Protein AF-A0A812P954-F1 (afdb_monomer_lite)

Sequence (452 aa):
MSIPEAVNRRHRDLERNSPGLIKELASRGCTKLEERREQVLFRQSDPPNNCYILLEGSVEVYIYKKTKEKGIGLLRKDDTPTPRGQEPTDKKTTLTEAHLLWKQAKEAEKENKKRGLTTKKNGLKNKFDPWPGEFTRYKTSEGFSTFAQDSKMGKLVTTLKPGAVVGELGLRNSEPRAATIRCAENCKFLVVGKNIFLEVLKECLAMMRFFNVNLPGLIRLEYTNGVHPCVHFQERVFPPQFEFMIEGIVSAEPAAYLIRDGSVRFQRHKYASENWAYAHRHTPLTRSRLPDLPAYSQYSTSSRRNRRLLNMKKEGQTSLVCSFRSQPADFGDETEAAKFYKLLDDPGRPQTGAPESRLLTCDVIKEPRLFCTMPFLPLSVAEPFSVKATTAVNAFHLGGASVEKMPVMLLKAMREDLFRETSDRVKANDLDPFPMPLDLRPATSAQSEVCL

Secondary structure (DSSP, 8-state):
-PPPHHHHHHHHHHHHHSTTHHHHHHHHTEEEEEE-TT-EEE-TTPPP-EEEEEEES-EEEEE-------SS----GGGSPPPPP-S-GGGPPPHHHHHHHHHHHHHHHHHHHHTT------S------SS--TT--EE-TTSS-EE-TT----EEEEEE-TT-EESTHHHH--PPPSSEEEESS-EEEEEEEHHHHHHHHHHHHHHHHHHHHHSTTGGG---SSSPPGGGG-EEEEE-TT-EEE-TTPBPSS-EEEEEEESEEEEEEESSGGG-HHHHTTTS--BGGGS------TT--------------------------PPPPPPPP---SHHHHHTTT--TTS------S-SEEEEEEEESS-EEE-GGGTT--S--SSEEEESS-EEEEEEETHHHHTS-HHHHHHHHHHHHHHHHHHHHHTT-------TT-----TTSTTS--

Radius of gyration: 33.19 Å; chains: 1; bounding box: 92×52×103 Å

Structure (mmCIF, N/CA/C/O backbone):
data_AF-A0A812P954-F1
#
_entry.id   AF-A0A812P954-F1
#
loop_
_atom_site.group_PDB
_atom_site.id
_atom_site.type_symbol
_atom_site.label_atom_id
_atom_site.label_alt_id
_atom_site.label_comp_id
_atom_site.label_asym_id
_atom_site.label_entity_id
_atom_site.label_seq_id
_atom_site.pdbx_PDB_ins_code
_atom_site.Cartn_x
_atom_site.Cartn_y
_atom_site.Cartn_z
_atom_site.occupancy
_atom_site.B_iso_or_equiv
_atom_site.auth_seq_id
_atom_site.auth_comp_id
_atom_site.auth_asym_id
_atom_site.auth_atom_id
_atom_site.pdbx_PDB_model_num
ATOM 1 N N . MET A 1 1 ? -14.585 -18.820 4.688 1.00 44.56 1 MET A N 1
ATOM 2 C CA . MET A 1 1 ? -15.681 -17.849 4.902 1.00 44.56 1 MET A CA 1
ATOM 3 C C . MET A 1 1 ? -15.680 -16.877 3.736 1.00 44.56 1 MET A C 1
ATOM 5 O O . MET A 1 1 ? -14.662 -16.236 3.511 1.00 44.56 1 MET A O 1
ATOM 9 N N . SER A 1 2 ? -16.757 -16.819 2.956 1.00 42.66 2 SER A N 1
ATOM 10 C CA . SER A 1 2 ? -16.907 -15.848 1.867 1.00 42.66 2 SER A CA 1
ATOM 11 C C . SER A 1 2 ? -17.168 -14.457 2.447 1.00 42.66 2 SER A C 1
ATOM 13 O O . SER A 1 2 ? -18.095 -14.280 3.235 1.00 42.66 2 SER A O 1
ATOM 15 N N . ILE A 1 3 ? -16.349 -13.476 2.072 1.00 50.81 3 ILE A N 1
ATOM 16 C CA . ILE A 1 3 ? -16.550 -12.071 2.447 1.00 50.81 3 ILE A CA 1
ATOM 17 C C . ILE A 1 3 ? -17.844 -11.573 1.768 1.00 50.81 3 ILE A C 1
ATOM 19 O O . ILE A 1 3 ? -18.006 -11.823 0.571 1.00 50.81 3 ILE A O 1
ATOM 23 N N . PRO A 1 4 ? -18.759 -10.877 2.473 1.00 62.06 4 PRO A N 1
ATOM 24 C CA . PRO A 1 4 ? -19.980 -10.336 1.872 1.00 62.06 4 PRO A CA 1
ATOM 25 C C . PRO A 1 4 ? -19.685 -9.462 0.639 1.00 62.06 4 PRO A C 1
ATOM 27 O O . PRO A 1 4 ? -18.803 -8.602 0.682 1.00 62.06 4 PRO A O 1
ATOM 30 N N . GLU A 1 5 ? -20.440 -9.632 -0.454 1.00 62.47 5 GLU A N 1
ATOM 31 C CA . GLU A 1 5 ? -20.189 -8.952 -1.741 1.00 62.47 5 GLU A CA 1
ATOM 32 C C . GLU A 1 5 ? -20.082 -7.422 -1.639 1.00 62.47 5 GLU A C 1
ATOM 34 O O . GLU A 1 5 ? -19.283 -6.805 -2.344 1.00 62.47 5 GLU A O 1
ATOM 39 N N . ALA A 1 6 ? -20.849 -6.796 -0.742 1.00 58.69 6 ALA A N 1
ATOM 40 C CA . ALA A 1 6 ? -20.835 -5.347 -0.542 1.00 58.69 6 ALA A CA 1
ATOM 41 C C . ALA A 1 6 ? -19.482 -4.823 -0.024 1.00 58.69 6 ALA A C 1
ATOM 43 O O . ALA A 1 6 ? -19.022 -3.763 -0.452 1.00 58.69 6 ALA A O 1
ATOM 44 N N . VAL A 1 7 ? -18.818 -5.583 0.853 1.00 59.91 7 VAL A N 1
ATOM 45 C CA . VAL A 1 7 ? -17.464 -5.270 1.346 1.00 59.91 7 VAL A CA 1
ATOM 46 C C . VAL A 1 7 ? -16.459 -5.421 0.206 1.00 59.91 7 VAL A C 1
ATOM 48 O O . VAL A 1 7 ? -15.591 -4.571 0.007 1.00 59.91 7 VAL A O 1
ATOM 51 N N . ASN A 1 8 ? -16.653 -6.449 -0.622 1.00 62.19 8 ASN A N 1
ATOM 52 C CA . ASN A 1 8 ? -15.837 -6.687 -1.805 1.00 62.19 8 ASN A CA 1
ATOM 53 C C . ASN A 1 8 ? -15.918 -5.538 -2.827 1.00 62.19 8 ASN A C 1
ATOM 55 O O . ASN A 1 8 ? -14.901 -5.202 -3.429 1.00 62.19 8 ASN A O 1
ATOM 59 N N . ARG A 1 9 ? -17.083 -4.894 -3.007 1.00 70.75 9 ARG A N 1
ATOM 60 C CA . ARG A 1 9 ? -17.216 -3.734 -3.915 1.00 70.75 9 ARG A CA 1
ATOM 61 C C . ARG A 1 9 ? -16.389 -2.535 -3.445 1.00 70.75 9 ARG A C 1
ATOM 63 O O . ARG A 1 9 ? -15.571 -2.036 -4.208 1.00 70.75 9 ARG A O 1
ATOM 70 N N . ARG A 1 10 ? -16.510 -2.136 -2.175 1.00 66.81 10 ARG A N 1
ATOM 71 C CA . ARG A 1 10 ? -15.768 -0.977 -1.639 1.00 66.81 10 ARG A CA 1
ATOM 72 C C . ARG A 1 10 ? -14.252 -1.182 -1.645 1.00 66.81 10 ARG A C 1
ATOM 74 O O . ARG A 1 10 ? -13.510 -0.240 -1.908 1.00 66.81 10 ARG A O 1
ATOM 81 N N . HIS A 1 11 ? -13.786 -2.402 -1.366 1.00 66.19 11 HIS A N 1
ATOM 82 C CA . HIS A 1 11 ? -12.359 -2.727 -1.445 1.00 66.19 11 HIS A CA 1
ATOM 83 C C . HIS A 1 11 ? -11.829 -2.637 -2.877 1.00 66.19 11 HIS A C 1
ATOM 85 O O . HIS A 1 11 ? -10.746 -2.094 -3.088 1.00 66.19 11 HIS A O 1
ATOM 91 N N . ARG A 1 12 ? -12.606 -3.110 -3.863 1.00 71.81 12 ARG A N 1
ATOM 92 C CA . ARG A 1 12 ? -12.249 -2.970 -5.282 1.00 71.81 12 ARG A CA 1
ATOM 93 C C . ARG A 1 12 ? -12.144 -1.506 -5.687 1.00 71.81 12 ARG A C 1
ATOM 95 O O . ARG A 1 12 ? -11.203 -1.163 -6.388 1.00 71.81 12 ARG A O 1
ATOM 102 N N . ASP A 1 13 ? -13.044 -0.650 -5.211 1.00 79.19 13 ASP A N 1
ATOM 103 C CA . ASP A 1 13 ? -12.987 0.782 -5.515 1.00 79.19 13 ASP A CA 1
ATOM 104 C C . ASP A 1 13 ? -11.744 1.446 -4.912 1.00 79.19 13 ASP A C 1
ATOM 106 O O . ASP A 1 13 ? -11.113 2.279 -5.559 1.00 79.19 13 ASP A O 1
ATOM 110 N N . LEU A 1 14 ? -11.356 1.069 -3.689 1.00 79.62 14 LEU A N 1
ATOM 111 C CA . LEU A 1 14 ? -10.166 1.625 -3.046 1.00 79.62 14 LEU A CA 1
ATOM 112 C C . LEU A 1 14 ? -8.882 1.241 -3.797 1.00 79.62 14 LEU A C 1
ATOM 114 O O . LEU A 1 14 ? -8.084 2.120 -4.109 1.00 79.62 14 LEU A O 1
ATOM 118 N N . GLU A 1 15 ? -8.711 -0.039 -4.127 1.00 80.75 15 GLU A N 1
ATOM 119 C CA . GLU A 1 15 ? -7.536 -0.516 -4.869 1.00 80.75 15 GLU A CA 1
ATOM 120 C C . GLU A 1 15 ? -7.517 0.016 -6.309 1.00 80.75 15 GLU A C 1
ATOM 122 O O . GLU A 1 15 ? -6.461 0.346 -6.839 1.00 80.75 15 GLU A O 1
ATOM 127 N N . ARG A 1 16 ? -8.689 0.170 -6.937 1.00 79.62 16 ARG A N 1
ATOM 128 C CA . ARG A 1 16 ? -8.821 0.778 -8.270 1.00 79.62 16 ARG A CA 1
ATOM 129 C C . ARG A 1 16 ? -8.387 2.243 -8.274 1.00 79.62 16 ARG A C 1
ATOM 131 O O . ARG A 1 16 ? -7.712 2.664 -9.209 1.00 79.62 16 ARG A O 1
ATOM 138 N N . ASN A 1 17 ? -8.753 2.995 -7.235 1.00 79.62 17 ASN A N 1
ATOM 139 C CA . ASN A 1 17 ? -8.436 4.421 -7.105 1.00 79.62 17 ASN A CA 1
ATOM 140 C C . ASN A 1 17 ? -7.023 4.687 -6.578 1.00 79.62 17 ASN A C 1
ATOM 142 O O . ASN A 1 17 ? -6.495 5.787 -6.732 1.00 79.62 17 ASN A O 1
ATOM 146 N N . SER A 1 18 ? -6.428 3.739 -5.863 1.00 84.44 18 SER A N 1
ATOM 147 C CA . SER A 1 18 ? -5.109 3.895 -5.251 1.00 84.44 18 SER A CA 1
ATOM 148 C C . SER A 1 18 ? -4.408 2.551 -5.232 1.00 84.44 18 SER A C 1
ATOM 150 O O . SER A 1 18 ? -4.443 1.840 -4.229 1.00 84.44 18 SER A O 1
ATOM 152 N N . PRO A 1 19 ? -3.787 2.169 -6.345 1.00 81.38 19 PRO A N 1
ATOM 153 C CA . PRO A 1 19 ? -3.246 0.836 -6.424 1.00 81.38 19 PRO A CA 1
ATOM 154 C C . PRO A 1 19 ? -2.007 0.586 -5.582 1.00 81.38 19 PRO A C 1
ATOM 156 O O . PRO A 1 19 ? -1.183 1.479 -5.368 1.00 81.38 19 PRO A O 1
ATOM 159 N N . GLY A 1 20 ? -1.866 -0.656 -5.132 1.00 84.88 20 GLY A N 1
ATOM 160 C CA . GLY A 1 20 ? -0.834 -1.061 -4.188 1.00 84.88 20 GLY A CA 1
ATOM 161 C C . GLY A 1 20 ? -1.150 -0.649 -2.751 1.00 84.88 20 GLY A C 1
ATOM 162 O O . GLY A 1 20 ? -0.502 -1.154 -1.837 1.00 84.88 20 GLY A O 1
ATOM 163 N N . LEU A 1 21 ? -2.168 0.191 -2.522 1.00 89.81 21 LEU A N 1
ATOM 164 C CA . LEU A 1 21 ? -2.537 0.678 -1.195 1.00 89.81 21 LEU A CA 1
ATOM 165 C C . LEU A 1 21 ? -2.857 -0.481 -0.253 1.00 89.81 21 LEU A C 1
ATOM 167 O O . LEU A 1 21 ? -2.337 -0.511 0.858 1.00 89.81 21 LEU A O 1
ATOM 171 N N . ILE A 1 22 ? -3.658 -1.466 -0.677 1.00 90.19 22 ILE A N 1
ATOM 172 C CA . ILE A 1 22 ? -3.997 -2.601 0.195 1.00 90.19 22 ILE A CA 1
ATOM 173 C C . ILE A 1 22 ? -2.749 -3.424 0.528 1.00 90.19 22 ILE A C 1
ATOM 175 O O . ILE A 1 22 ? -2.559 -3.806 1.685 1.00 90.19 22 ILE A O 1
ATOM 179 N N . LYS A 1 23 ? -1.886 -3.678 -0.462 1.00 89.81 23 LYS A N 1
ATOM 180 C CA . LYS A 1 23 ? -0.640 -4.433 -0.272 1.00 89.81 23 LYS A CA 1
ATOM 181 C C . LYS A 1 23 ? 0.288 -3.731 0.723 1.00 89.81 23 LYS A C 1
ATOM 183 O O . LYS A 1 23 ? 0.801 -4.382 1.631 1.00 89.81 23 LYS A O 1
ATOM 188 N N . GLU A 1 24 ? 0.461 -2.421 0.582 1.00 91.50 24 GLU A N 1
ATOM 189 C CA . GLU A 1 24 ? 1.318 -1.617 1.457 1.00 91.50 24 GLU A CA 1
ATOM 190 C C . GLU A 1 24 ? 0.737 -1.451 2.866 1.00 91.50 24 GLU A C 1
ATOM 192 O O . GLU A 1 24 ? 1.461 -1.529 3.859 1.00 91.50 24 GLU A O 1
ATOM 197 N N . LEU A 1 25 ? -0.583 -1.300 2.999 1.00 93.00 25 LEU A N 1
ATOM 198 C CA . LEU A 1 25 ? -1.234 -1.294 4.312 1.00 93.00 25 LEU A CA 1
ATOM 199 C C . LEU A 1 25 ? -1.059 -2.636 5.023 1.00 93.00 25 LEU A C 1
ATOM 201 O O . LEU A 1 25 ? -0.721 -2.666 6.207 1.00 93.00 25 LEU A O 1
ATOM 205 N N . ALA A 1 26 ? -1.245 -3.742 4.301 1.00 91.44 26 ALA A N 1
ATOM 206 C CA . ALA A 1 26 ? -1.077 -5.081 4.849 1.00 91.44 26 ALA A CA 1
ATOM 207 C C . ALA A 1 26 ? 0.370 -5.356 5.288 1.00 91.44 26 ALA A C 1
ATOM 209 O O . ALA A 1 26 ? 0.571 -6.017 6.306 1.00 91.44 26 ALA A O 1
ATOM 210 N N . SER A 1 27 ? 1.368 -4.845 4.559 1.00 91.62 27 SER A N 1
ATOM 211 C CA . SER A 1 27 ? 2.785 -5.061 4.873 1.00 91.62 27 SER A CA 1
ATOM 212 C C . SER A 1 27 ? 3.298 -4.172 6.012 1.00 91.62 27 SER A C 1
ATOM 214 O O . SER A 1 27 ? 4.152 -4.612 6.785 1.00 91.62 27 SER A O 1
ATOM 216 N N . ARG A 1 28 ? 2.796 -2.936 6.137 1.00 89.81 28 ARG A N 1
ATOM 217 C CA . ARG A 1 28 ? 3.352 -1.923 7.056 1.00 89.81 28 ARG A CA 1
ATOM 218 C C . ARG A 1 28 ? 2.484 -1.597 8.262 1.00 89.81 28 ARG A C 1
ATOM 220 O O . ARG A 1 28 ? 3.023 -1.140 9.267 1.00 89.81 28 ARG A O 1
ATOM 227 N N . GLY A 1 29 ? 1.163 -1.728 8.150 1.00 82.19 29 GLY A N 1
ATOM 228 C CA . GLY A 1 29 ? 0.253 -0.922 8.970 1.00 82.19 29 GLY A CA 1
ATOM 229 C C . GLY A 1 29 ? -0.857 -1.644 9.703 1.00 82.19 29 GLY A C 1
ATOM 230 O O . GLY A 1 29 ? -1.518 -1.027 10.538 1.00 82.19 29 GLY A O 1
ATOM 231 N N . CYS A 1 30 ? -1.067 -2.921 9.408 1.00 94.88 30 CYS A N 1
ATOM 232 C CA . CYS A 1 30 ? -2.149 -3.682 10.003 1.00 94.88 30 CYS A CA 1
ATOM 233 C C . CYS A 1 30 ? -1.679 -4.410 11.267 1.00 94.88 30 CYS A C 1
ATOM 235 O O . CYS A 1 30 ? -0.822 -5.292 11.199 1.00 94.88 30 CYS A O 1
ATOM 237 N N . THR A 1 31 ? -2.272 -4.094 12.418 1.00 96.56 31 THR A N 1
ATOM 238 C CA . THR A 1 31 ? -2.053 -4.845 13.664 1.00 96.56 31 THR A CA 1
ATOM 239 C C . THR A 1 31 ? -3.260 -5.717 13.986 1.00 96.56 31 THR A C 1
ATOM 241 O O . THR A 1 31 ? -4.395 -5.396 13.636 1.00 96.56 31 THR A O 1
ATOM 244 N N . LYS A 1 32 ? -3.027 -6.862 14.631 1.00 97.00 32 LYS A N 1
ATOM 245 C CA . LYS A 1 32 ? -4.115 -7.683 15.168 1.00 97.00 32 LYS A CA 1
ATOM 246 C C . LYS A 1 32 ? -4.472 -7.177 16.558 1.00 97.00 32 LYS A C 1
ATOM 248 O O . LYS A 1 32 ? -3.576 -6.920 17.359 1.00 97.00 32 LYS A O 1
ATOM 253 N N . LEU A 1 33 ? -5.763 -7.067 16.835 1.00 97.75 33 LEU A N 1
ATOM 254 C CA . LEU A 1 33 ? -6.284 -6.693 18.144 1.00 97.75 33 LEU A CA 1
ATOM 255 C C . LEU A 1 33 ? -7.340 -7.710 18.569 1.00 97.75 33 LEU A C 1
ATOM 257 O O . LEU A 1 33 ? -8.235 -8.027 17.790 1.00 97.75 33 LEU A O 1
ATOM 261 N N . GLU A 1 34 ? -7.245 -8.202 19.798 1.00 98.00 34 GLU A N 1
ATOM 262 C CA . GLU A 1 34 ? -8.254 -9.073 20.397 1.00 98.00 34 GLU A CA 1
ATOM 263 C C . GLU A 1 34 ? -8.913 -8.332 21.551 1.00 98.00 34 GLU A C 1
ATOM 265 O O . GLU A 1 34 ? -8.224 -7.802 22.420 1.00 98.00 34 GLU A O 1
ATOM 270 N N . GLU A 1 35 ? -10.240 -8.283 21.555 1.00 98.06 35 GLU A N 1
ATOM 271 C CA . GLU A 1 35 ? -11.004 -7.613 22.601 1.00 98.06 35 GLU A CA 1
ATOM 272 C C . GLU A 1 35 ? -12.097 -8.526 23.124 1.00 98.06 35 GLU A C 1
ATOM 274 O O . GLU A 1 35 ? -12.758 -9.241 22.369 1.00 98.06 35 GLU A O 1
ATOM 279 N N . ARG A 1 36 ? -12.307 -8.512 24.438 1.00 96.94 36 ARG A N 1
ATOM 280 C CA . ARG A 1 36 ? -13.349 -9.337 25.049 1.00 96.94 36 ARG A CA 1
ATOM 281 C C . ARG A 1 36 ? -14.740 -8.740 24.865 1.00 96.94 36 ARG A C 1
ATOM 283 O O . ARG A 1 36 ? -14.907 -7.540 24.647 1.00 96.94 36 ARG A O 1
ATOM 290 N N . ARG A 1 37 ? -15.751 -9.579 25.081 1.00 96.62 37 ARG A N 1
ATOM 291 C CA . ARG A 1 37 ? -17.144 -9.146 25.219 1.00 96.62 37 ARG A CA 1
ATOM 292 C C . ARG A 1 37 ? -17.275 -7.991 26.224 1.00 96.62 37 ARG A C 1
ATOM 294 O O . ARG A 1 37 ? -16.614 -7.988 27.266 1.00 96.62 37 ARG A O 1
ATOM 301 N N . GLU A 1 38 ? -18.168 -7.059 25.902 1.00 95.81 38 GLU A N 1
ATOM 302 C CA . GLU A 1 38 ? -18.435 -5.771 26.556 1.00 95.81 38 GLU A CA 1
ATOM 303 C C . GLU A 1 38 ? -17.337 -4.704 26.404 1.00 95.81 38 GLU A C 1
ATOM 305 O O . GLU A 1 38 ? -17.549 -3.564 26.820 1.00 95.81 38 GLU A O 1
ATOM 310 N N . GLN A 1 39 ? -16.184 -5.000 25.789 1.00 97.00 39 GLN A N 1
ATOM 311 C CA . GLN A 1 39 ? -15.174 -3.969 25.540 1.00 97.00 39 GLN A CA 1
ATOM 312 C C . GLN A 1 39 ? -15.698 -2.923 24.548 1.00 97.00 39 GLN A C 1
ATOM 314 O O . GLN A 1 39 ? -16.236 -3.260 23.493 1.00 97.00 39 GLN A O 1
ATOM 319 N N . VAL A 1 40 ? -15.484 -1.642 24.850 1.00 97.44 40 VAL A N 1
ATOM 320 C CA . VAL A 1 40 ? -15.813 -0.530 23.947 1.00 97.44 40 VAL A CA 1
ATOM 321 C C . VAL A 1 40 ? -14.575 -0.118 23.159 1.00 97.44 40 VAL A C 1
ATOM 323 O O . VAL A 1 40 ? -13.573 0.285 23.750 1.00 97.44 40 VAL A O 1
ATOM 326 N N . LEU A 1 41 ? -14.650 -0.160 21.826 1.00 97.69 41 LEU A N 1
ATOM 327 C CA . LEU A 1 41 ? -13.532 0.250 20.970 1.00 97.69 41 LEU A CA 1
ATOM 328 C C . LEU A 1 41 ? -13.317 1.765 21.032 1.00 97.69 41 LEU A C 1
ATOM 330 O O . LEU A 1 41 ? -12.216 2.232 21.315 1.00 97.69 41 LEU A O 1
ATOM 334 N N . PHE A 1 42 ? -14.395 2.514 20.810 1.00 97.69 42 PHE A N 1
ATOM 335 C CA . PHE A 1 42 ? -14.469 3.971 20.897 1.00 97.69 42 PHE A CA 1
ATOM 336 C C . PHE A 1 42 ? -15.920 4.402 21.142 1.00 97.69 42 PHE A C 1
ATOM 338 O O . PHE A 1 42 ? -16.863 3.669 20.817 1.00 97.69 42 PHE A O 1
ATOM 345 N N . ARG A 1 43 ? -16.113 5.595 21.707 1.00 97.12 43 ARG A N 1
ATOM 346 C CA . ARG A 1 43 ? -17.429 6.209 21.926 1.00 97.12 43 ARG A CA 1
ATOM 347 C C . ARG A 1 43 ? -17.764 7.208 20.825 1.00 97.12 43 ARG A C 1
ATOM 349 O O . ARG A 1 43 ? -16.893 7.804 20.197 1.00 97.12 43 ARG A O 1
ATOM 356 N N . GLN A 1 44 ? -19.057 7.444 20.638 1.00 96.44 44 GLN A N 1
ATOM 357 C CA . GLN A 1 44 ? -19.544 8.557 19.834 1.00 96.44 44 GLN A CA 1
ATOM 358 C C . GLN A 1 44 ? -18.925 9.869 20.331 1.00 96.44 44 GLN A C 1
ATOM 360 O O . GLN A 1 44 ? -18.831 10.107 21.538 1.00 96.44 44 GLN A O 1
ATOM 365 N N . SER A 1 45 ? -18.534 10.712 19.381 1.00 95.50 45 SER A N 1
ATOM 366 C CA . SER A 1 45 ? -17.808 11.969 19.557 1.00 95.50 45 SER A CA 1
ATOM 367 C C . SER A 1 45 ? -16.347 11.839 19.995 1.00 95.50 45 SER A C 1
ATOM 369 O O . SER A 1 45 ? -15.711 12.863 20.224 1.00 95.50 45 SER A O 1
ATOM 371 N N . ASP A 1 46 ? -15.788 10.629 20.104 1.00 96.19 46 ASP A N 1
ATOM 372 C CA . ASP A 1 46 ? -14.332 10.479 20.228 1.00 96.19 46 ASP A CA 1
ATOM 373 C C . ASP A 1 46 ? -13.625 10.963 18.952 1.00 96.19 46 ASP A C 1
ATOM 375 O O . ASP A 1 46 ? -14.217 10.914 17.867 1.00 96.19 46 ASP A O 1
ATOM 379 N N . PRO A 1 47 ? -12.378 11.451 19.046 1.00 96.69 47 PRO A N 1
ATOM 380 C CA . PRO A 1 47 ? -11.585 11.741 17.861 1.00 96.69 47 PRO A CA 1
ATOM 381 C C . PRO A 1 47 ? -11.285 10.442 17.089 1.00 96.69 47 PRO A C 1
ATOM 383 O O . PRO A 1 47 ? -11.107 9.385 17.697 1.00 96.69 47 PRO A O 1
ATOM 386 N N . PRO A 1 48 ? -11.224 10.481 15.749 1.00 96.12 48 PRO A N 1
ATOM 387 C CA . PRO A 1 48 ? -10.904 9.302 14.960 1.00 96.12 48 PRO A CA 1
ATOM 388 C C . PRO A 1 48 ? -9.402 9.004 14.977 1.00 96.12 48 PRO A C 1
ATOM 390 O O . PRO A 1 48 ? -8.598 9.881 14.655 1.00 96.12 48 PRO A O 1
ATOM 393 N N . ASN A 1 49 ? -9.028 7.753 15.263 1.00 95.62 49 ASN A N 1
ATOM 394 C CA . ASN A 1 49 ? -7.627 7.315 15.239 1.00 95.62 49 ASN A CA 1
ATOM 395 C C . ASN A 1 49 ? -7.397 6.059 14.394 1.00 95.62 49 ASN A C 1
ATOM 397 O O . ASN A 1 49 ? -6.482 6.036 13.577 1.00 95.62 49 ASN A O 1
ATOM 401 N N . ASN A 1 50 ? -8.237 5.033 14.530 1.00 97.12 50 ASN A N 1
ATOM 402 C CA . ASN A 1 50 ? -8.053 3.774 13.808 1.00 97.12 50 ASN A CA 1
ATOM 403 C C . ASN A 1 50 ? -9.277 3.383 12.968 1.00 97.12 50 ASN A C 1
ATOM 405 O O . ASN A 1 50 ? -10.393 3.870 13.160 1.00 97.12 50 ASN A O 1
ATOM 409 N N . CYS A 1 51 ? -9.080 2.461 12.039 1.00 96.75 51 CYS A N 1
ATOM 410 C CA . CYS A 1 51 ? -10.141 1.715 11.377 1.00 96.75 51 CYS A CA 1
ATOM 411 C C . CYS A 1 51 ? -10.008 0.244 11.749 1.00 96.75 51 CYS A C 1
ATOM 413 O O . CYS A 1 51 ? -8.896 -0.274 11.833 1.00 96.75 51 CYS A O 1
ATOM 415 N N . TYR A 1 52 ? -11.132 -0.429 11.959 1.00 97.62 52 TYR A N 1
ATOM 416 C CA . TYR A 1 52 ? -11.161 -1.812 12.414 1.00 97.62 52 TYR A CA 1
ATOM 417 C C . TYR A 1 52 ? -11.917 -2.665 11.407 1.00 97.62 52 TYR A C 1
ATOM 419 O O . TYR A 1 52 ? -13.034 -2.328 11.016 1.00 97.62 52 TYR A O 1
ATOM 427 N N . ILE A 1 53 ? -11.318 -3.784 11.021 1.00 96.56 53 ILE A N 1
ATOM 428 C CA . ILE A 1 53 ? -11.949 -4.826 10.216 1.00 96.56 53 ILE A CA 1
ATOM 429 C C . ILE A 1 53 ? -12.206 -6.003 11.151 1.00 96.56 53 ILE A C 1
ATOM 431 O O . ILE A 1 53 ? -11.264 -6.571 11.706 1.00 96.56 53 ILE A O 1
ATOM 435 N N . LEU A 1 54 ? -13.474 -6.345 11.361 1.00 97.62 54 LEU A N 1
ATOM 436 C CA . LEU A 1 54 ? -13.878 -7.425 12.258 1.00 97.62 54 LEU A CA 1
ATOM 437 C C . LEU A 1 54 ? -13.575 -8.786 11.612 1.00 97.62 54 LEU A C 1
ATOM 439 O O . LEU A 1 54 ? -14.132 -9.109 10.565 1.00 97.62 54 LEU A O 1
ATOM 443 N N . LEU A 1 55 ? -12.701 -9.580 12.228 1.00 96.75 55 LEU A N 1
ATOM 444 C CA . LEU A 1 55 ? -12.281 -10.903 11.748 1.00 96.75 55 LEU A CA 1
ATOM 445 C C . LEU A 1 55 ? -13.100 -12.034 12.382 1.00 96.75 55 LEU A C 1
ATOM 447 O O . LEU A 1 55 ? -13.480 -12.975 11.694 1.00 96.75 55 LEU A O 1
ATOM 451 N N . GLU A 1 56 ? -13.379 -11.932 13.682 1.00 97.69 56 GLU A N 1
ATOM 452 C CA . GLU A 1 56 ? -14.140 -12.912 14.471 1.00 97.69 56 GLU A CA 1
ATOM 453 C C . GLU A 1 56 ? -15.008 -12.185 15.508 1.00 97.69 56 GLU A C 1
ATOM 455 O O . GLU A 1 56 ? -14.623 -11.108 15.964 1.00 97.69 56 GLU A O 1
ATOM 460 N N . GLY A 1 57 ? -16.135 -12.786 15.903 1.00 97.94 57 GLY A N 1
ATOM 461 C CA . GLY A 1 57 ? -17.076 -12.238 16.890 1.00 97.94 57 GLY A CA 1
ATOM 462 C C . GLY A 1 57 ? -18.141 -11.314 16.290 1.00 97.94 57 GLY A C 1
ATOM 463 O O . GLY A 1 57 ? -18.387 -11.315 15.081 1.00 97.94 57 GLY A O 1
ATOM 464 N N . SER A 1 58 ? -18.779 -10.504 17.133 1.00 98.06 58 SER A N 1
ATOM 465 C CA . SER A 1 58 ? -19.766 -9.502 16.722 1.00 98.06 58 SER A CA 1
ATOM 466 C C . SER A 1 58 ? -19.679 -8.228 17.565 1.00 98.06 58 SER A C 1
ATOM 468 O O . SER A 1 58 ? -19.325 -8.259 18.747 1.00 98.06 58 SER A O 1
ATOM 470 N N . VAL A 1 59 ? -19.999 -7.084 16.950 1.00 98.44 59 VAL A N 1
ATOM 471 C CA . VAL A 1 59 ? -1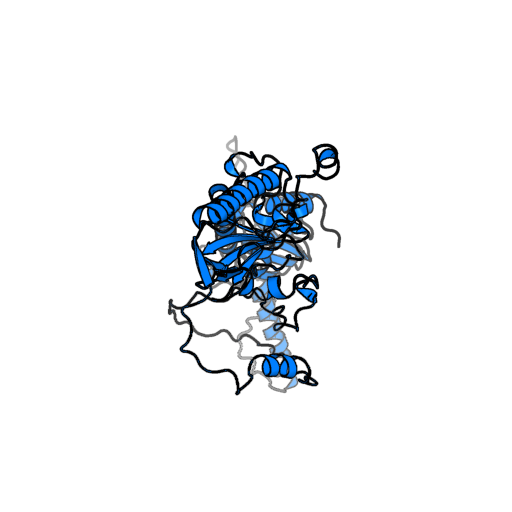9.986 -5.770 17.616 1.00 98.44 59 VAL A CA 1
ATOM 472 C C . VAL A 1 59 ? -21.332 -5.069 17.495 1.00 98.44 59 VAL A C 1
ATOM 474 O O . VAL A 1 59 ? -21.990 -5.128 16.463 1.00 98.44 59 VAL A O 1
ATOM 477 N N . GLU A 1 60 ? -21.729 -4.364 18.539 1.00 98.31 60 GLU A N 1
ATOM 478 C CA . GLU A 1 60 ? -22.926 -3.539 18.616 1.00 98.31 60 GLU A CA 1
ATOM 479 C C . GLU A 1 60 ? -22.601 -2.071 18.331 1.00 98.31 60 GLU A C 1
ATOM 481 O O . GLU A 1 60 ? -21.594 -1.526 18.797 1.00 98.31 60 GLU A O 1
ATOM 486 N N . VAL A 1 61 ? -23.491 -1.418 17.586 1.00 98.19 61 VAL A N 1
ATOM 487 C CA . VAL A 1 61 ? -23.396 -0.006 17.214 1.00 98.19 61 VAL A CA 1
ATOM 488 C C . VAL A 1 61 ? -24.449 0.784 17.976 1.00 98.19 61 VAL A C 1
ATOM 490 O O . VAL A 1 61 ? -25.649 0.622 17.743 1.00 98.19 61 VAL A O 1
ATOM 493 N N . TYR A 1 62 ? -24.004 1.684 18.845 1.00 97.56 62 TYR A N 1
ATOM 494 C CA . TYR A 1 62 ? -24.872 2.553 19.634 1.00 97.56 62 TYR A CA 1
ATOM 495 C C . TYR A 1 62 ? -24.799 3.994 19.148 1.00 97.56 62 TYR A C 1
ATOM 497 O O . TYR A 1 62 ? -23.713 4.531 18.921 1.00 97.56 62 TYR A O 1
ATOM 505 N N . ILE A 1 63 ? -25.957 4.642 19.029 1.00 96.12 63 ILE A N 1
ATOM 506 C CA . ILE A 1 63 ? -26.043 6.062 18.679 1.00 96.12 63 ILE A CA 1
ATOM 507 C C . ILE A 1 63 ? -26.884 6.782 19.722 1.00 96.12 63 ILE A C 1
ATOM 509 O O . ILE A 1 63 ? -28.055 6.461 19.950 1.00 96.12 63 ILE A O 1
ATOM 513 N N . TYR A 1 64 ? -26.291 7.804 20.322 1.00 94.44 64 TYR A N 1
ATOM 514 C CA . TYR A 1 64 ? -26.993 8.780 21.127 1.00 94.44 64 TYR A CA 1
ATOM 515 C C . TYR A 1 64 ? -27.496 9.916 20.231 1.00 94.44 64 TYR A C 1
ATOM 517 O O . TYR A 1 64 ? -26.730 10.568 19.514 1.00 94.44 64 TYR A O 1
ATOM 525 N N . LYS A 1 65 ? -28.808 10.158 20.271 1.00 92.38 65 LYS A N 1
ATOM 526 C CA . LYS A 1 65 ? -29.447 11.303 19.621 1.00 92.38 65 LYS A CA 1
ATOM 527 C C . LYS A 1 65 ? -29.907 12.255 20.713 1.00 92.38 65 LYS A C 1
ATOM 529 O O . LYS A 1 65 ? -30.730 11.874 21.536 1.00 92.38 65 LYS A O 1
ATOM 534 N N . LYS A 1 66 ? -29.414 13.496 20.694 1.00 85.75 66 LYS A N 1
ATOM 535 C CA . LYS A 1 66 ? -30.012 14.563 21.503 1.00 85.75 66 LYS A CA 1
ATOM 536 C C . LYS A 1 66 ? -31.422 14.806 20.971 1.00 85.75 66 LYS A C 1
ATOM 538 O O . LYS A 1 66 ? -31.578 15.318 19.861 1.00 85.75 66 LYS A O 1
ATOM 543 N N . THR A 1 67 ? -32.439 14.416 21.726 1.00 81.69 67 THR A N 1
ATOM 544 C CA . THR A 1 67 ? -33.819 14.821 21.470 1.00 81.69 67 THR A CA 1
ATOM 545 C C . THR A 1 67 ? -33.867 16.343 21.574 1.00 81.69 67 THR A C 1
ATOM 547 O O . THR A 1 67 ? -33.588 16.908 22.627 1.00 81.69 67 THR A O 1
ATOM 550 N N . LYS A 1 68 ? -34.138 17.029 20.456 1.00 73.38 68 LYS A N 1
ATOM 551 C CA . LYS A 1 68 ? -34.450 18.461 20.484 1.00 73.38 68 LYS A CA 1
ATOM 552 C C . LYS A 1 68 ? -35.826 18.581 21.125 1.00 73.38 68 LYS A C 1
ATOM 554 O O . LYS A 1 68 ? -36.827 18.361 20.446 1.00 73.38 68 LYS A O 1
ATOM 559 N N . GLU A 1 69 ? -35.874 18.839 22.423 1.00 67.56 69 GLU A N 1
ATOM 560 C CA . GLU A 1 69 ? -37.133 19.114 23.107 1.00 67.56 69 GLU A CA 1
ATOM 561 C C . GLU A 1 69 ? -37.781 20.341 22.463 1.00 67.56 69 GLU A C 1
ATOM 563 O O . GLU A 1 69 ? -37.246 21.445 22.512 1.00 67.56 69 GLU A O 1
ATOM 568 N N . LYS A 1 70 ? -38.917 20.134 21.789 1.00 67.56 70 LYS A N 1
ATOM 569 C CA . LYS A 1 70 ? -39.747 21.214 21.233 1.00 67.56 70 LYS A CA 1
ATOM 570 C C . LYS A 1 70 ? -40.788 21.733 22.238 1.00 67.56 70 LYS A C 1
ATOM 572 O O . LYS A 1 70 ? -41.729 22.409 21.846 1.00 67.56 70 LYS A O 1
ATOM 577 N N . GLY A 1 71 ? -40.641 21.441 23.526 1.00 68.56 71 GLY A N 1
ATOM 578 C CA . GLY A 1 71 ? -41.569 21.888 24.560 1.00 68.56 71 GLY A CA 1
ATOM 579 C C . GLY A 1 71 ? -40.971 21.691 25.944 1.00 68.56 71 GLY A C 1
ATOM 580 O O . GLY A 1 71 ? -40.106 20.841 26.113 1.00 68.56 71 GLY A O 1
ATOM 581 N N . ILE A 1 72 ? -41.442 22.485 26.904 1.00 61.84 72 ILE A N 1
ATOM 582 C CA . ILE A 1 72 ? -40.994 22.648 28.304 1.00 61.84 72 ILE A CA 1
ATOM 583 C C . ILE A 1 72 ? -41.225 21.371 29.163 1.00 61.84 72 ILE A C 1
ATOM 585 O O . ILE A 1 72 ? -41.494 21.425 30.357 1.00 61.84 72 ILE A O 1
ATOM 589 N N . GLY A 1 73 ? -41.157 20.179 28.570 1.00 58.41 73 GLY A N 1
ATOM 590 C CA . GLY A 1 73 ? -41.190 18.920 29.305 1.00 58.41 73 GLY A CA 1
ATOM 591 C C . GLY A 1 73 ? -39.801 18.618 29.847 1.00 58.41 73 GLY A C 1
ATOM 592 O O . GLY A 1 73 ? -38.858 18.584 29.074 1.00 58.41 73 GLY A O 1
ATOM 593 N N . LEU A 1 74 ? -39.667 18.412 31.159 1.00 62.22 74 LEU A N 1
ATOM 594 C CA . LEU A 1 74 ? -38.411 17.985 31.774 1.00 62.22 74 LEU A CA 1
ATOM 595 C C . LEU A 1 74 ? -37.855 16.732 31.075 1.00 62.22 74 LEU A C 1
ATOM 597 O O . LEU A 1 74 ? -38.395 15.635 31.246 1.00 62.22 74 LEU A O 1
ATOM 601 N N . LEU A 1 75 ? -36.734 16.887 30.369 1.00 58.75 75 LEU A N 1
ATOM 602 C CA . LEU A 1 75 ? -35.860 15.797 29.935 1.00 58.75 75 LEU A CA 1
ATOM 603 C C . LEU A 1 75 ? -35.657 14.846 31.118 1.00 58.75 75 LEU A C 1
ATOM 605 O O . LEU A 1 75 ? -35.151 15.251 32.172 1.00 58.75 75 LEU A O 1
ATOM 609 N N . ARG A 1 76 ? -36.055 13.575 30.969 1.00 61.72 76 ARG A N 1
ATOM 610 C CA . ARG A 1 76 ? -35.739 12.557 31.975 1.00 61.72 76 ARG A CA 1
ATOM 611 C C . ARG A 1 76 ? -34.219 12.520 32.092 1.00 61.72 76 ARG A C 1
ATOM 613 O O . ARG A 1 76 ? -33.522 12.145 31.150 1.00 61.72 76 ARG A O 1
ATOM 620 N N . LYS A 1 77 ? -33.713 12.948 33.252 1.00 64.19 77 LYS A N 1
ATOM 621 C CA . LYS A 1 77 ? -32.280 13.078 33.578 1.00 64.19 77 LYS A CA 1
ATOM 622 C C . LYS A 1 77 ? -31.490 11.798 33.253 1.00 64.19 77 LYS A C 1
ATOM 624 O O . LYS A 1 77 ? -30.290 11.850 32.983 1.00 64.19 77 LYS A O 1
ATOM 629 N N . ASP A 1 78 ? -32.196 10.672 33.207 1.00 64.81 78 ASP A N 1
ATOM 630 C CA . ASP A 1 78 ? -31.683 9.339 32.952 1.00 64.81 78 ASP A CA 1
ATOM 631 C C . ASP A 1 78 ? -31.238 9.061 31.513 1.00 64.81 78 ASP A C 1
ATOM 633 O O . ASP A 1 78 ? -30.458 8.135 31.336 1.00 64.81 78 ASP A O 1
ATOM 637 N N . ASP A 1 79 ? -31.624 9.819 30.488 1.00 68.50 79 ASP A N 1
ATOM 638 C CA . ASP A 1 79 ? -31.238 9.459 29.108 1.00 68.50 79 ASP A CA 1
ATOM 639 C C . ASP A 1 79 ? -29.897 10.052 28.657 1.00 68.50 79 ASP A C 1
ATOM 641 O O . ASP A 1 79 ? -29.425 9.779 27.554 1.00 68.50 79 ASP A O 1
ATOM 645 N N . THR A 1 80 ? -29.234 10.842 29.504 1.00 70.31 80 THR A N 1
ATOM 646 C CA . THR A 1 80 ? -27.942 11.440 29.150 1.00 70.31 80 THR A CA 1
ATOM 647 C C . THR A 1 80 ? -26.827 10.384 29.075 1.00 70.31 80 THR A C 1
ATOM 649 O O . THR A 1 80 ? -26.763 9.479 29.913 1.00 70.31 80 THR A O 1
ATOM 652 N N . PRO A 1 81 ? -25.922 10.459 28.076 1.00 79.56 81 PRO A N 1
ATOM 653 C CA . PRO A 1 81 ? -24.830 9.509 27.956 1.00 79.56 81 PRO A CA 1
ATOM 654 C C . PRO A 1 81 ? -23.940 9.631 29.184 1.00 79.56 81 PRO A C 1
ATOM 656 O O . PRO A 1 81 ? -23.557 10.739 29.567 1.00 79.56 81 PRO A O 1
ATOM 659 N N . THR A 1 82 ? -23.587 8.489 29.777 1.00 80.56 82 THR A N 1
ATOM 660 C CA . THR A 1 82 ? -22.826 8.457 31.029 1.00 80.56 82 THR A CA 1
ATOM 661 C C . THR A 1 82 ? -21.579 9.334 30.895 1.00 80.56 82 THR A C 1
ATOM 663 O O . THR A 1 82 ? -20.821 9.134 29.927 1.00 80.56 82 THR A O 1
ATOM 666 N N . PRO A 1 83 ? -21.358 10.290 31.825 1.00 77.56 83 PRO A N 1
ATOM 667 C CA . PRO A 1 83 ? -20.296 11.278 31.718 1.00 77.56 83 PRO A CA 1
ATOM 668 C C . PRO A 1 83 ? -18.954 10.638 31.391 1.00 77.56 83 PRO A C 1
ATOM 670 O O . PRO A 1 83 ? -18.621 9.547 31.868 1.00 77.56 83 PRO A O 1
ATOM 673 N N . ARG A 1 84 ? -18.155 11.304 30.565 1.00 83.00 84 ARG A N 1
ATOM 674 C CA . ARG A 1 84 ? -16.764 10.900 30.355 1.00 83.00 84 ARG A CA 1
ATOM 675 C C . ARG A 1 84 ? -16.019 11.164 31.662 1.00 83.00 84 ARG A C 1
ATOM 677 O O . ARG A 1 84 ? -16.211 12.208 32.276 1.00 83.00 84 ARG A O 1
ATOM 684 N N . GLY A 1 85 ? -15.249 10.188 32.136 1.00 73.62 85 GLY A N 1
ATOM 685 C CA . GLY A 1 85 ? -14.476 10.370 33.362 1.00 73.62 85 GLY A CA 1
ATOM 686 C C . GLY A 1 85 ? -13.453 11.472 33.115 1.00 73.62 85 GLY A C 1
ATOM 687 O O . GLY A 1 85 ? -12.773 11.414 32.098 1.00 73.62 85 GLY A O 1
ATOM 688 N N . GLN A 1 86 ? -13.381 12.465 34.002 1.00 71.62 86 GLN A N 1
ATOM 689 C CA . GLN A 1 86 ? -12.417 13.568 33.891 1.00 71.62 86 GLN A CA 1
ATOM 690 C C . GLN A 1 86 ? -10.993 13.150 34.278 1.00 71.62 86 GLN A C 1
ATOM 692 O O . GLN A 1 86 ? -10.038 13.869 34.005 1.00 71.62 86 GLN A O 1
ATOM 697 N N . GLU A 1 87 ? -10.846 11.991 34.920 1.00 72.94 87 GLU A N 1
ATOM 698 C CA . GLU A 1 87 ? -9.540 11.453 35.279 1.00 72.94 87 GLU A CA 1
ATOM 699 C C . GLU A 1 87 ? -8.695 11.147 34.033 1.00 72.94 87 GLU A C 1
ATOM 701 O O . GLU A 1 87 ? -9.241 10.631 33.051 1.00 72.94 87 GLU A O 1
ATOM 706 N N . PRO A 1 88 ? -7.367 11.370 34.096 1.00 70.19 88 PRO A N 1
ATOM 707 C CA . PRO A 1 88 ? -6.449 10.994 33.029 1.00 70.19 88 PRO A CA 1
ATOM 708 C C . PRO A 1 88 ? -6.646 9.527 32.636 1.00 70.19 88 PRO A C 1
ATOM 710 O O . PRO A 1 88 ? -6.537 8.620 33.468 1.00 70.19 88 PRO A O 1
ATOM 713 N N . THR A 1 89 ? -6.943 9.292 31.361 1.00 70.88 89 THR A N 1
ATOM 714 C CA . THR A 1 89 ? -7.198 7.960 30.792 1.00 70.88 89 THR A CA 1
ATOM 715 C C . THR A 1 89 ? -5.994 7.031 30.906 1.00 70.88 89 THR A C 1
ATOM 717 O O . THR A 1 89 ? -6.170 5.816 30.978 1.00 70.88 89 THR A O 1
ATOM 720 N N . ASP A 1 90 ? -4.788 7.591 30.998 1.00 71.69 90 ASP A N 1
ATOM 721 C CA . ASP A 1 90 ? -3.516 6.863 30.951 1.00 71.69 90 ASP A CA 1
ATOM 722 C C . ASP A 1 90 ? -3.341 5.851 32.087 1.00 71.69 90 ASP A C 1
ATOM 724 O O . ASP A 1 90 ? -2.643 4.853 31.930 1.00 71.69 90 ASP A O 1
ATOM 728 N N . LYS A 1 91 ? -3.998 6.072 33.232 1.00 78.50 91 LYS A N 1
ATOM 729 C CA . LYS A 1 91 ? -3.905 5.169 34.391 1.00 78.50 91 LYS A CA 1
ATOM 730 C C . LYS A 1 91 ? -4.900 4.011 34.344 1.00 78.50 91 LYS A C 1
ATOM 732 O O . LYS A 1 91 ? -4.834 3.125 35.192 1.00 78.50 91 LYS A O 1
ATOM 737 N N . LYS A 1 92 ? -5.845 4.019 33.400 1.00 84.88 92 LYS A N 1
ATOM 738 C CA . LYS A 1 92 ? -6.905 3.008 33.319 1.00 84.88 92 LYS A CA 1
ATOM 739 C C . LYS A 1 92 ? -6.513 1.902 32.350 1.00 84.88 92 LYS A C 1
ATOM 741 O O . LYS A 1 92 ? -5.930 2.143 31.295 1.00 84.88 92 LYS A O 1
ATOM 746 N N . THR A 1 93 ? -6.851 0.673 32.709 1.00 92.94 93 THR A N 1
ATOM 747 C CA . THR A 1 93 ? -6.704 -0.497 31.841 1.00 92.94 93 THR A CA 1
ATOM 748 C C . THR A 1 93 ? -7.943 -0.661 30.964 1.00 92.94 93 THR A C 1
ATOM 750 O O . THR A 1 93 ? -9.032 -0.168 31.294 1.00 92.94 93 THR A O 1
ATOM 753 N N . THR A 1 94 ? -7.793 -1.307 29.807 1.00 95.06 94 THR A N 1
ATOM 754 C CA . THR A 1 94 ? -8.960 -1.786 29.048 1.00 95.06 94 THR A CA 1
ATOM 755 C C . THR A 1 94 ? -9.641 -2.917 29.825 1.00 95.06 94 THR A C 1
ATOM 757 O O . THR A 1 94 ? -9.034 -3.536 30.707 1.00 95.06 94 THR A O 1
ATOM 760 N N . LEU A 1 95 ? -10.900 -3.231 29.505 1.00 94.31 95 LEU A N 1
ATOM 761 C CA . LEU A 1 95 ? -11.584 -4.371 30.125 1.00 94.31 95 LEU A CA 1
ATOM 762 C C . LEU A 1 95 ? -10.857 -5.687 29.799 1.00 94.31 95 LEU A C 1
ATOM 764 O O . LEU A 1 95 ? -10.790 -6.586 30.642 1.00 94.31 95 LEU A O 1
ATOM 768 N N . THR A 1 96 ? -10.298 -5.790 28.591 1.00 94.50 96 THR A N 1
ATOM 769 C CA . THR A 1 96 ? -9.493 -6.931 28.132 1.00 94.50 96 THR A CA 1
ATOM 770 C C . THR A 1 96 ? -8.196 -7.067 28.929 1.00 94.50 96 THR A C 1
ATOM 772 O O . THR A 1 96 ? -7.923 -8.143 29.461 1.00 94.50 96 THR A O 1
ATOM 775 N N . GLU A 1 97 ? -7.437 -5.981 29.096 1.00 94.81 97 GLU A N 1
ATOM 776 C CA . GLU A 1 97 ? -6.214 -5.953 29.912 1.00 94.81 97 GLU A CA 1
ATOM 777 C C . GLU A 1 97 ? -6.511 -6.336 31.368 1.00 94.81 97 GLU A C 1
ATOM 779 O O . GLU A 1 97 ? -5.843 -7.200 31.938 1.00 94.81 97 GLU A O 1
ATOM 784 N N . ALA A 1 98 ? -7.556 -5.748 31.962 1.00 92.44 98 ALA A N 1
ATOM 785 C CA . ALA A 1 98 ? -7.972 -6.056 33.329 1.00 92.44 98 ALA A CA 1
ATOM 786 C C . ALA A 1 98 ? -8.331 -7.542 33.503 1.00 92.44 98 ALA A C 1
ATOM 788 O O . ALA A 1 98 ? -7.979 -8.157 34.511 1.00 92.44 98 ALA A O 1
ATOM 789 N N . HIS A 1 99 ? -8.991 -8.141 32.505 1.00 91.50 99 HIS A N 1
ATOM 790 C CA . HIS A 1 99 ? -9.315 -9.566 32.515 1.00 91.50 99 HIS A CA 1
ATOM 791 C C . HIS A 1 99 ? -8.071 -10.452 32.478 1.00 91.50 99 HIS A C 1
ATOM 793 O O . HIS A 1 99 ? -7.992 -11.442 33.208 1.00 91.50 99 HIS A O 1
ATOM 799 N N . LEU A 1 100 ? -7.106 -10.103 31.626 1.00 92.44 100 LEU A N 1
ATOM 800 C CA . LEU A 1 100 ? -5.873 -10.862 31.477 1.00 92.44 100 LEU A CA 1
ATOM 801 C C . LEU A 1 100 ? -5.061 -10.846 32.776 1.00 92.44 100 LEU A C 1
ATOM 803 O O . LEU A 1 100 ? -4.645 -11.906 33.244 1.00 92.44 100 LEU A O 1
ATOM 807 N N . LEU A 1 101 ? -4.913 -9.670 33.393 1.00 91.62 101 LEU A N 1
ATOM 808 C CA . LEU A 1 101 ? -4.244 -9.514 34.688 1.00 91.62 101 LEU A CA 1
ATOM 809 C C . LEU A 1 101 ? -4.923 -10.351 35.777 1.00 91.62 101 LEU A C 1
ATOM 811 O O . LEU A 1 101 ? -4.254 -11.031 36.556 1.00 91.62 101 LEU A O 1
ATOM 815 N N . TRP A 1 102 ? -6.257 -10.359 35.805 1.00 88.38 102 TRP A N 1
ATOM 816 C CA . TRP A 1 102 ? -7.012 -11.188 36.742 1.00 88.38 102 TRP A CA 1
ATOM 817 C C . TRP A 1 102 ? -6.770 -12.688 36.524 1.00 88.38 102 TRP A C 1
ATOM 819 O O . TRP A 1 102 ? -6.544 -13.428 37.487 1.00 88.38 102 TRP A O 1
ATOM 829 N N . LYS A 1 103 ? -6.776 -13.146 35.266 1.00 91.31 103 LYS A N 1
ATOM 830 C CA . LYS A 1 103 ? -6.515 -14.549 34.920 1.00 91.31 103 LYS A CA 1
ATOM 831 C C . LYS A 1 103 ? -5.113 -14.976 35.368 1.00 91.31 103 LYS A C 1
ATOM 833 O O . LYS A 1 103 ? -4.981 -16.007 36.026 1.00 91.31 103 LYS A O 1
ATOM 838 N N . GLN A 1 104 ? -4.103 -14.150 35.097 1.00 92.94 104 GLN A N 1
ATOM 839 C CA . GLN A 1 104 ? -2.719 -14.379 35.527 1.00 92.94 104 GLN A CA 1
ATOM 840 C C . GLN A 1 104 ? -2.600 -14.447 37.055 1.00 92.94 104 GLN A C 1
ATOM 842 O O . GLN A 1 104 ? -1.985 -15.370 37.587 1.00 92.94 104 GLN A O 1
ATOM 847 N N . ALA A 1 105 ? -3.245 -13.526 37.778 1.00 88.88 105 ALA A N 1
ATOM 848 C CA . ALA A 1 105 ? -3.250 -13.537 39.240 1.00 88.88 105 ALA A CA 1
ATOM 849 C C . ALA A 1 105 ? -3.867 -14.830 39.806 1.00 88.88 105 ALA A C 1
ATOM 851 O O . ALA A 1 105 ? -3.354 -15.398 40.772 1.00 88.88 105 ALA A O 1
ATOM 852 N N . LYS A 1 106 ? -4.937 -15.340 39.183 1.00 89.00 106 LYS A N 1
ATOM 853 C CA . LYS A 1 106 ? -5.579 -16.603 39.582 1.00 89.00 106 LYS A CA 1
ATOM 854 C C . LYS A 1 106 ? -4.730 -17.831 39.282 1.00 89.00 106 LYS A C 1
ATOM 856 O O . LYS A 1 106 ? -4.747 -18.783 40.062 1.00 89.00 106 LYS A O 1
ATOM 861 N N . GLU A 1 107 ? -4.015 -17.838 38.167 1.00 93.75 107 GLU A N 1
ATOM 862 C CA . GLU A 1 107 ? -3.082 -18.913 37.825 1.00 93.75 107 GLU A CA 1
ATOM 863 C C . GLU A 1 107 ? -1.900 -18.946 38.804 1.00 93.75 107 GLU A C 1
ATOM 865 O O . GLU A 1 107 ? -1.603 -20.010 39.349 1.00 93.75 107 GLU A O 1
ATOM 870 N N . ALA A 1 108 ? -1.331 -17.786 39.145 1.00 91.06 108 ALA A N 1
ATOM 871 C CA . ALA A 1 108 ? -0.278 -17.669 40.154 1.00 91.06 108 ALA A CA 1
ATOM 872 C C . ALA A 1 108 ? -0.749 -18.101 41.557 1.00 91.06 108 ALA A C 1
ATOM 874 O O . ALA A 1 108 ? -0.033 -18.802 42.270 1.00 91.06 108 ALA A O 1
ATOM 875 N N . GLU A 1 109 ? -1.979 -17.747 41.954 1.00 90.25 109 GLU A N 1
ATOM 876 C CA . GLU A 1 109 ? -2.580 -18.199 43.220 1.00 90.25 109 GLU A CA 1
ATOM 877 C C . GLU A 1 109 ? -2.708 -19.733 43.264 1.00 90.25 109 GLU A C 1
ATOM 879 O O . GLU A 1 109 ? -2.375 -20.366 44.270 1.00 90.25 109 GLU A O 1
ATOM 884 N N . LYS A 1 110 ? -3.141 -20.351 42.156 1.00 93.25 110 LYS A N 1
ATOM 885 C CA . LYS A 1 110 ? -3.214 -21.816 42.028 1.00 93.25 110 LYS A CA 1
ATOM 886 C C . LYS A 1 110 ? -1.831 -22.461 42.100 1.00 93.25 110 LYS A C 1
ATOM 888 O O . LYS A 1 110 ? -1.697 -23.510 42.728 1.00 93.25 110 LYS A O 1
ATOM 893 N N . GLU A 1 111 ? -0.820 -21.864 41.478 1.00 95.12 111 GLU A N 1
ATOM 894 C CA . GLU A 1 111 ? 0.551 -22.375 41.500 1.00 95.12 111 GLU A CA 1
ATOM 895 C C . GLU A 1 111 ? 1.178 -22.280 42.899 1.00 95.12 111 GLU A C 1
ATOM 897 O O . GLU A 1 111 ? 1.709 -23.271 43.402 1.00 95.12 111 GLU A O 1
ATOM 902 N N . ASN A 1 112 ? 1.025 -21.146 43.585 1.00 92.69 112 ASN A N 1
ATOM 903 C CA . ASN A 1 112 ? 1.485 -20.979 44.966 1.00 92.69 112 ASN A CA 1
ATOM 904 C C . ASN A 1 112 ? 0.812 -21.975 45.917 1.00 92.69 112 ASN A C 1
ATOM 906 O O . ASN A 1 112 ? 1.481 -22.574 46.762 1.00 92.69 112 ASN A O 1
ATOM 910 N N . LYS A 1 113 ? -0.492 -22.226 45.728 1.00 93.62 113 LYS A N 1
ATOM 911 C CA . LYS A 1 113 ? -1.226 -23.241 46.493 1.00 93.62 113 LYS A CA 1
ATOM 912 C C . LYS A 1 113 ? -0.682 -24.654 46.253 1.00 93.62 113 LYS A C 1
ATOM 914 O O . LYS A 1 113 ? -0.605 -25.430 47.201 1.00 93.62 113 LYS A O 1
ATOM 919 N N . LYS A 1 114 ? -0.273 -24.987 45.022 1.00 95.12 114 LYS A N 1
ATOM 920 C CA . LYS A 1 114 ? 0.367 -26.279 44.700 1.00 95.12 114 LYS A CA 1
ATOM 921 C C . LYS A 1 114 ? 1.747 -26.433 45.344 1.00 95.12 114 LYS A C 1
ATOM 923 O O . LYS A 1 114 ? 2.112 -27.544 45.703 1.00 95.12 114 LYS A O 1
ATOM 928 N N . ARG A 1 115 ? 2.495 -25.341 45.520 1.00 95.62 115 ARG A N 1
ATOM 929 C CA . ARG A 1 115 ? 3.833 -25.348 46.141 1.00 95.62 115 ARG A CA 1
ATOM 930 C C . ARG A 1 115 ? 3.812 -25.373 47.677 1.00 95.62 115 ARG A C 1
ATOM 932 O O . ARG A 1 115 ? 4.864 -25.261 48.293 1.00 95.62 115 ARG A O 1
ATOM 939 N N . GLY A 1 116 ? 2.640 -25.468 48.309 1.00 93.44 116 GLY A N 1
ATOM 940 C CA . GLY A 1 116 ? 2.525 -25.464 49.773 1.00 93.44 116 GLY A CA 1
ATOM 941 C C . GLY A 1 116 ? 2.878 -24.124 50.431 1.00 93.44 116 GLY A C 1
ATOM 942 O O . GLY A 1 116 ? 2.931 -24.044 51.656 1.00 93.44 116 GLY A O 1
ATOM 943 N N . LEU A 1 117 ? 3.078 -23.053 49.652 1.00 86.88 117 LEU A N 1
ATOM 944 C CA . LEU A 1 117 ? 3.250 -21.708 50.189 1.00 86.88 117 LEU A CA 1
ATOM 945 C C . LEU A 1 117 ? 1.889 -21.194 50.661 1.00 86.88 117 LEU A C 1
ATOM 947 O O . LEU A 1 117 ? 1.114 -20.610 49.902 1.00 86.88 117 LEU A O 1
ATOM 951 N N . THR A 1 118 ? 1.582 -21.408 51.940 1.00 77.50 118 THR A N 1
ATOM 952 C CA . THR A 1 118 ? 0.463 -20.732 52.595 1.00 77.50 118 THR A CA 1
ATOM 953 C C . THR A 1 118 ? 0.816 -19.255 52.731 1.00 77.50 118 THR A C 1
ATOM 955 O O . THR A 1 118 ? 1.478 -18.853 53.689 1.00 77.50 118 THR A O 1
ATOM 958 N N . THR A 1 119 ? 0.395 -18.421 51.779 1.00 72.56 119 THR A N 1
ATOM 959 C CA . THR A 1 119 ? 0.397 -16.966 51.971 1.00 72.56 119 THR A CA 1
ATOM 960 C C . THR A 1 119 ? -0.422 -16.668 53.219 1.00 72.56 119 THR A C 1
ATOM 962 O O . THR A 1 119 ? -1.646 -16.834 53.214 1.00 72.56 119 THR A O 1
ATOM 965 N N . LYS A 1 120 ? 0.256 -16.273 54.308 1.00 73.88 120 LYS A N 1
ATOM 966 C CA . LYS A 1 120 ? -0.394 -15.716 55.497 1.00 73.88 120 LYS A CA 1
ATOM 967 C C . LYS A 1 120 ? -1.348 -14.639 54.991 1.00 73.88 120 LYS A C 1
ATOM 969 O O . LYS A 1 120 ? -0.913 -13.689 54.342 1.00 73.88 120 LYS A O 1
ATOM 974 N N . LYS A 1 121 ? -2.652 -14.846 55.202 1.00 63.03 121 LYS A N 1
ATOM 975 C CA . LYS A 1 121 ? -3.708 -13.897 54.840 1.00 63.03 121 LYS A CA 1
ATOM 976 C C . LYS A 1 121 ? -3.507 -12.633 55.674 1.00 63.03 121 LYS A C 1
ATOM 978 O O . LYS A 1 121 ? -4.157 -12.462 56.700 1.00 63.03 121 LYS A O 1
ATOM 983 N N . ASN A 1 122 ? -2.599 -11.757 55.254 1.00 59.66 122 ASN A N 1
ATOM 984 C CA . ASN A 1 122 ? -2.579 -10.390 55.744 1.00 59.66 122 ASN A CA 1
ATOM 985 C C . ASN A 1 122 ? -3.946 -9.808 55.383 1.00 59.66 122 ASN A C 1
ATOM 987 O O . ASN A 1 122 ? -4.369 -9.910 54.233 1.00 59.66 122 ASN A O 1
ATOM 991 N N . GLY A 1 123 ? -4.669 -9.315 56.388 1.00 54.97 123 GLY A N 1
ATOM 992 C CA . GLY A 1 123 ? -6.114 -9.062 56.397 1.00 54.97 123 GLY A CA 1
ATOM 993 C C . GLY A 1 123 ? -6.680 -8.062 55.381 1.00 54.97 123 GLY A C 1
ATOM 994 O O . GLY A 1 123 ? -7.793 -7.587 55.587 1.00 54.97 123 GLY A O 1
ATOM 995 N N . LEU A 1 124 ? -5.997 -7.769 54.270 1.00 51.66 124 LEU A N 1
ATOM 996 C CA . LEU A 1 124 ? -6.599 -7.145 53.096 1.00 51.66 124 LEU A CA 1
ATOM 997 C C . LEU A 1 124 ? -7.545 -8.151 52.422 1.00 51.66 124 LEU A C 1
ATOM 999 O O . LEU A 1 124 ? -7.238 -8.770 51.404 1.00 51.66 124 LEU A O 1
ATOM 1003 N N . LYS A 1 125 ? -8.753 -8.280 52.977 1.00 52.88 125 LYS A N 1
ATOM 1004 C CA . LYS A 1 125 ? -9.938 -8.828 52.298 1.00 52.88 125 LYS A CA 1
ATOM 1005 C C . LYS A 1 125 ? -10.415 -7.889 51.178 1.00 52.88 125 LYS A C 1
ATOM 1007 O O . LYS A 1 125 ? -11.617 -7.710 50.998 1.00 52.88 125 LYS A O 1
ATOM 1012 N N . ASN A 1 126 ? -9.506 -7.329 50.384 1.00 53.28 126 ASN A N 1
ATOM 1013 C CA . ASN A 1 126 ? -9.888 -6.822 49.079 1.00 53.28 126 ASN A CA 1
ATOM 1014 C C . ASN A 1 126 ? -10.127 -8.068 48.233 1.00 53.28 126 ASN A C 1
ATOM 1016 O O . ASN A 1 126 ? -9.224 -8.576 47.570 1.00 53.28 126 ASN A O 1
ATOM 1020 N N . LYS A 1 127 ? -11.345 -8.617 48.344 1.00 53.50 127 LYS A N 1
ATOM 1021 C CA . LYS A 1 127 ? -11.925 -9.466 47.312 1.00 53.50 127 LYS A CA 1
ATOM 1022 C C . LYS A 1 127 ? -11.779 -8.657 46.035 1.00 53.50 127 LYS A C 1
ATOM 1024 O O . LYS A 1 127 ? -12.531 -7.722 45.793 1.00 53.50 127 LYS A O 1
ATOM 1029 N N . PHE A 1 128 ? -10.732 -8.961 45.285 1.00 52.12 128 PHE A N 1
ATOM 1030 C CA . PHE A 1 128 ? -10.591 -8.513 43.922 1.00 52.12 128 PHE A CA 1
ATOM 1031 C C . PHE A 1 128 ? -11.684 -9.265 43.171 1.00 52.12 128 PHE A C 1
ATOM 1033 O O . PHE A 1 128 ? -11.471 -10.398 42.722 1.00 52.12 128 PHE A O 1
ATOM 1040 N N . ASP A 1 129 ? -12.903 -8.719 43.208 1.00 57.28 129 ASP A N 1
ATOM 1041 C CA . ASP A 1 129 ? -14.015 -9.321 42.503 1.00 57.28 129 ASP A CA 1
ATOM 1042 C C . ASP A 1 129 ? -13.631 -9.327 41.014 1.00 57.28 129 ASP A C 1
ATOM 1044 O O . ASP A 1 129 ? -13.171 -8.311 40.489 1.00 57.28 129 ASP A O 1
ATOM 1048 N N . PRO A 1 130 ? -13.713 -10.484 40.332 1.00 53.69 130 PRO A N 1
ATOM 1049 C CA . PRO A 1 130 ? -13.296 -10.636 38.930 1.00 53.69 130 PRO A CA 1
ATOM 1050 C C . PRO A 1 130 ? -14.043 -9.721 37.965 1.00 53.69 130 PRO A C 1
ATOM 1052 O O . PRO A 1 130 ? -13.656 -9.546 36.807 1.00 53.69 130 PRO A O 1
ATOM 1055 N N . TRP A 1 131 ? -15.192 -9.256 38.433 1.00 58.72 131 TRP A N 1
ATOM 1056 C CA . TRP A 1 131 ? -16.115 -8.429 37.711 1.00 58.72 131 TRP A CA 1
ATOM 1057 C C . TRP A 1 131 ? -15.904 -6.980 38.116 1.00 58.72 131 TRP A C 1
ATOM 1059 O O . TRP A 1 131 ? -15.638 -6.730 39.293 1.00 58.72 131 TRP A O 1
ATOM 1069 N N . PRO A 1 132 ? -16.015 -6.029 37.170 1.00 60.34 132 PRO A N 1
ATOM 1070 C CA . PRO A 1 132 ? -16.125 -4.628 37.529 1.00 60.34 132 PRO A CA 1
ATOM 1071 C C . PRO A 1 132 ? -17.086 -4.507 38.698 1.00 60.34 132 PRO A C 1
ATOM 1073 O O . PRO A 1 132 ? -18.225 -4.966 38.604 1.00 60.34 132 PRO A O 1
ATOM 1076 N N . GLY A 1 133 ? -16.643 -3.876 39.786 1.00 65.88 133 GLY A N 1
ATOM 1077 C CA . GLY A 1 133 ? -17.629 -3.266 40.659 1.00 65.88 133 GLY A CA 1
ATOM 1078 C C . GLY A 1 133 ? -18.515 -2.390 39.775 1.00 65.88 133 GLY A C 1
ATOM 1079 O O . GLY A 1 133 ? -18.047 -1.872 38.759 1.00 65.88 133 GLY A O 1
ATOM 1080 N N . GLU A 1 134 ? -19.780 -2.223 40.138 1.00 69.25 134 GLU A N 1
ATOM 1081 C CA . GLU A 1 134 ? -20.769 -1.470 39.352 1.00 69.25 134 GLU A CA 1
ATOM 1082 C C . GLU A 1 134 ? -20.249 -0.086 38.893 1.00 69.25 134 GLU A C 1
ATOM 1084 O O . GLU A 1 134 ? -20.624 0.418 37.841 1.00 69.25 134 GLU A O 1
ATOM 1089 N N . PHE A 1 135 ? -19.264 0.465 39.615 1.00 79.44 135 PHE A N 1
ATOM 1090 C CA . PHE A 1 135 ? -18.623 1.756 39.361 1.00 79.44 135 PHE A CA 1
ATOM 1091 C C . PHE A 1 135 ? -17.206 1.699 38.751 1.00 79.44 135 PHE A C 1
ATOM 1093 O O . PHE A 1 135 ? -16.574 2.743 38.557 1.00 79.44 135 PHE A O 1
ATOM 1100 N N . THR A 1 136 ? -16.654 0.519 38.451 1.00 88.00 136 THR A N 1
ATOM 1101 C CA . THR A 1 136 ? -15.312 0.395 37.864 1.00 88.00 136 THR A CA 1
ATOM 1102 C C . THR A 1 136 ? -15.325 0.834 36.402 1.00 88.00 136 THR A C 1
ATOM 1104 O O . THR A 1 136 ? -16.031 0.278 35.561 1.00 88.00 136 THR A O 1
ATOM 1107 N N . ARG A 1 137 ? -14.498 1.835 36.088 1.00 90.00 137 ARG A N 1
ATOM 1108 C CA . ARG A 1 137 ? -14.349 2.379 34.736 1.00 90.00 137 ARG A CA 1
ATOM 1109 C C . ARG A 1 137 ? -13.113 1.839 34.036 1.00 90.00 137 ARG A C 1
ATOM 1111 O O . ARG A 1 137 ? -12.013 1.915 34.577 1.00 90.00 137 ARG A O 1
ATOM 1118 N N . TYR A 1 138 ? -13.291 1.447 32.786 1.00 92.94 138 TYR A N 1
ATOM 1119 C CA . TYR A 1 138 ? -12.240 1.028 31.866 1.00 92.94 138 TYR A CA 1
ATOM 1120 C C . TYR A 1 138 ? -12.035 2.077 30.785 1.00 92.94 138 TYR A C 1
ATOM 1122 O O . TYR A 1 138 ? -12.958 2.831 30.455 1.00 92.94 138 TYR A O 1
ATOM 1130 N N . LYS A 1 139 ? -10.833 2.130 30.211 1.00 95.25 139 LYS A N 1
ATOM 1131 C CA . LYS A 1 139 ? -10.612 2.911 28.990 1.00 95.25 139 LYS A CA 1
ATOM 1132 C C . LYS A 1 139 ? -11.138 2.148 27.772 1.00 95.25 139 LYS A C 1
ATOM 1134 O O . LYS A 1 139 ? -11.087 0.918 27.706 1.00 95.25 139 LYS A O 1
ATOM 1139 N N . THR A 1 140 ? -11.637 2.903 26.804 1.00 96.44 140 THR A N 1
ATOM 1140 C CA . THR A 1 140 ? -11.888 2.410 25.442 1.00 96.44 140 THR A CA 1
ATOM 1141 C C . THR A 1 140 ? -10.600 1.888 24.806 1.00 96.44 140 THR A C 1
ATOM 1143 O O . THR A 1 140 ? -9.510 2.287 25.220 1.00 96.44 140 THR A O 1
ATOM 1146 N N . SER A 1 141 ? -10.704 1.030 23.793 1.00 96.88 141 SER A N 1
ATOM 1147 C CA . SER A 1 141 ? -9.525 0.492 23.096 1.00 96.88 141 SER A CA 1
ATOM 1148 C C . SER A 1 141 ? -8.694 1.580 22.409 1.00 96.88 141 SER A C 1
ATOM 1150 O O . SER A 1 141 ? -7.475 1.469 22.352 1.00 96.88 141 SER A O 1
ATOM 1152 N N . GLU A 1 142 ? -9.322 2.662 21.933 1.00 95.44 142 GLU A N 1
ATOM 1153 C CA . GLU A 1 142 ? -8.602 3.833 21.403 1.00 95.44 142 GLU A CA 1
ATOM 1154 C C . GLU A 1 142 ? -8.022 4.753 22.489 1.00 95.44 142 GLU A C 1
ATOM 1156 O O . GLU A 1 142 ? -7.215 5.626 22.183 1.00 95.44 142 GLU A O 1
ATOM 1161 N N . GLY A 1 143 ? -8.416 4.579 23.752 1.00 94.69 143 GLY A N 1
ATOM 1162 C CA . GLY A 1 143 ? -7.882 5.333 24.888 1.00 94.69 143 GLY A CA 1
ATOM 1163 C C . GLY A 1 143 ? -8.450 6.744 25.091 1.00 94.69 143 GLY A C 1
ATOM 1164 O O . GLY A 1 143 ? -8.146 7.353 26.109 1.00 94.69 143 GLY A O 1
ATOM 1165 N N . PHE A 1 144 ? -9.308 7.260 24.203 1.00 93.19 144 PHE A N 1
ATOM 1166 C CA . PHE A 1 144 ? -9.848 8.634 24.303 1.00 93.19 144 PHE A CA 1
ATOM 1167 C C . PHE A 1 144 ? -10.977 8.811 25.318 1.00 93.19 144 PHE A C 1
ATOM 1169 O O . PHE A 1 144 ? -11.281 9.924 25.746 1.00 93.19 144 PHE A O 1
ATOM 1176 N N . SER A 1 145 ? -11.641 7.716 25.665 1.00 94.94 145 SER A N 1
ATOM 1177 C CA . SER A 1 145 ? -12.818 7.718 26.524 1.00 94.94 145 SER A CA 1
ATOM 1178 C C . SER A 1 145 ? -12.751 6.609 27.560 1.00 94.94 145 SER A C 1
ATOM 1180 O O . SER A 1 145 ? -11.997 5.643 27.430 1.00 94.94 145 SER A O 1
ATOM 1182 N N . THR A 1 146 ? -13.612 6.724 28.572 1.00 94.31 146 THR A N 1
ATOM 1183 C CA . THR A 1 146 ? -13.875 5.663 29.549 1.00 94.31 146 THR A CA 1
ATOM 1184 C C . THR A 1 146 ? -15.326 5.201 29.500 1.00 94.31 146 THR A C 1
ATOM 1186 O O . THR A 1 146 ? -16.222 5.953 29.091 1.00 94.31 146 THR A O 1
ATOM 1189 N N . PHE A 1 147 ? -15.549 3.965 29.934 1.00 94.06 147 PHE A N 1
ATOM 1190 C CA . PHE A 1 147 ? -16.862 3.349 30.090 1.00 94.06 147 PHE A CA 1
ATOM 1191 C C . PHE A 1 147 ? -16.887 2.461 31.340 1.00 94.06 147 PHE A C 1
ATOM 1193 O O . PHE A 1 147 ? -15.846 2.039 31.834 1.00 94.06 147 PHE A O 1
ATOM 1200 N N . ALA A 1 148 ? -18.080 2.206 31.848 1.00 92.50 148 ALA A N 1
ATOM 1201 C CA . ALA A 1 148 ? -18.399 1.228 32.883 1.00 92.50 148 ALA A CA 1
ATOM 1202 C C . ALA A 1 148 ? -19.536 0.332 32.364 1.00 92.50 148 ALA A C 1
ATOM 1204 O O . ALA A 1 148 ? -20.104 0.604 31.302 1.00 92.50 148 ALA A O 1
ATOM 1205 N N . GLN A 1 149 ? -19.859 -0.735 33.089 1.00 90.19 149 GLN A N 1
ATOM 1206 C CA . GLN A 1 149 ? -20.882 -1.696 32.668 1.00 90.19 149 GLN A CA 1
ATOM 1207 C C . GLN A 1 149 ? -22.278 -1.062 32.540 1.00 90.19 149 GLN A C 1
ATOM 1209 O O . GLN A 1 149 ? -23.029 -1.400 31.629 1.00 90.19 149 GLN A O 1
ATOM 1214 N N . ASP A 1 150 ? -22.592 -0.103 33.406 1.00 90.12 150 ASP A N 1
ATOM 1215 C CA . ASP A 1 150 ? -23.843 0.661 33.445 1.00 90.12 150 ASP A CA 1
ATOM 1216 C C . ASP A 1 150 ? -23.855 1.869 32.483 1.00 90.12 150 ASP A C 1
ATOM 1218 O O . ASP A 1 150 ? -24.776 2.692 32.495 1.00 90.12 150 ASP A O 1
ATOM 1222 N N . SER A 1 151 ? -22.820 2.023 31.648 1.00 91.62 151 SER A N 1
ATOM 1223 C CA . SER A 1 151 ? -22.691 3.202 30.798 1.00 91.62 151 SER A CA 1
ATOM 1224 C C . SER A 1 151 ? -23.781 3.271 29.733 1.00 91.62 151 SER A C 1
ATOM 1226 O O . SER A 1 151 ? -23.892 2.413 28.861 1.00 91.62 151 SER A O 1
ATOM 1228 N N . LYS A 1 152 ? -24.525 4.375 29.730 1.00 92.75 152 LYS A N 1
ATOM 1229 C CA . LYS A 1 152 ? -25.550 4.694 28.738 1.00 92.75 152 LYS A CA 1
ATOM 1230 C C . LYS A 1 152 ? -24.876 5.152 27.444 1.00 92.75 152 LYS A C 1
ATOM 1232 O O . LYS A 1 152 ? -24.291 6.237 27.380 1.00 92.75 152 LYS A O 1
ATOM 1237 N N . MET A 1 153 ? -24.918 4.297 26.419 1.00 94.62 153 MET A N 1
ATOM 1238 C CA . MET A 1 153 ? -24.266 4.525 25.115 1.00 94.62 153 MET A CA 1
ATOM 1239 C C . MET A 1 153 ? -25.221 5.051 24.030 1.00 94.62 153 MET A C 1
ATOM 1241 O O . MET A 1 153 ? -24.768 5.429 22.951 1.00 94.62 153 MET A O 1
ATOM 1245 N N . GLY A 1 154 ? -26.524 5.107 24.318 1.00 94.81 154 GLY A N 1
ATOM 1246 C CA . GLY A 1 154 ? -27.579 5.481 23.376 1.00 94.81 154 GLY A CA 1
ATOM 1247 C C . GLY A 1 154 ? -28.407 4.279 22.921 1.00 94.81 154 GLY A C 1
ATOM 1248 O O . GLY A 1 154 ? -28.396 3.225 23.555 1.00 94.81 154 GLY A O 1
ATOM 1249 N N . LYS A 1 155 ? -29.138 4.435 21.814 1.00 94.75 155 LYS A N 1
ATOM 1250 C CA . LYS A 1 155 ? -29.966 3.364 21.245 1.00 94.75 155 LYS A CA 1
ATOM 1251 C C . LYS A 1 155 ? -29.080 2.390 20.467 1.00 94.75 155 LYS A C 1
ATOM 1253 O O . LYS A 1 155 ? -28.281 2.836 19.642 1.00 94.75 155 LYS A O 1
ATOM 1258 N N . LEU A 1 156 ? -29.254 1.085 20.690 1.00 97.06 156 LEU A N 1
ATOM 1259 C CA . LEU A 1 156 ? -28.674 0.050 19.832 1.00 97.06 156 LEU A CA 1
ATOM 1260 C C . LEU A 1 156 ? -29.286 0.172 18.431 1.00 97.06 156 LEU A C 1
ATOM 1262 O O . LEU A 1 156 ? -30.501 0.051 18.267 1.00 97.06 156 LEU A O 1
ATOM 1266 N N . VAL A 1 157 ? -28.453 0.460 17.436 1.00 97.81 157 VAL A N 1
ATOM 1267 C CA . VAL A 1 157 ? -28.884 0.648 16.045 1.00 97.81 157 VAL A CA 1
ATOM 1268 C C . VAL A 1 157 ? -28.756 -0.645 15.257 1.00 97.81 157 VAL A C 1
ATOM 1270 O O . VAL A 1 157 ? -29.677 -1.000 14.530 1.00 97.81 157 VAL A O 1
ATOM 1273 N N . THR A 1 158 ? -27.623 -1.336 15.383 1.00 97.81 158 THR A N 1
ATOM 1274 C CA . THR A 1 158 ? -27.360 -2.587 14.664 1.00 97.81 158 THR A CA 1
ATOM 1275 C C . THR A 1 158 ? -26.250 -3.389 15.336 1.00 97.81 158 THR A C 1
ATOM 1277 O O . THR A 1 158 ? -25.443 -2.829 16.080 1.00 97.81 158 THR A O 1
ATOM 1280 N N . THR A 1 159 ? -26.169 -4.676 15.003 1.00 98.06 159 THR A N 1
ATOM 1281 C CA . THR A 1 159 ? -25.039 -5.556 15.325 1.00 98.06 159 THR A CA 1
ATOM 1282 C C . THR A 1 159 ? -24.330 -5.946 14.032 1.00 98.06 159 THR A C 1
ATOM 1284 O O . THR A 1 159 ? -24.968 -6.357 13.063 1.00 98.06 159 THR A O 1
ATOM 1287 N N . LEU A 1 160 ? -23.013 -5.780 13.990 1.00 97.62 160 LEU A N 1
ATOM 1288 C CA . LEU A 1 160 ? -22.163 -6.080 12.844 1.00 97.62 160 LEU A CA 1
ATOM 1289 C C . LEU A 1 160 ? -21.467 -7.431 13.039 1.00 97.62 160 LEU A C 1
ATOM 1291 O O . LEU A 1 160 ? -21.066 -7.788 14.147 1.00 97.62 160 LEU A O 1
ATOM 1295 N N . LYS A 1 161 ? -21.332 -8.169 11.936 1.00 97.62 161 LYS A N 1
ATOM 1296 C CA . LYS A 1 161 ? -20.750 -9.518 11.858 1.00 97.62 161 LYS A CA 1
ATOM 1297 C C . LYS A 1 161 ? -19.350 -9.490 11.222 1.00 97.62 161 LYS A C 1
ATOM 1299 O O . LYS A 1 161 ? -18.977 -8.455 10.659 1.00 97.62 161 LYS A O 1
ATOM 1304 N N . PRO A 1 162 ? -18.584 -10.598 11.264 1.00 97.56 162 PRO A N 1
ATOM 1305 C CA . PRO A 1 162 ? -17.267 -10.670 10.638 1.00 97.56 162 PRO A CA 1
ATOM 1306 C C . PRO A 1 162 ? -17.272 -10.232 9.168 1.00 97.56 162 PRO A C 1
ATOM 1308 O O . PRO A 1 162 ? -18.224 -10.484 8.427 1.00 97.56 162 PRO A O 1
ATOM 1311 N N . GLY A 1 163 ? -16.207 -9.547 8.762 1.00 94.06 163 GLY A N 1
ATOM 1312 C CA . GLY A 1 163 ? -16.074 -8.848 7.483 1.00 94.06 163 GLY A CA 1
ATOM 1313 C C . GLY A 1 163 ? -16.530 -7.386 7.516 1.00 94.06 163 GLY A C 1
ATOM 1314 O O . GLY A 1 163 ? -16.226 -6.644 6.585 1.00 94.06 163 GLY A O 1
ATOM 1315 N N . ALA A 1 164 ? -17.228 -6.944 8.568 1.00 95.50 164 ALA A N 1
ATOM 1316 C CA . ALA A 1 164 ? -17.613 -5.544 8.714 1.00 95.50 164 ALA A CA 1
ATOM 1317 C C . ALA A 1 164 ? -16.406 -4.634 8.991 1.00 95.50 164 ALA A C 1
ATOM 1319 O O . ALA A 1 164 ? -15.472 -5.005 9.706 1.00 95.50 164 ALA A O 1
ATOM 1320 N N . VAL A 1 165 ? -16.475 -3.410 8.463 1.00 95.69 165 VAL A N 1
ATOM 1321 C CA . VAL A 1 165 ? -15.491 -2.348 8.687 1.00 95.69 165 VAL A CA 1
ATOM 1322 C C . VAL A 1 165 ? -16.131 -1.261 9.544 1.00 95.69 165 VAL A C 1
ATOM 1324 O O . VAL A 1 165 ? -17.220 -0.780 9.230 1.00 95.69 165 VAL A O 1
ATOM 1327 N N . VAL A 1 166 ? -15.470 -0.864 10.632 1.00 97.19 166 VAL A N 1
ATOM 1328 C CA . VAL A 1 166 ? -15.920 0.230 11.502 1.00 97.19 166 VAL A CA 1
ATOM 1329 C C . VAL A 1 166 ? -14.847 1.299 11.634 1.00 97.19 166 VAL A C 1
ATOM 1331 O O . VAL A 1 166 ? -13.650 1.023 11.689 1.00 97.19 166 VAL A O 1
ATOM 1334 N N . GLY A 1 167 ? -15.292 2.552 11.691 1.00 96.25 167 GLY A N 1
ATOM 1335 C CA . GLY A 1 167 ? -14.397 3.697 11.826 1.00 96.25 167 GLY A CA 1
ATOM 1336 C C . GLY A 1 167 ? -13.704 4.143 10.533 1.00 96.25 167 GLY A C 1
ATOM 1337 O O . GLY A 1 167 ? -12.837 5.009 10.613 1.00 96.25 167 GLY A O 1
ATOM 1338 N N . GLU A 1 168 ? -14.112 3.625 9.366 1.00 95.12 168 GLU A N 1
ATOM 1339 C CA . GLU A 1 168 ? -13.533 3.942 8.045 1.00 95.12 168 GLU A CA 1
ATOM 1340 C C . GLU A 1 168 ? -13.509 5.446 7.730 1.00 95.12 168 GLU A C 1
ATOM 1342 O O . GLU A 1 168 ? -12.523 5.961 7.206 1.00 95.12 168 GLU A O 1
ATOM 1347 N N . LEU A 1 169 ? -14.566 6.175 8.114 1.00 93.00 169 LEU A N 1
ATOM 1348 C CA . LEU A 1 169 ? -14.671 7.623 7.903 1.00 93.00 169 LEU A CA 1
ATOM 1349 C C . LEU A 1 169 ? -13.522 8.374 8.582 1.00 93.00 169 LEU A C 1
ATOM 1351 O O . LEU A 1 169 ? -12.973 9.311 8.010 1.00 93.00 169 LEU A O 1
ATOM 1355 N N . GLY A 1 170 ? -13.084 7.877 9.742 1.00 92.38 170 GLY A N 1
ATOM 1356 C CA . GLY A 1 170 ? -12.003 8.465 10.519 1.00 92.38 170 GLY A CA 1
ATOM 1357 C C . GLY A 1 170 ? -10.630 8.415 9.846 1.00 92.38 170 GLY A C 1
ATOM 1358 O O . GLY A 1 170 ? -9.746 9.185 10.219 1.00 92.38 170 GLY A O 1
ATOM 1359 N N . LEU A 1 171 ? -10.443 7.544 8.846 1.00 93.31 171 LEU A N 1
ATOM 1360 C CA . LEU A 1 171 ? -9.228 7.536 8.026 1.00 93.31 171 LEU A CA 1
ATOM 1361 C C . LEU A 1 171 ? -9.202 8.699 7.030 1.00 93.31 171 LEU A C 1
ATOM 1363 O O . LEU A 1 171 ? -8.129 9.205 6.714 1.00 93.31 171 LEU A O 1
ATOM 1367 N N . ARG A 1 172 ? -10.374 9.118 6.534 1.00 89.19 172 ARG A N 1
ATOM 1368 C CA . ARG A 1 172 ? -10.509 10.161 5.505 1.00 89.19 172 ARG A CA 1
ATOM 1369 C C . ARG A 1 172 ? -10.658 11.550 6.105 1.00 89.19 172 ARG A C 1
ATOM 1371 O O . ARG A 1 172 ? -10.102 12.503 5.571 1.00 89.19 172 ARG A O 1
ATOM 1378 N N . ASN A 1 173 ? -11.409 11.669 7.196 1.00 91.88 173 ASN A N 1
ATOM 1379 C CA . ASN A 1 173 ? -11.675 12.939 7.855 1.00 91.88 173 ASN A CA 1
ATOM 1380 C C . ASN A 1 173 ? -11.269 12.903 9.337 1.00 91.88 173 ASN A C 1
ATOM 1382 O O . ASN A 1 173 ? -11.015 11.855 9.932 1.00 91.88 173 ASN A O 1
ATOM 1386 N N . SER A 1 174 ? -11.131 14.082 9.935 1.00 94.12 174 SER A N 1
ATOM 1387 C CA . SER A 1 174 ? -10.891 14.237 11.376 1.00 94.12 174 SER A CA 1
ATOM 1388 C C . SER A 1 174 ? -12.190 14.513 12.133 1.00 94.12 174 SER A C 1
ATOM 1390 O O . SER A 1 174 ? -12.159 15.090 13.217 1.00 94.12 174 SER A O 1
ATOM 1392 N N . GLU A 1 175 ? -13.330 14.120 11.560 1.00 95.38 175 GLU A N 1
ATOM 1393 C CA . GLU A 1 175 ? -14.624 14.314 12.202 1.00 95.38 175 GLU A CA 1
ATOM 1394 C C . GLU A 1 175 ? -14.788 13.357 13.390 1.00 95.38 175 GLU A C 1
ATOM 1396 O O . GLU A 1 175 ? -14.349 12.204 13.326 1.00 95.38 175 GLU A O 1
ATOM 1401 N N . PRO A 1 176 ? -15.438 13.803 14.479 1.00 96.75 176 PRO A N 1
ATOM 1402 C CA . PRO A 1 176 ? -15.700 12.945 15.624 1.00 96.75 176 PRO A CA 1
ATOM 1403 C C . PRO A 1 176 ? -16.508 11.695 15.250 1.00 96.75 176 PRO A C 1
ATOM 1405 O O . PRO A 1 176 ? -17.364 11.724 14.363 1.00 96.75 176 PRO A O 1
ATOM 1408 N N . ARG A 1 177 ? -16.295 10.591 15.975 1.00 97.00 177 ARG A N 1
ATOM 1409 C CA . ARG A 1 177 ? -17.003 9.320 15.754 1.00 97.00 177 ARG A CA 1
ATOM 1410 C C . 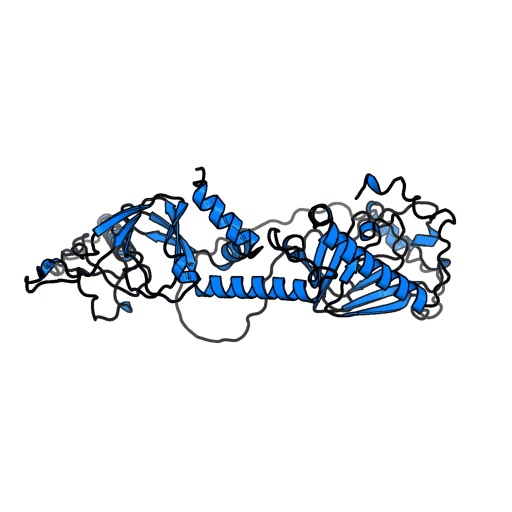ARG A 1 177 ? -18.522 9.515 15.785 1.00 97.00 177 ARG A C 1
ATOM 1412 O O . ARG A 1 177 ? -19.069 10.041 16.751 1.00 97.00 177 ARG A O 1
ATOM 1419 N N . ALA A 1 178 ? -19.222 9.020 14.769 1.00 96.88 178 ALA A N 1
ATOM 1420 C CA . ALA A 1 178 ? -20.680 9.143 14.680 1.00 96.88 178 ALA A CA 1
ATOM 1421 C C . ALA A 1 178 ? -21.450 8.177 15.604 1.00 96.88 178 ALA A C 1
ATOM 1423 O O . ALA A 1 178 ? -22.628 8.399 15.880 1.00 96.88 178 ALA A O 1
ATOM 1424 N N . ALA A 1 179 ? -20.796 7.119 16.092 1.00 97.25 179 ALA A N 1
ATOM 1425 C CA . ALA A 1 179 ? -21.395 6.075 16.918 1.00 97.25 179 ALA A CA 1
ATOM 1426 C C . ALA A 1 179 ? -20.390 5.522 17.940 1.00 97.25 179 ALA A C 1
ATOM 1428 O O . ALA A 1 179 ? -19.179 5.674 17.777 1.00 97.25 179 ALA A O 1
ATOM 1429 N N . THR A 1 180 ? -20.905 4.868 18.979 1.00 97.62 180 THR A N 1
ATOM 1430 C CA . THR A 1 180 ? -20.132 4.060 19.931 1.00 97.62 180 THR A CA 1
ATOM 1431 C C . THR A 1 180 ? -20.119 2.611 19.456 1.00 97.62 180 THR A C 1
ATOM 1433 O O . THR A 1 180 ? -21.170 2.091 19.079 1.00 97.62 180 THR A O 1
ATOM 1436 N N . ILE A 1 181 ? -18.959 1.955 19.498 1.00 98.25 181 ILE A N 1
ATOM 1437 C CA . ILE A 1 181 ? -18.813 0.543 19.117 1.00 98.25 181 ILE A CA 1
ATOM 1438 C C . ILE A 1 181 ? -18.438 -0.286 20.342 1.00 98.25 181 ILE A C 1
ATOM 1440 O O . ILE A 1 181 ? -17.413 -0.022 20.974 1.00 98.25 181 ILE A O 1
ATOM 1444 N N . ARG A 1 182 ? -19.249 -1.301 20.652 1.00 98.00 182 ARG A N 1
ATOM 1445 C CA . ARG A 1 182 ? -19.047 -2.232 21.772 1.00 98.00 182 ARG A CA 1
ATOM 1446 C C . ARG A 1 182 ? -18.981 -3.670 21.270 1.00 98.00 182 ARG A C 1
ATOM 1448 O O . ARG A 1 182 ? -19.733 -4.042 20.381 1.00 98.00 182 ARG A O 1
ATOM 1455 N N . CYS A 1 183 ? -18.110 -4.492 21.836 1.00 98.25 183 CYS A N 1
ATOM 1456 C CA . CYS A 1 183 ? -18.017 -5.910 21.506 1.00 98.25 183 CYS A CA 1
ATOM 1457 C C . CYS A 1 183 ? -19.176 -6.679 22.158 1.00 98.25 183 CYS A C 1
ATOM 1459 O O . CYS A 1 183 ? -19.287 -6.691 23.383 1.00 98.25 183 CYS A O 1
ATOM 1461 N N . ALA A 1 184 ? -20.023 -7.332 21.361 1.00 97.75 184 ALA A N 1
ATOM 1462 C CA . ALA A 1 184 ? -21.095 -8.203 21.859 1.00 97.75 184 ALA A CA 1
ATOM 1463 C C . ALA A 1 184 ? -20.577 -9.604 22.220 1.00 97.75 184 ALA A C 1
ATOM 1465 O O . ALA A 1 184 ? -21.122 -10.287 23.085 1.00 97.75 184 ALA A O 1
ATOM 1466 N N . GLU A 1 185 ? -19.481 -10.008 21.583 1.00 98.12 185 GLU A N 1
ATOM 1467 C CA . GLU A 1 185 ? -18.753 -11.253 21.818 1.00 98.12 185 GLU A CA 1
ATOM 1468 C C . GLU A 1 185 ? -17.260 -10.958 22.002 1.00 98.12 185 GLU A C 1
ATOM 1470 O O . GLU A 1 185 ? -16.819 -9.814 21.889 1.00 98.12 185 GLU A O 1
ATOM 1475 N N . ASN A 1 186 ? -16.459 -11.990 22.271 1.00 97.88 186 ASN A N 1
ATOM 1476 C CA . ASN A 1 186 ? -15.011 -11.861 22.126 1.00 97.88 186 ASN A CA 1
ATOM 1477 C C . ASN A 1 186 ? -14.694 -11.686 20.639 1.00 97.88 186 ASN A C 1
ATOM 1479 O O . ASN A 1 186 ? -15.098 -12.509 19.819 1.00 97.88 186 ASN A O 1
ATOM 1483 N N . CYS A 1 187 ? -14.000 -10.608 20.302 1.00 98.38 187 CYS A N 1
ATOM 1484 C CA . CYS A 1 187 ? -13.769 -10.187 18.934 1.00 98.38 187 CYS A CA 1
ATOM 1485 C C . CYS A 1 187 ? -12.282 -10.188 18.596 1.00 98.38 187 CYS A C 1
ATOM 1487 O O . CYS A 1 187 ? -11.435 -9.876 19.436 1.00 98.38 187 CYS A O 1
ATOM 1489 N N . LYS A 1 188 ? -11.976 -10.468 17.329 1.00 98.19 188 LYS A N 1
ATOM 1490 C CA . LYS A 1 188 ? -10.650 -10.238 16.747 1.00 98.19 188 LYS A CA 1
ATOM 1491 C C . LYS A 1 188 ? -10.764 -9.237 15.615 1.00 98.19 188 LYS A C 1
ATOM 1493 O O . LYS A 1 188 ? -11.673 -9.335 14.792 1.00 98.19 188 LYS A O 1
ATOM 1498 N N . PHE A 1 189 ? -9.824 -8.310 15.544 1.00 98.00 189 PHE A N 1
ATOM 1499 C CA . PHE A 1 189 ? -9.805 -7.229 14.571 1.00 98.00 189 PHE A CA 1
ATOM 1500 C C . PHE A 1 189 ? -8.474 -7.175 13.831 1.00 98.00 189 PHE A C 1
ATOM 1502 O O . PHE A 1 189 ? -7.418 -7.466 14.397 1.00 98.00 189 PHE A O 1
ATOM 1509 N N . LEU A 1 190 ? -8.535 -6.721 12.582 1.00 97.44 190 LEU A N 1
ATOM 1510 C CA . LEU A 1 190 ? -7.405 -6.110 11.896 1.00 97.44 190 LEU A CA 1
ATOM 1511 C C . LEU A 1 190 ? -7.540 -4.591 12.028 1.00 97.44 190 LEU A C 1
ATOM 1513 O O . LEU A 1 190 ? -8.560 -4.023 11.633 1.00 97.44 190 LEU A O 1
ATOM 1517 N N . VAL A 1 191 ? -6.539 -3.942 12.607 1.00 97.38 191 VAL A N 1
ATOM 1518 C CA . VAL A 1 191 ? -6.546 -2.511 12.912 1.00 97.38 191 VAL A CA 1
ATOM 1519 C C . VAL A 1 191 ? -5.635 -1.783 11.939 1.00 97.38 191 VAL A C 1
ATOM 1521 O O . VAL A 1 191 ? -4.463 -2.126 11.814 1.00 97.38 191 VAL A O 1
ATOM 1524 N N . VAL A 1 192 ? -6.172 -0.761 11.278 1.00 96.81 192 VAL A N 1
ATOM 1525 C CA . VAL A 1 192 ? -5.441 0.144 10.388 1.00 96.81 192 VAL A CA 1
ATOM 1526 C C . VAL A 1 192 ? -5.357 1.510 11.060 1.00 96.81 192 VAL A C 1
ATOM 1528 O O . VAL A 1 192 ? -6.376 2.181 11.239 1.00 96.81 192 VAL A O 1
ATOM 1531 N N . GLY A 1 193 ? -4.152 1.929 11.443 1.00 96.31 193 GLY A N 1
ATOM 1532 C CA . GLY A 1 193 ? -3.937 3.243 12.054 1.00 96.31 193 GLY A CA 1
ATOM 1533 C C . GLY A 1 193 ? -4.037 4.384 11.039 1.00 96.31 193 GLY A C 1
ATOM 1534 O O . GLY A 1 193 ? -3.506 4.276 9.932 1.00 96.31 193 GLY A O 1
ATOM 1535 N N . LYS A 1 194 ? -4.665 5.506 11.416 1.00 95.62 194 LYS A N 1
ATOM 1536 C CA . LYS A 1 194 ? -4.855 6.676 10.536 1.00 95.62 194 LYS A CA 1
ATOM 1537 C C . LYS A 1 194 ? -3.545 7.241 10.002 1.00 95.62 194 LYS A C 1
ATOM 1539 O O . LYS A 1 194 ? -3.453 7.512 8.812 1.00 95.62 194 LYS A O 1
ATOM 1544 N N . ASN A 1 195 ? -2.529 7.386 10.850 1.00 95.50 195 ASN A N 1
ATOM 1545 C CA . ASN A 1 195 ? -1.244 7.948 10.424 1.00 95.50 195 ASN A CA 1
ATOM 1546 C C . ASN A 1 195 ? -0.573 7.068 9.365 1.00 95.50 195 ASN A C 1
ATOM 1548 O O . ASN A 1 195 ? -0.158 7.570 8.328 1.00 95.50 195 ASN A O 1
ATOM 1552 N N . ILE A 1 196 ? -0.558 5.751 9.585 1.00 95.38 196 ILE A N 1
ATOM 1553 C CA . ILE A 1 196 ? 0.022 4.802 8.630 1.00 95.38 196 ILE A CA 1
ATOM 1554 C C . ILE A 1 196 ? -0.788 4.798 7.331 1.00 95.38 196 ILE A C 1
ATOM 1556 O O . ILE A 1 196 ? -0.212 4.811 6.247 1.00 95.38 196 ILE A O 1
ATOM 1560 N N . PHE A 1 197 ? -2.118 4.861 7.425 1.00 95.12 197 PHE A N 1
ATOM 1561 C CA . PHE A 1 197 ? -2.977 4.984 6.253 1.00 95.12 197 PHE A CA 1
ATOM 1562 C C . PHE A 1 197 ? -2.670 6.234 5.424 1.00 95.12 197 PHE A C 1
ATOM 1564 O O . PHE A 1 197 ? -2.519 6.136 4.209 1.00 95.12 197 PHE A O 1
ATOM 1571 N N . LEU A 1 198 ? -2.549 7.396 6.068 1.00 94.12 198 LEU A N 1
ATOM 1572 C CA . LEU A 1 198 ? -2.250 8.657 5.390 1.00 94.12 198 LEU A CA 1
ATOM 1573 C C . LEU A 1 198 ? -0.844 8.672 4.782 1.00 94.12 198 LEU A C 1
ATOM 1575 O O . LEU A 1 198 ? -0.672 9.210 3.690 1.00 94.12 198 LEU A O 1
ATOM 1579 N N . GLU A 1 199 ? 0.146 8.077 5.452 1.00 95.12 199 GLU A N 1
ATOM 1580 C CA . GLU A 1 199 ? 1.502 7.918 4.914 1.00 95.12 199 GLU A CA 1
ATOM 1581 C C . GLU A 1 199 ? 1.496 7.069 3.639 1.00 95.12 199 GLU A C 1
ATOM 1583 O O . GLU A 1 199 ? 1.967 7.530 2.600 1.00 95.12 199 GLU A O 1
ATOM 1588 N N . VAL A 1 200 ? 0.891 5.877 3.683 1.00 93.62 200 VAL A N 1
ATOM 1589 C CA . VAL A 1 200 ? 0.810 4.990 2.512 1.00 93.62 200 VAL A CA 1
ATOM 1590 C C . VAL A 1 200 ? -0.003 5.638 1.389 1.00 93.62 200 VAL A C 1
ATOM 1592 O O . VAL A 1 200 ? 0.422 5.633 0.236 1.00 93.62 200 VAL A O 1
ATOM 1595 N N . LEU A 1 201 ? -1.139 6.268 1.705 1.00 92.44 201 LEU A N 1
ATOM 1596 C CA . LEU A 1 201 ? -1.947 6.974 0.710 1.00 92.44 201 LEU A CA 1
ATOM 1597 C C . LEU A 1 201 ? -1.155 8.107 0.043 1.00 92.44 201 LEU A C 1
ATOM 1599 O O . LEU A 1 201 ? -1.228 8.274 -1.174 1.00 92.44 201 LEU A O 1
ATOM 1603 N N . LYS A 1 202 ? -0.376 8.875 0.814 1.00 93.62 202 LYS A N 1
ATOM 1604 C CA . LYS A 1 202 ? 0.489 9.938 0.287 1.00 93.62 202 LYS A CA 1
ATOM 1605 C C . LYS A 1 202 ? 1.535 9.381 -0.680 1.00 93.62 202 LYS A C 1
ATOM 1607 O O . LYS A 1 202 ? 1.760 9.993 -1.722 1.00 93.62 202 LYS A O 1
ATOM 1612 N N . GLU A 1 203 ? 2.146 8.244 -0.361 1.00 92.12 203 GLU A N 1
ATOM 1613 C CA . GLU A 1 203 ? 3.111 7.567 -1.236 1.00 92.12 203 GLU A CA 1
ATOM 1614 C C . GLU A 1 203 ? 2.450 7.062 -2.531 1.00 92.12 203 GLU A C 1
ATOM 1616 O O . GLU A 1 203 ? 2.944 7.359 -3.620 1.00 92.12 203 GLU A O 1
ATOM 1621 N N . CYS A 1 204 ? 1.284 6.410 -2.447 1.00 91.25 204 CYS A N 1
ATOM 1622 C CA . CYS A 1 204 ? 0.510 5.986 -3.621 1.00 91.25 204 CYS A CA 1
ATOM 1623 C C . CYS A 1 204 ? 0.133 7.176 -4.520 1.00 91.25 204 CYS A C 1
ATOM 1625 O O . CYS A 1 204 ? 0.281 7.110 -5.741 1.00 91.25 204 CYS A O 1
ATOM 1627 N N . LEU A 1 205 ? -0.320 8.289 -3.932 1.00 90.94 205 LEU A N 1
ATOM 1628 C CA . LEU A 1 205 ? -0.641 9.513 -4.673 1.00 90.94 205 LEU A CA 1
ATOM 1629 C C . LEU A 1 205 ? 0.604 10.140 -5.315 1.00 90.94 205 LEU A C 1
ATOM 1631 O O . LEU A 1 205 ? 0.523 10.623 -6.444 1.00 90.94 205 LEU A O 1
ATOM 1635 N N . ALA A 1 206 ? 1.748 10.136 -4.626 1.00 93.19 206 ALA A N 1
ATOM 1636 C CA . ALA A 1 206 ? 3.012 10.619 -5.177 1.00 93.19 206 ALA A CA 1
ATOM 1637 C C . ALA A 1 206 ? 3.462 9.765 -6.370 1.00 93.19 206 ALA A C 1
ATOM 1639 O O . ALA A 1 206 ? 3.850 10.317 -7.399 1.00 93.19 206 ALA A O 1
ATOM 1640 N N . MET A 1 207 ? 3.323 8.441 -6.273 1.00 93.56 207 MET A N 1
ATOM 1641 C CA . MET A 1 207 ? 3.582 7.522 -7.380 1.00 93.56 207 MET A CA 1
ATOM 1642 C C . MET A 1 207 ? 2.654 7.808 -8.566 1.00 93.56 207 MET A C 1
ATOM 1644 O O . MET A 1 207 ? 3.136 8.003 -9.676 1.00 93.56 207 MET A O 1
ATOM 1648 N N . MET A 1 208 ? 1.339 7.911 -8.360 1.00 92.50 208 MET A N 1
ATOM 1649 C CA . MET A 1 208 ? 0.410 8.234 -9.456 1.00 92.50 208 MET A CA 1
ATOM 1650 C C . MET A 1 208 ? 0.752 9.570 -10.125 1.00 92.50 208 MET A C 1
ATOM 1652 O O . MET A 1 208 ? 0.791 9.651 -11.349 1.00 92.50 208 MET A O 1
ATOM 1656 N N . ARG A 1 209 ? 1.088 10.602 -9.341 1.00 94.25 209 ARG A N 1
ATOM 1657 C CA . ARG A 1 209 ? 1.547 11.894 -9.879 1.00 94.25 209 ARG A CA 1
ATOM 1658 C C . ARG A 1 209 ? 2.823 11.757 -10.703 1.00 94.25 209 ARG A C 1
ATOM 1660 O O . ARG A 1 209 ? 2.898 12.345 -11.775 1.00 94.25 209 ARG A O 1
ATOM 1667 N N . PHE A 1 210 ? 3.794 10.979 -10.229 1.00 95.88 210 PHE A N 1
ATOM 1668 C CA . PHE A 1 210 ? 5.026 10.720 -10.969 1.00 95.88 210 PHE A CA 1
ATOM 1669 C C . PHE A 1 210 ? 4.731 10.108 -12.343 1.00 95.88 210 PHE A C 1
ATOM 1671 O O . PHE A 1 210 ? 5.251 10.584 -13.347 1.00 95.88 210 PHE A O 1
ATOM 1678 N N . PHE A 1 211 ? 3.853 9.107 -12.414 1.00 95.88 211 PHE A N 1
ATOM 1679 C CA . PHE A 1 211 ? 3.458 8.508 -13.689 1.00 95.88 211 PHE A CA 1
ATOM 1680 C C . PHE A 1 211 ? 2.687 9.483 -14.579 1.00 95.88 211 PHE A C 1
ATOM 1682 O O . PHE A 1 211 ? 2.992 9.577 -15.762 1.00 95.88 211 PHE A O 1
ATOM 1689 N N . ASN A 1 212 ? 1.740 10.241 -14.023 1.00 93.62 212 ASN A N 1
ATOM 1690 C CA . ASN A 1 212 ? 0.959 11.218 -14.787 1.00 93.62 212 ASN A CA 1
ATOM 1691 C C . ASN A 1 212 ? 1.836 12.259 -15.484 1.00 93.62 212 ASN A C 1
ATOM 1693 O O . ASN A 1 212 ? 1.485 12.708 -16.568 1.00 93.62 212 ASN A O 1
ATOM 1697 N N . VAL A 1 213 ? 2.963 12.636 -14.877 1.00 95.44 213 VAL A N 1
ATOM 1698 C CA . VAL A 1 213 ? 3.901 13.602 -15.461 1.00 95.44 213 VAL A CA 1
ATOM 1699 C C . VAL A 1 213 ? 4.864 12.936 -16.444 1.00 95.44 213 VAL A C 1
ATOM 1701 O O . VAL A 1 213 ? 5.153 13.511 -17.488 1.00 95.44 213 VAL A O 1
ATOM 1704 N N . ASN A 1 214 ? 5.362 11.740 -16.121 1.00 96.56 214 ASN A N 1
ATOM 1705 C CA . ASN A 1 214 ? 6.535 11.173 -16.792 1.00 96.56 214 ASN A CA 1
ATOM 1706 C C . ASN A 1 214 ? 6.235 10.013 -17.751 1.00 96.56 214 ASN A C 1
ATOM 1708 O O . ASN A 1 214 ? 7.144 9.573 -18.450 1.00 96.56 214 ASN A O 1
ATOM 1712 N N . LEU A 1 215 ? 5.006 9.484 -17.787 1.00 96.50 215 LEU A N 1
ATOM 1713 C CA . LEU A 1 215 ? 4.638 8.399 -18.696 1.00 96.50 215 LEU A CA 1
ATOM 1714 C C . LEU A 1 215 ? 4.034 8.965 -19.999 1.00 96.50 215 LEU A C 1
ATOM 1716 O O . LEU A 1 215 ? 2.946 9.553 -19.958 1.00 96.50 215 LEU A O 1
ATOM 1720 N N . PRO A 1 216 ? 4.682 8.765 -21.164 1.00 95.44 216 PRO A N 1
ATOM 1721 C CA . PRO A 1 216 ? 4.184 9.266 -22.441 1.00 95.44 216 PRO A CA 1
ATOM 1722 C C . PRO A 1 216 ? 2.766 8.777 -22.744 1.00 95.44 216 PRO A C 1
ATOM 1724 O O . PRO A 1 216 ? 2.432 7.610 -22.548 1.00 95.44 216 PRO A O 1
ATOM 1727 N N . GLY A 1 217 ? 1.917 9.692 -23.215 1.00 92.44 217 GLY A N 1
ATOM 1728 C CA . GLY A 1 217 ? 0.517 9.416 -23.546 1.00 92.44 217 GLY A CA 1
ATOM 1729 C C . GLY A 1 217 ? -0.458 9.463 -22.369 1.00 92.44 217 GLY A C 1
ATOM 1730 O O . GLY A 1 217 ? -1.655 9.613 -22.607 1.00 92.44 217 GLY A O 1
ATOM 1731 N N . LEU A 1 218 ? 0.013 9.414 -21.118 1.00 91.94 218 LEU A N 1
ATOM 1732 C CA . LEU A 1 218 ? -0.883 9.359 -19.960 1.00 91.94 218 LEU A CA 1
ATOM 1733 C C . LEU A 1 218 ? -1.643 10.675 -19.731 1.00 91.94 218 LEU A C 1
ATOM 1735 O O . LEU A 1 218 ? -2.834 10.638 -19.448 1.00 91.94 218 LEU A O 1
ATOM 1739 N N . ILE A 1 219 ? -1.003 11.830 -19.960 1.00 87.75 219 ILE A N 1
ATOM 1740 C CA . ILE A 1 219 ? -1.621 13.168 -19.814 1.00 87.75 219 ILE A CA 1
ATOM 1741 C C . ILE A 1 219 ? -2.862 13.337 -20.705 1.00 87.75 219 ILE A C 1
ATOM 1743 O O . ILE A 1 219 ? -3.787 14.062 -20.353 1.00 87.75 219 ILE A O 1
ATOM 1747 N N . ARG A 1 220 ? -2.885 12.684 -21.873 1.00 79.88 220 ARG A N 1
ATOM 1748 C CA . ARG A 1 220 ? -3.959 12.838 -22.868 1.00 79.88 220 ARG A CA 1
ATOM 1749 C C . ARG A 1 220 ? -5.153 11.922 -22.613 1.00 79.88 220 ARG A C 1
ATOM 1751 O O . ARG A 1 220 ? -6.184 12.088 -23.256 1.00 79.88 220 ARG A O 1
ATOM 1758 N N . LEU A 1 221 ? -5.002 10.935 -21.734 1.00 79.81 221 LEU A N 1
ATOM 1759 C CA . LEU A 1 221 ? -6.020 9.929 -21.481 1.00 79.81 221 LEU A CA 1
ATOM 1760 C C . LEU A 1 221 ? -6.729 10.267 -20.175 1.00 79.81 221 LEU A C 1
ATOM 1762 O O . LEU A 1 221 ? -6.190 10.073 -19.088 1.00 79.81 221 LEU A O 1
ATOM 1766 N N . GLU A 1 222 ? -7.968 10.742 -20.279 1.00 76.00 222 GLU A N 1
ATOM 1767 C CA . GLU A 1 222 ? -8.847 10.826 -19.119 1.00 76.00 222 GLU A CA 1
ATOM 1768 C C . GLU A 1 222 ? -9.190 9.402 -18.657 1.00 76.00 222 GLU A C 1
ATOM 1770 O O . GLU A 1 222 ? -10.060 8.726 -19.210 1.00 76.00 222 GLU A O 1
ATOM 1775 N N . TYR A 1 223 ? -8.487 8.915 -17.634 1.00 70.94 223 TYR A N 1
ATOM 1776 C CA . TYR A 1 223 ? -8.799 7.643 -16.984 1.00 70.94 223 TYR A CA 1
ATOM 1777 C C . TYR A 1 223 ? -10.049 7.801 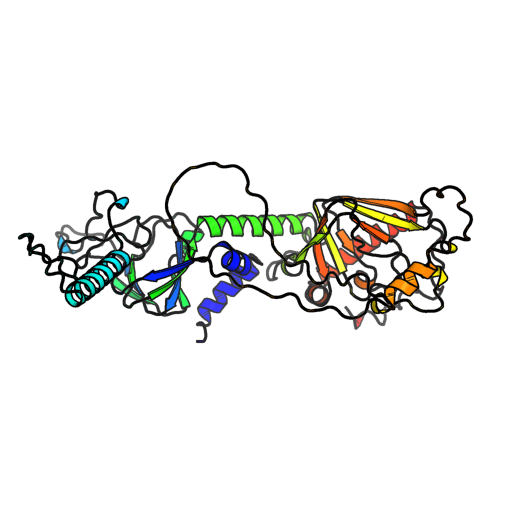-16.115 1.00 70.94 223 TYR A C 1
ATOM 1779 O O . TYR A 1 223 ? -9.976 7.892 -14.893 1.00 70.94 223 TYR A O 1
ATOM 1787 N N . THR A 1 224 ? -11.220 7.840 -16.746 1.00 57.22 224 THR A N 1
ATOM 1788 C CA . THR A 1 224 ? -12.494 8.004 -16.031 1.00 57.22 224 THR A CA 1
ATOM 1789 C C . THR A 1 224 ? -12.976 6.706 -15.388 1.00 57.22 224 THR A C 1
ATOM 1791 O O . THR A 1 224 ? -13.725 6.753 -14.421 1.00 57.22 224 THR A O 1
ATOM 1794 N N . ASN A 1 225 ? -12.523 5.542 -15.874 1.00 60.72 225 ASN A N 1
ATOM 1795 C CA . ASN A 1 225 ? -13.045 4.241 -15.441 1.00 60.72 225 ASN A CA 1
ATOM 1796 C C . ASN A 1 225 ? -11.996 3.107 -15.401 1.00 60.72 225 ASN A C 1
ATOM 1798 O O . ASN A 1 225 ? -12.363 1.936 -15.320 1.00 60.72 225 ASN A O 1
ATOM 1802 N N . GLY A 1 226 ? -10.697 3.393 -15.453 1.00 77.19 226 GLY A N 1
ATOM 1803 C CA . GLY A 1 226 ? -9.649 2.361 -15.484 1.00 77.19 226 GLY A CA 1
ATOM 1804 C C . GLY A 1 226 ? -8.929 2.167 -14.151 1.00 77.19 226 GLY A C 1
ATOM 1805 O O . GLY A 1 226 ? -8.978 3.025 -13.277 1.00 77.19 226 GLY A O 1
ATOM 1806 N N . VAL A 1 227 ? -8.236 1.037 -14.007 1.00 85.50 227 VAL A N 1
ATOM 1807 C CA . VAL A 1 227 ? -7.157 0.909 -13.021 1.00 85.50 227 VAL A CA 1
ATOM 1808 C C . VAL A 1 227 ? -5.983 1.759 -13.519 1.00 85.50 227 VAL A C 1
ATOM 1810 O O . VAL A 1 227 ? -5.650 1.706 -14.702 1.00 85.50 227 VAL A O 1
ATOM 1813 N N . HIS A 1 228 ? -5.385 2.572 -12.648 1.00 92.19 228 HIS A N 1
ATOM 1814 C CA . HIS A 1 228 ? -4.291 3.462 -13.042 1.00 92.19 228 HIS A CA 1
ATOM 1815 C C . HIS A 1 228 ? -3.083 2.661 -13.589 1.00 92.19 228 HIS A C 1
ATOM 1817 O O . HIS A 1 228 ? -2.670 1.700 -12.949 1.00 92.19 228 HIS A O 1
ATOM 1823 N N . PRO A 1 229 ? -2.434 3.040 -14.705 1.00 93.06 229 PRO A N 1
ATOM 1824 C CA . PRO A 1 229 ? -1.395 2.215 -15.342 1.00 93.06 229 PRO A CA 1
ATOM 1825 C C . PRO A 1 229 ? -0.188 1.860 -14.469 1.00 93.06 229 PRO A C 1
ATOM 1827 O O . PRO A 1 229 ? 0.445 0.829 -14.685 1.00 93.06 229 PRO A O 1
ATOM 1830 N N . CYS A 1 230 ? 0.115 2.676 -13.453 1.00 93.62 230 CYS A N 1
ATOM 1831 C CA . CYS A 1 230 ? 1.202 2.407 -12.505 1.00 93.62 230 CYS A CA 1
ATOM 1832 C C . CYS A 1 230 ? 1.115 1.021 -11.834 1.00 93.62 230 CYS A C 1
ATOM 1834 O O . CYS A 1 230 ? 2.147 0.505 -11.424 1.00 93.62 230 CYS A O 1
ATOM 1836 N N . VAL A 1 231 ? -0.063 0.380 -11.773 1.00 91.50 231 VAL A N 1
ATOM 1837 C CA . VAL A 1 231 ? -0.215 -0.980 -11.204 1.00 91.50 231 VAL A CA 1
ATOM 1838 C C . VAL A 1 231 ? 0.549 -2.054 -11.938 1.00 91.50 231 VAL A C 1
ATOM 1840 O O . VAL A 1 231 ? 0.861 -3.097 -11.367 1.00 91.50 231 VAL A O 1
ATOM 1843 N N . HIS A 1 232 ? 0.768 -1.835 -13.229 1.00 93.62 232 HIS A N 1
ATOM 1844 C CA . HIS A 1 232 ? 1.405 -2.808 -14.099 1.00 93.62 232 HIS A CA 1
ATOM 1845 C C . HIS A 1 232 ? 2.926 -2.727 -13.990 1.00 93.62 232 HIS A C 1
ATOM 1847 O O . HIS A 1 232 ? 3.623 -3.653 -14.407 1.00 93.62 232 HIS A O 1
ATOM 1853 N N . PHE A 1 233 ? 3.429 -1.653 -13.379 1.00 95.69 233 PHE A N 1
ATOM 1854 C CA . PHE A 1 233 ? 4.837 -1.440 -13.139 1.00 95.69 233 PHE A CA 1
ATOM 1855 C C . PHE A 1 233 ? 5.255 -1.998 -11.779 1.00 95.69 233 PHE A C 1
ATOM 1857 O O . PHE A 1 233 ? 4.582 -1.835 -10.763 1.00 95.69 233 PHE A O 1
ATOM 1864 N N . GLN A 1 234 ? 6.418 -2.635 -11.759 1.00 94.00 234 GLN A N 1
ATOM 1865 C CA . GLN A 1 234 ? 7.073 -3.116 -10.552 1.00 94.00 234 GLN A CA 1
ATOM 1866 C C . GLN A 1 234 ? 8.249 -2.201 -10.238 1.00 94.00 234 GLN A C 1
ATOM 1868 O O . GLN A 1 234 ? 9.150 -2.061 -11.060 1.00 94.00 234 GLN A O 1
ATOM 1873 N N . GLU A 1 235 ? 8.271 -1.601 -9.053 1.00 94.81 235 GLU A N 1
ATOM 1874 C CA . GLU A 1 235 ? 9.459 -0.882 -8.594 1.00 94.81 235 GLU A CA 1
ATOM 1875 C C . GLU A 1 235 ? 10.615 -1.872 -8.390 1.00 94.81 235 GLU A C 1
ATOM 1877 O O . GLU A 1 235 ? 10.467 -2.890 -7.703 1.00 94.81 235 GLU A O 1
ATOM 1882 N N . ARG A 1 236 ? 11.761 -1.596 -9.014 1.00 96.81 236 ARG A N 1
ATOM 1883 C CA . ARG A 1 236 ? 12.978 -2.404 -8.915 1.00 96.81 236 ARG A CA 1
ATOM 1884 C C . ARG A 1 236 ? 14.195 -1.510 -8.736 1.00 96.81 236 ARG A C 1
ATOM 1886 O O . ARG A 1 236 ? 14.287 -0.433 -9.317 1.00 96.81 236 ARG A O 1
ATOM 1893 N N . VAL A 1 237 ? 15.145 -2.006 -7.950 1.00 97.44 237 VAL A N 1
ATOM 1894 C CA . VAL A 1 237 ? 16.453 -1.378 -7.767 1.00 97.44 237 VAL A CA 1
ATOM 1895 C C . VAL A 1 237 ? 17.487 -2.225 -8.490 1.00 97.44 237 VAL A C 1
ATOM 1897 O O . VAL A 1 237 ? 17.634 -3.411 -8.198 1.00 97.44 237 VAL A O 1
ATOM 1900 N N . PHE A 1 238 ? 18.200 -1.610 -9.420 1.00 97.62 238 PHE A N 1
ATOM 1901 C CA . PHE A 1 238 ? 19.267 -2.225 -10.194 1.00 97.62 238 PHE A CA 1
ATOM 1902 C C . PHE A 1 238 ? 20.613 -1.680 -9.701 1.00 97.62 238 PHE A C 1
ATOM 1904 O O . PHE A 1 238 ? 20.754 -0.460 -9.555 1.00 97.62 238 PHE A O 1
ATOM 1911 N N . PRO A 1 239 ? 21.599 -2.542 -9.392 1.00 97.94 239 PRO A N 1
ATOM 1912 C CA . PRO A 1 239 ? 22.912 -2.081 -8.957 1.00 97.94 239 PRO A CA 1
ATOM 1913 C C . PRO A 1 239 ? 23.660 -1.375 -10.104 1.00 97.94 239 PRO A C 1
ATOM 1915 O O . PRO A 1 239 ? 23.325 -1.576 -11.273 1.00 97.94 239 PRO A O 1
ATOM 1918 N N . PRO A 1 240 ? 24.699 -0.574 -9.802 1.00 97.88 240 PRO A N 1
ATOM 1919 C CA . PRO A 1 240 ? 25.609 -0.075 -10.828 1.00 97.88 240 PRO A CA 1
ATOM 1920 C C . PRO A 1 240 ? 26.165 -1.220 -11.682 1.00 97.88 240 PRO A C 1
ATOM 1922 O O . PRO A 1 240 ? 26.369 -2.325 -11.182 1.00 97.88 240 PRO A O 1
ATOM 1925 N N . GLN A 1 241 ? 26.436 -0.939 -12.954 1.00 96.62 241 GLN A N 1
ATOM 1926 C CA . GLN A 1 241 ? 26.885 -1.897 -13.973 1.00 96.62 241 GLN A CA 1
ATOM 1927 C C . GLN A 1 241 ? 25.865 -2.979 -14.356 1.00 96.62 241 GLN A C 1
ATOM 1929 O O . GLN A 1 241 ? 26.179 -3.827 -15.186 1.00 96.62 241 GLN A O 1
ATOM 1934 N N . PHE A 1 242 ? 24.639 -2.945 -13.822 1.00 97.38 242 PHE A N 1
ATOM 1935 C CA . PHE A 1 242 ? 23.582 -3.850 -14.265 1.00 97.38 242 PHE A CA 1
ATOM 1936 C C . PHE A 1 242 ? 23.292 -3.661 -15.759 1.00 97.38 242 PHE A C 1
ATOM 1938 O O . PHE A 1 242 ? 22.997 -2.547 -16.199 1.00 97.38 242 PHE A O 1
ATOM 1945 N N . GLU A 1 243 ? 23.357 -4.748 -16.526 1.00 96.75 243 GLU A N 1
ATOM 1946 C CA . GLU A 1 243 ? 23.078 -4.758 -17.962 1.00 96.75 243 GLU A CA 1
ATOM 1947 C C . GLU A 1 243 ? 21.598 -5.055 -18.215 1.00 96.75 243 GLU A C 1
ATOM 1949 O O . GLU A 1 243 ? 21.111 -6.168 -17.998 1.00 96.75 243 GLU A O 1
ATOM 1954 N N . PHE A 1 244 ? 20.872 -4.045 -18.688 1.00 97.12 244 PHE A N 1
ATOM 1955 C CA . PHE A 1 244 ? 19.470 -4.182 -19.074 1.00 97.12 244 PHE A CA 1
ATOM 1956 C C . PHE A 1 244 ? 19.342 -4.893 -20.421 1.00 97.12 244 PHE A C 1
ATOM 1958 O O . PHE A 1 244 ? 18.522 -5.796 -20.578 1.00 97.12 244 PHE A O 1
ATOM 1965 N N . MET A 1 245 ? 20.175 -4.480 -21.377 1.00 96.56 245 MET A N 1
ATOM 1966 C CA . MET A 1 245 ? 20.174 -4.922 -22.770 1.00 96.56 245 MET A CA 1
ATOM 1967 C C . MET A 1 245 ? 21.607 -5.050 -23.270 1.00 96.56 245 MET A C 1
ATOM 1969 O O . MET A 1 245 ? 22.497 -4.347 -22.783 1.00 96.56 245 MET A O 1
ATOM 1973 N N . ILE A 1 246 ? 21.809 -5.918 -24.258 1.00 95.38 246 ILE A N 1
ATOM 1974 C CA . ILE A 1 246 ? 23.102 -6.160 -24.896 1.00 95.38 246 ILE A CA 1
ATOM 1975 C C . ILE A 1 246 ? 22.916 -5.989 -26.401 1.00 95.38 246 ILE A C 1
ATOM 1977 O O . ILE A 1 246 ? 22.066 -6.652 -26.998 1.00 95.38 246 ILE A O 1
ATOM 1981 N N . GLU A 1 247 ? 23.725 -5.118 -27.001 1.00 94.06 247 GLU A N 1
ATOM 1982 C CA . GLU A 1 247 ? 23.737 -4.868 -28.443 1.00 94.06 247 GLU A CA 1
ATOM 1983 C C . GLU A 1 247 ? 23.874 -6.181 -29.229 1.00 94.06 247 GLU A C 1
ATOM 1985 O O . GLU A 1 247 ? 24.788 -6.970 -28.983 1.00 94.06 247 GLU A O 1
ATOM 1990 N N . GLY A 1 248 ? 23.006 -6.394 -30.215 1.00 91.94 248 GLY A N 1
ATOM 1991 C CA . GLY A 1 248 ? 23.059 -7.563 -31.096 1.00 91.94 248 GLY A CA 1
ATOM 1992 C C . GLY A 1 248 ? 22.329 -8.794 -30.578 1.00 91.94 248 GLY A C 1
ATOM 1993 O O . GLY A 1 248 ? 22.169 -9.754 -31.329 1.00 91.94 248 GLY A O 1
ATOM 1994 N N . ILE A 1 249 ? 21.811 -8.754 -29.351 1.00 91.75 249 ILE A N 1
ATOM 1995 C CA . ILE A 1 249 ? 20.986 -9.825 -28.790 1.00 91.75 249 ILE A CA 1
ATOM 1996 C C . ILE A 1 249 ? 19.511 -9.481 -28.978 1.00 91.75 249 ILE A C 1
ATOM 1998 O O . ILE A 1 249 ? 19.111 -8.335 -28.818 1.00 91.75 249 ILE A O 1
ATOM 2002 N N . VAL A 1 250 ? 18.683 -10.469 -29.315 1.00 91.50 250 VAL A N 1
ATOM 2003 C CA . VAL A 1 250 ? 17.222 -10.312 -29.313 1.00 91.50 250 VAL A CA 1
ATOM 2004 C C . VAL A 1 250 ? 16.713 -10.632 -27.911 1.00 91.50 250 VAL A C 1
ATOM 2006 O O . VAL A 1 250 ? 16.859 -11.761 -27.430 1.00 91.50 250 VAL A O 1
ATOM 2009 N N . SER A 1 251 ? 16.126 -9.642 -27.238 1.00 92.75 251 SER A N 1
ATOM 2010 C CA . SER A 1 251 ? 15.467 -9.857 -25.948 1.00 92.75 251 SER A CA 1
ATOM 2011 C C . SER A 1 251 ? 14.295 -10.831 -26.112 1.00 92.75 251 SER A C 1
ATOM 2013 O O . SER A 1 251 ? 13.533 -10.744 -27.070 1.00 92.75 251 SER A O 1
ATOM 2015 N N . ALA A 1 252 ? 14.148 -11.779 -25.184 1.00 91.12 252 ALA A N 1
ATOM 2016 C CA . ALA A 1 252 ? 13.071 -12.769 -25.253 1.00 91.12 252 ALA A CA 1
ATOM 2017 C C . ALA A 1 252 ? 11.708 -12.185 -24.848 1.00 91.12 252 ALA A C 1
ATOM 2019 O O . ALA A 1 252 ? 10.678 -12.598 -25.372 1.00 91.12 252 ALA A O 1
ATOM 2020 N N . GLU A 1 253 ? 11.703 -11.226 -23.920 1.00 93.81 253 GLU A N 1
ATOM 2021 C CA . GLU A 1 253 ? 10.486 -10.645 -23.360 1.00 93.81 253 GLU A CA 1
ATOM 2022 C C . GLU A 1 253 ? 10.423 -9.136 -23.625 1.00 93.81 253 GLU A C 1
ATOM 2024 O O . GLU A 1 253 ? 11.447 -8.455 -23.511 1.00 93.81 253 GLU A O 1
ATOM 2029 N N . PRO A 1 254 ? 9.233 -8.590 -23.935 1.00 96.31 254 PRO A N 1
ATOM 2030 C CA . PRO A 1 254 ? 9.038 -7.152 -24.012 1.00 96.31 254 PRO A CA 1
ATOM 2031 C C . PRO A 1 254 ? 9.144 -6.541 -22.615 1.00 96.31 254 PRO A C 1
ATOM 2033 O O . PRO A 1 254 ? 8.392 -6.911 -21.708 1.00 96.31 254 PRO A O 1
ATOM 2036 N N . ALA A 1 255 ? 10.043 -5.573 -22.459 1.00 97.44 255 ALA A N 1
ATOM 2037 C CA . ALA A 1 255 ? 10.214 -4.822 -21.226 1.00 97.44 255 ALA A CA 1
ATOM 2038 C C . ALA A 1 255 ? 10.400 -3.320 -21.479 1.00 97.44 255 ALA A C 1
ATOM 2040 O O . ALA A 1 255 ? 11.062 -2.900 -22.430 1.00 97.44 255 ALA A O 1
ATOM 2041 N N . ALA A 1 256 ? 9.837 -2.510 -20.586 1.00 98.12 256 ALA A N 1
ATOM 2042 C CA . ALA A 1 256 ? 10.050 -1.072 -20.497 1.00 98.12 256 ALA A CA 1
ATOM 2043 C C . ALA A 1 256 ? 10.425 -0.671 -19.065 1.00 98.12 256 ALA A C 1
ATOM 2045 O O . ALA A 1 256 ? 9.972 -1.271 -18.085 1.00 98.12 256 ALA A O 1
ATOM 2046 N N . TYR A 1 257 ? 11.249 0.363 -18.951 1.00 98.31 257 TYR A N 1
ATOM 2047 C CA . TYR A 1 257 ? 11.828 0.844 -17.705 1.00 98.31 257 TYR A CA 1
ATOM 2048 C C . TYR A 1 257 ? 11.654 2.355 -17.623 1.00 98.31 257 TYR A C 1
ATOM 2050 O O . TYR A 1 257 ? 12.196 3.093 -18.445 1.00 98.31 257 TYR A O 1
ATOM 2058 N N . LEU A 1 258 ? 10.901 2.820 -16.629 1.00 98.19 258 LEU A N 1
ATOM 2059 C CA . LEU A 1 258 ? 10.762 4.240 -16.314 1.00 98.19 258 LEU A CA 1
ATOM 2060 C C . LEU A 1 258 ? 11.665 4.571 -15.127 1.00 98.19 258 LEU A C 1
ATOM 2062 O O . LEU A 1 258 ? 11.399 4.142 -14.002 1.00 98.19 258 LEU A O 1
ATOM 2066 N N . ILE A 1 259 ? 12.744 5.307 -15.383 1.00 98.31 259 ILE A N 1
ATOM 2067 C CA . ILE A 1 259 ? 13.750 5.651 -14.375 1.00 98.31 259 ILE A CA 1
ATOM 2068 C C . ILE A 1 259 ? 13.142 6.633 -13.376 1.00 98.31 259 ILE A C 1
ATOM 2070 O O . ILE A 1 259 ? 12.683 7.707 -13.761 1.00 98.31 259 ILE A O 1
ATOM 2074 N N . ARG A 1 260 ? 13.155 6.266 -12.093 1.00 97.19 260 ARG A N 1
ATOM 2075 C CA . ARG A 1 260 ? 12.762 7.141 -10.986 1.00 97.19 260 ARG A CA 1
ATOM 2076 C C . ARG A 1 260 ? 13.955 7.898 -10.423 1.00 97.19 260 ARG A C 1
ATOM 2078 O O . ARG A 1 260 ? 13.859 9.102 -10.243 1.00 97.19 260 ARG A O 1
ATOM 2085 N N . ASP A 1 261 ? 15.046 7.181 -10.172 1.00 97.88 261 ASP A N 1
ATOM 2086 C CA . ASP A 1 261 ? 16.288 7.714 -9.618 1.00 97.88 261 ASP A CA 1
ATOM 2087 C C . ASP A 1 261 ? 17.481 7.030 -10.304 1.00 97.88 261 ASP A C 1
ATOM 2089 O O . ASP A 1 261 ? 17.460 5.810 -10.517 1.00 97.88 261 ASP A O 1
ATOM 2093 N N . GLY A 1 262 ? 18.539 7.784 -10.595 1.00 98.06 262 GLY A N 1
ATOM 2094 C CA . GLY A 1 262 ? 19.775 7.263 -11.176 1.00 98.06 262 GLY A CA 1
ATOM 2095 C C . GLY A 1 262 ? 19.853 7.352 -12.701 1.00 98.06 262 GLY A C 1
ATOM 2096 O O . GLY A 1 262 ? 19.051 7.987 -13.373 1.00 98.06 262 GLY A O 1
ATOM 2097 N N . SER A 1 263 ? 20.878 6.723 -13.270 1.00 98.31 263 SER A N 1
ATOM 2098 C CA . SER A 1 263 ? 21.219 6.898 -14.683 1.00 98.31 263 SER A CA 1
ATOM 2099 C C . SER A 1 263 ? 21.593 5.591 -15.362 1.00 98.31 263 SER A C 1
ATOM 2101 O O . SER A 1 263 ? 22.171 4.692 -14.741 1.00 98.31 263 SER A O 1
ATOM 2103 N N . VAL A 1 264 ? 21.281 5.509 -16.653 1.00 98.44 264 VAL A N 1
ATOM 2104 C CA . VAL A 1 264 ? 21.745 4.432 -17.528 1.00 98.44 264 VAL A CA 1
ATOM 2105 C C . VAL A 1 264 ? 22.472 5.018 -18.726 1.00 98.44 264 VAL A C 1
ATOM 2107 O O . VAL A 1 264 ? 22.160 6.109 -19.207 1.00 98.44 264 VAL A O 1
ATOM 2110 N N . ARG A 1 265 ? 23.451 4.271 -19.218 1.00 98.00 265 ARG A N 1
ATOM 2111 C CA . ARG A 1 265 ? 24.243 4.611 -20.390 1.00 98.00 265 ARG A CA 1
ATOM 2112 C C . ARG A 1 265 ? 23.929 3.647 -21.518 1.00 98.00 265 ARG A C 1
ATOM 2114 O O . ARG A 1 265 ? 23.977 2.434 -21.323 1.00 98.00 265 ARG A O 1
ATOM 2121 N N . PHE A 1 266 ? 23.684 4.210 -22.690 1.00 97.88 266 PHE A N 1
ATOM 2122 C CA . PHE A 1 266 ? 23.593 3.497 -23.952 1.00 97.88 266 PHE A CA 1
ATOM 2123 C C . PHE A 1 266 ? 24.987 3.423 -24.557 1.00 97.88 266 PHE A C 1
ATOM 2125 O O . PHE A 1 266 ? 25.680 4.436 -24.679 1.00 97.88 266 PHE A O 1
ATOM 2132 N N . GLN A 1 267 ? 25.409 2.216 -24.901 1.00 96.31 267 GLN A N 1
ATOM 2133 C CA . GLN A 1 267 ? 26.718 1.936 -25.464 1.00 96.31 267 GLN A CA 1
ATOM 2134 C C . GLN A 1 267 ? 26.582 1.090 -26.719 1.00 96.31 267 GLN A C 1
ATOM 2136 O O . GLN A 1 267 ? 25.695 0.240 -26.812 1.00 96.31 267 GLN A O 1
ATOM 2141 N N . ARG A 1 268 ? 27.498 1.294 -27.657 1.00 94.12 268 ARG A N 1
ATOM 2142 C CA . ARG A 1 268 ? 27.584 0.513 -28.887 1.00 94.12 268 ARG A CA 1
ATOM 2143 C C . ARG A 1 268 ? 29.040 0.248 -29.247 1.00 94.12 268 ARG A C 1
ATOM 2145 O O . ARG A 1 268 ? 29.900 1.070 -28.937 1.00 94.12 268 ARG A O 1
ATOM 2152 N N . HIS A 1 269 ? 29.331 -0.868 -29.898 1.00 91.69 269 HIS A N 1
ATOM 2153 C CA . HIS A 1 269 ? 30.642 -1.079 -30.506 1.00 91.69 269 HIS A CA 1
ATOM 2154 C C . HIS A 1 269 ? 30.831 -0.134 -31.691 1.00 91.69 269 HIS A C 1
ATOM 2156 O O . HIS A 1 269 ? 29.895 0.107 -32.456 1.00 91.69 269 HIS A O 1
ATOM 2162 N N . LYS A 1 270 ? 32.051 0.388 -31.853 1.00 88.00 270 LYS A N 1
ATOM 2163 C CA . LYS A 1 270 ? 32.385 1.253 -32.992 1.00 88.00 270 LYS A CA 1
ATOM 2164 C C . LYS A 1 270 ? 32.218 0.520 -34.323 1.00 88.00 270 LYS A C 1
ATOM 2166 O O . LYS A 1 270 ? 31.732 1.105 -35.284 1.00 88.00 270 LYS A O 1
ATOM 2171 N N . TYR A 1 271 ? 32.585 -0.759 -34.359 1.00 86.38 271 TYR A N 1
ATOM 2172 C CA . TYR A 1 271 ? 32.461 -1.599 -35.545 1.00 86.38 271 TYR A CA 1
ATOM 2173 C C . TYR A 1 271 ? 31.672 -2.870 -35.234 1.00 86.38 271 TYR A C 1
ATOM 2175 O O . TYR A 1 271 ? 31.868 -3.502 -34.196 1.00 86.38 271 TYR A O 1
ATOM 2183 N N . ALA A 1 272 ? 30.812 -3.297 -36.164 1.00 83.69 272 ALA A N 1
ATOM 2184 C CA . ALA A 1 272 ? 30.019 -4.518 -35.997 1.00 83.69 272 ALA A CA 1
ATOM 2185 C C . ALA A 1 272 ? 30.892 -5.774 -35.821 1.00 83.69 272 ALA A C 1
ATOM 2187 O O . ALA A 1 272 ? 30.511 -6.684 -35.094 1.00 83.69 272 ALA A O 1
ATOM 2188 N N . SER A 1 273 ? 32.078 -5.805 -36.437 1.00 84.69 273 SER A N 1
ATOM 2189 C CA . SER A 1 273 ? 33.064 -6.885 -36.296 1.00 84.69 273 SER A CA 1
ATOM 2190 C C . SER A 1 273 ? 33.647 -7.012 -34.885 1.00 84.69 273 SER A C 1
ATOM 2192 O O . SER A 1 273 ? 34.157 -8.072 -34.532 1.00 84.69 273 SER A O 1
ATOM 2194 N N . GLU A 1 274 ? 33.577 -5.956 -34.072 1.00 86.88 274 GLU A N 1
ATOM 2195 C CA . GLU A 1 274 ? 34.041 -5.974 -32.682 1.00 86.88 274 GLU A CA 1
ATOM 2196 C C . GLU A 1 274 ? 32.967 -6.467 -31.714 1.00 86.88 274 GLU A C 1
ATOM 2198 O O . GLU A 1 274 ? 33.297 -6.892 -30.606 1.00 86.88 274 GLU A O 1
ATOM 2203 N N . ASN A 1 275 ? 31.695 -6.434 -32.119 1.00 86.81 275 ASN A N 1
ATOM 2204 C CA . ASN A 1 275 ? 30.617 -6.984 -31.318 1.00 86.81 275 ASN A CA 1
ATOM 2205 C C . ASN A 1 275 ? 30.538 -8.500 -31.532 1.00 86.81 275 ASN A C 1
ATOM 2207 O O . ASN A 1 275 ? 30.140 -8.993 -32.592 1.00 86.81 275 ASN A O 1
ATOM 2211 N N . TRP A 1 276 ? 30.863 -9.244 -30.481 1.00 86.19 276 TRP A N 1
ATOM 2212 C CA . TRP A 1 276 ? 30.793 -10.702 -30.464 1.00 86.19 276 TRP A CA 1
ATOM 2213 C C . TRP A 1 276 ? 29.399 -11.233 -30.842 1.00 86.19 276 TRP A C 1
ATOM 2215 O O . TRP A 1 276 ? 29.303 -12.250 -31.528 1.00 86.19 276 TRP A O 1
ATOM 2225 N N . ALA A 1 277 ? 28.318 -10.526 -30.490 1.00 85.88 277 ALA A N 1
ATOM 2226 C CA . ALA A 1 277 ? 26.963 -10.932 -30.855 1.00 85.88 277 ALA A CA 1
ATOM 2227 C C . ALA A 1 277 ? 26.760 -10.953 -32.384 1.00 85.88 277 ALA A C 1
ATOM 2229 O O . ALA A 1 277 ? 26.085 -11.843 -32.902 1.00 85.88 277 ALA A O 1
ATOM 2230 N N . TYR A 1 278 ? 27.397 -10.036 -33.126 1.00 81.25 278 TYR A N 1
ATOM 2231 C CA . TYR A 1 278 ? 27.371 -10.040 -34.595 1.00 81.25 278 TYR A CA 1
ATOM 2232 C C . TYR A 1 278 ? 28.367 -11.014 -35.205 1.00 81.25 278 TYR A C 1
ATOM 2234 O O . TYR A 1 278 ? 28.045 -11.637 -36.219 1.00 81.25 278 TYR A O 1
ATOM 2242 N N . ALA A 1 279 ? 29.534 -11.203 -34.586 1.00 78.94 279 ALA A N 1
ATOM 2243 C CA . ALA A 1 279 ? 30.502 -12.204 -35.031 1.00 78.94 279 ALA A CA 1
ATOM 2244 C C . ALA A 1 279 ? 29.897 -13.623 -35.042 1.00 78.94 279 ALA A C 1
ATOM 2246 O O . ALA A 1 279 ? 30.246 -14.445 -35.888 1.00 78.94 279 ALA A O 1
ATOM 2247 N N . HIS A 1 280 ? 28.926 -13.887 -34.162 1.00 72.12 280 HIS A N 1
ATOM 2248 C CA . HIS A 1 280 ? 28.217 -15.164 -34.067 1.00 72.12 280 HIS A CA 1
ATOM 2249 C C . HIS A 1 280 ? 26.842 -15.193 -34.762 1.00 72.12 280 HIS A C 1
ATOM 2251 O O . HIS A 1 280 ? 26.094 -16.147 -34.572 1.00 72.12 280 HIS A O 1
ATOM 2257 N N . ARG A 1 281 ? 26.518 -14.214 -35.624 1.00 60.81 281 ARG A N 1
ATOM 2258 C CA . ARG A 1 281 ? 25.235 -14.067 -36.358 1.00 60.81 281 ARG A CA 1
ATOM 2259 C C . ARG A 1 281 ? 24.698 -15.344 -37.020 1.00 60.81 281 ARG A C 1
ATOM 2261 O O . ARG A 1 281 ? 23.487 -15.473 -37.187 1.00 60.81 281 ARG A O 1
ATOM 2268 N N . HIS A 1 282 ? 25.567 -16.260 -37.444 1.00 57.97 282 HIS A N 1
ATOM 2269 C CA . HIS A 1 282 ? 25.151 -17.519 -38.075 1.00 57.97 282 HIS A CA 1
ATOM 2270 C C . HIS A 1 282 ? 24.467 -18.495 -37.102 1.00 57.97 282 HIS A C 1
ATOM 2272 O O . HIS A 1 282 ? 23.856 -19.466 -37.541 1.00 57.97 282 HIS A O 1
ATOM 2278 N N . THR A 1 283 ? 24.491 -18.193 -35.804 1.00 57.62 283 THR A N 1
ATOM 2279 C CA . THR A 1 283 ? 23.789 -18.927 -34.757 1.00 57.62 283 THR A CA 1
ATOM 2280 C C . THR A 1 283 ? 22.974 -17.912 -33.951 1.00 57.62 283 THR A C 1
ATOM 2282 O O . THR A 1 283 ? 23.569 -17.149 -33.194 1.00 57.62 283 THR A O 1
ATOM 2285 N N . PRO A 1 284 ? 21.635 -17.833 -34.086 1.00 51.69 284 PRO A N 1
ATOM 2286 C CA . PRO A 1 284 ? 20.847 -16.891 -33.298 1.00 51.69 284 PRO A CA 1
ATOM 2287 C C . PRO A 1 284 ? 21.040 -17.184 -31.804 1.00 51.69 284 PRO A C 1
ATOM 2289 O O . PRO A 1 284 ? 20.581 -18.203 -31.282 1.00 51.69 284 PRO A O 1
ATOM 2292 N N . LEU A 1 285 ? 21.768 -16.298 -31.125 1.00 57.16 285 LEU A N 1
ATOM 2293 C CA . LEU A 1 285 ? 21.990 -16.356 -29.689 1.00 57.16 285 LEU A CA 1
ATOM 2294 C C . LEU A 1 285 ? 20.751 -15.786 -29.003 1.00 57.16 285 LEU A C 1
ATOM 2296 O O . LEU A 1 285 ? 20.600 -14.577 -28.839 1.00 57.16 285 LEU A O 1
ATOM 2300 N N . THR A 1 286 ? 19.830 -16.661 -28.613 1.00 58.00 286 THR A N 1
ATOM 2301 C CA . THR A 1 286 ? 18.815 -16.295 -27.625 1.00 58.00 286 THR A CA 1
ATOM 2302 C C . THR A 1 286 ? 19.493 -16.172 -26.263 1.00 58.00 286 THR A C 1
ATOM 2304 O O . THR A 1 286 ? 20.371 -16.971 -25.938 1.00 58.00 286 THR A O 1
ATOM 2307 N N . ARG A 1 287 ? 19.078 -15.209 -25.429 1.00 52.78 287 ARG A N 1
ATOM 2308 C CA . ARG A 1 287 ? 19.634 -15.017 -24.070 1.00 52.78 287 ARG A CA 1
ATOM 2309 C C . ARG A 1 287 ? 19.651 -16.311 -23.237 1.00 52.78 287 ARG A C 1
ATOM 2311 O O . ARG A 1 287 ? 20.547 -16.495 -22.429 1.00 52.78 287 ARG A O 1
ATOM 2318 N N . SER A 1 288 ? 18.704 -17.217 -23.483 1.00 55.41 288 SER A N 1
ATOM 2319 C CA . SER A 1 288 ? 18.608 -18.550 -22.869 1.00 55.41 288 SER A CA 1
ATOM 2320 C C . SER A 1 288 ? 19.732 -19.534 -23.228 1.00 55.41 288 SER A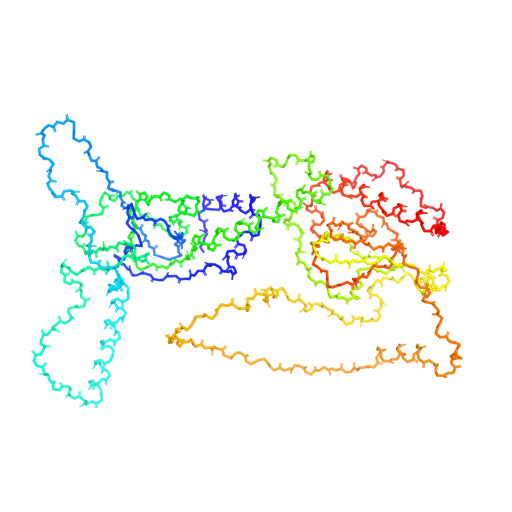 C 1
ATOM 2322 O O . SER A 1 288 ? 19.792 -20.602 -22.631 1.00 55.41 288 SER A O 1
ATOM 2324 N N . ARG A 1 289 ? 20.581 -19.225 -24.217 1.00 50.84 289 ARG A N 1
ATOM 2325 C CA . ARG A 1 289 ? 21.699 -20.071 -24.676 1.00 50.84 289 ARG A CA 1
ATOM 2326 C C . ARG A 1 289 ? 23.075 -19.539 -24.282 1.00 50.84 289 ARG A C 1
ATOM 2328 O O . ARG A 1 289 ? 24.078 -20.158 -24.626 1.00 50.84 289 ARG A O 1
ATOM 2335 N N . LEU A 1 290 ? 23.139 -18.390 -23.611 1.00 52.66 290 LEU A N 1
ATOM 2336 C CA . LEU A 1 290 ? 24.390 -17.944 -23.008 1.00 52.66 290 LEU A CA 1
ATOM 2337 C C . LEU A 1 290 ? 24.666 -18.816 -21.776 1.00 52.66 290 LEU A C 1
ATOM 2339 O O . LEU A 1 290 ? 23.707 -19.132 -21.072 1.00 52.66 290 LEU A O 1
ATOM 2343 N N . PRO A 1 291 ? 25.928 -19.219 -21.518 1.00 48.94 291 PRO A N 1
ATOM 2344 C CA . PRO A 1 291 ? 26.275 -19.909 -20.278 1.00 48.94 291 PRO A CA 1
ATOM 2345 C C . PRO A 1 291 ? 25.733 -19.091 -19.110 1.00 48.94 291 PRO A C 1
ATOM 2347 O O . PRO A 1 291 ? 25.857 -17.865 -19.147 1.00 48.94 291 PRO A O 1
ATOM 2350 N N . ASP A 1 292 ? 25.089 -19.761 -18.148 1.00 43.03 292 ASP A N 1
ATOM 2351 C CA . ASP A 1 292 ? 24.357 -19.142 -17.042 1.00 43.03 292 ASP A CA 1
ATOM 2352 C C . ASP A 1 292 ? 25.187 -18.024 -16.398 1.00 43.03 292 ASP A C 1
ATOM 2354 O O . ASP A 1 292 ? 26.004 -18.243 -15.502 1.00 43.03 292 ASP A O 1
ATOM 2358 N N . LEU A 1 293 ? 24.965 -16.785 -16.847 1.00 42.69 293 LEU A N 1
ATOM 2359 C CA . LEU A 1 293 ? 25.290 -15.616 -16.051 1.00 42.69 293 LEU A CA 1
ATOM 2360 C C . LEU A 1 293 ? 24.516 -15.818 -14.749 1.00 42.69 293 LEU A C 1
ATOM 2362 O O . LEU A 1 293 ? 23.330 -16.156 -14.835 1.00 42.69 293 LEU A O 1
ATOM 2366 N N . PRO A 1 294 ? 25.154 -15.668 -13.573 1.00 39.12 294 PRO A N 1
ATOM 2367 C CA . PRO A 1 294 ? 24.593 -16.091 -12.297 1.00 39.12 294 PRO A CA 1
ATOM 2368 C C . PRO A 1 294 ? 23.133 -15.664 -12.221 1.00 39.12 294 PRO A C 1
ATOM 2370 O O . PRO A 1 294 ? 22.828 -14.472 -12.308 1.00 39.12 294 PRO A O 1
ATOM 2373 N N . ALA A 1 295 ? 22.235 -16.652 -12.161 1.00 37.88 295 ALA A N 1
ATOM 2374 C CA . ALA A 1 295 ? 20.802 -16.429 -12.180 1.00 37.88 295 ALA A CA 1
ATOM 2375 C C . ALA A 1 295 ? 20.438 -15.535 -10.988 1.00 37.88 295 ALA A C 1
ATOM 2377 O O . ALA A 1 295 ? 20.267 -15.992 -9.860 1.00 37.88 295 ALA A O 1
ATOM 2378 N N . TYR A 1 296 ? 20.326 -14.229 -11.229 1.00 46.53 296 TYR A N 1
ATOM 2379 C CA . TYR A 1 296 ? 20.058 -13.219 -10.206 1.00 46.53 296 TYR A CA 1
ATOM 2380 C C . TYR A 1 296 ? 18.565 -13.168 -9.835 1.00 46.53 296 TYR A C 1
ATOM 2382 O O . TYR A 1 296 ? 17.979 -12.105 -9.634 1.00 46.53 296 TYR A O 1
ATOM 2390 N N . SER A 1 297 ? 17.928 -14.337 -9.719 1.00 37.41 297 SER A N 1
ATOM 2391 C CA . SER A 1 297 ? 16.513 -14.483 -9.355 1.00 37.41 297 SER A CA 1
ATOM 2392 C C . SER A 1 297 ? 16.226 -14.225 -7.869 1.00 37.41 297 SER A C 1
ATOM 2394 O O . SER A 1 297 ? 15.077 -14.312 -7.445 1.00 37.41 297 SER A O 1
ATOM 2396 N N . GLN A 1 298 ? 17.233 -13.861 -7.065 1.00 35.75 298 GLN A N 1
ATOM 2397 C CA . GLN A 1 298 ? 17.095 -13.738 -5.609 1.00 35.75 298 GLN A CA 1
ATOM 2398 C C . GLN A 1 298 ? 17.100 -12.311 -5.046 1.00 35.75 298 GLN A C 1
ATOM 2400 O O . GLN A 1 298 ? 17.110 -12.148 -3.824 1.00 35.75 298 GLN A O 1
ATOM 2405 N N . TYR A 1 299 ? 17.004 -11.259 -5.866 1.00 40.66 299 TYR A N 1
ATOM 2406 C CA . TYR A 1 299 ? 16.753 -9.920 -5.318 1.00 40.66 299 TYR A CA 1
ATOM 2407 C C . TYR A 1 299 ? 15.285 -9.759 -4.907 1.00 40.66 299 TYR A C 1
ATOM 2409 O O . TYR A 1 299 ? 14.450 -9.170 -5.588 1.00 40.66 299 TYR A O 1
ATOM 2417 N N . SER A 1 300 ? 15.000 -10.339 -3.743 1.00 38.28 300 SER A N 1
ATOM 2418 C CA . SER A 1 300 ? 13.821 -10.123 -2.919 1.00 38.28 300 SER A CA 1
ATOM 2419 C C . SER A 1 300 ? 13.587 -8.630 -2.688 1.00 38.28 300 SER A C 1
ATOM 2421 O O . SER A 1 300 ? 14.499 -7.887 -2.311 1.00 38.28 300 SER A O 1
ATOM 2423 N N . THR A 1 301 ? 12.332 -8.212 -2.857 1.00 36.53 301 THR A N 1
ATOM 2424 C CA . THR A 1 301 ? 11.790 -6.904 -2.479 1.00 36.53 301 THR A CA 1
ATOM 2425 C C . THR A 1 301 ? 11.865 -6.712 -0.962 1.00 36.53 301 THR A C 1
ATOM 2427 O O . THR A 1 301 ? 10.861 -6.759 -0.254 1.00 36.53 301 THR A O 1
ATOM 2430 N N . SER A 1 302 ? 13.060 -6.505 -0.426 1.00 34.50 302 SER A N 1
ATOM 2431 C CA . SER A 1 302 ? 13.238 -6.001 0.929 1.00 34.50 302 SER A CA 1
ATOM 2432 C C . SER A 1 302 ? 13.538 -4.514 0.838 1.00 34.50 302 SER A C 1
ATOM 2434 O O . SER A 1 302 ? 14.679 -4.066 0.894 1.00 34.50 302 SER A O 1
ATOM 2436 N N . SER A 1 303 ? 12.464 -3.731 0.717 1.00 35.94 303 SER A N 1
ATOM 2437 C CA . SER A 1 303 ? 12.482 -2.307 1.045 1.00 35.94 303 SER A CA 1
ATOM 2438 C C . SER A 1 303 ? 12.738 -2.169 2.552 1.00 35.94 303 SER A C 1
ATOM 2440 O O . SER A 1 303 ? 11.838 -2.041 3.380 1.00 35.94 303 SER A O 1
ATOM 2442 N N . ARG A 1 304 ? 14.001 -2.335 2.943 1.00 41.38 304 ARG A N 1
ATOM 2443 C CA . ARG A 1 304 ? 14.515 -2.105 4.290 1.00 41.38 304 ARG A CA 1
ATOM 2444 C C . ARG A 1 304 ? 15.823 -1.342 4.161 1.00 41.38 304 ARG A C 1
ATOM 2446 O O . ARG A 1 304 ? 16.886 -1.949 4.222 1.00 41.38 304 ARG A O 1
ATOM 2453 N N . ARG A 1 305 ? 15.737 -0.014 4.030 1.00 37.94 305 ARG A N 1
ATOM 2454 C CA . ARG A 1 305 ? 16.606 0.966 4.719 1.00 37.94 305 ARG A CA 1
ATOM 2455 C C . ARG A 1 305 ? 16.386 2.380 4.184 1.00 37.94 305 ARG A C 1
ATOM 2457 O O . ARG A 1 305 ? 16.823 2.709 3.094 1.00 37.94 305 ARG A O 1
ATOM 2464 N N . ASN A 1 306 ? 15.802 3.225 5.030 1.00 31.25 306 ASN A N 1
ATOM 2465 C CA . ASN A 1 306 ? 16.451 4.459 5.478 1.00 31.25 306 ASN A CA 1
ATOM 2466 C C . ASN A 1 306 ? 15.716 5.010 6.708 1.00 31.25 306 ASN A C 1
ATOM 2468 O O . ASN A 1 306 ? 14.734 5.731 6.595 1.00 31.25 306 ASN A O 1
ATOM 2472 N N . ARG A 1 307 ? 16.192 4.647 7.906 1.00 34.19 307 ARG A N 1
ATOM 2473 C CA . ARG A 1 307 ? 15.942 5.385 9.156 1.00 34.19 307 ARG A CA 1
ATOM 2474 C C . ARG A 1 307 ? 17.100 5.124 10.120 1.00 34.19 307 ARG A C 1
ATOM 2476 O O . ARG A 1 307 ? 17.104 4.155 10.874 1.00 34.19 307 ARG A O 1
ATOM 2483 N N . ARG A 1 308 ? 18.100 6.003 10.076 1.00 32.16 308 ARG A N 1
ATOM 2484 C CA . ARG A 1 308 ? 19.018 6.259 11.190 1.00 32.16 308 ARG A CA 1
ATOM 2485 C C . ARG A 1 308 ? 18.987 7.759 11.462 1.00 32.16 308 ARG A C 1
ATOM 2487 O O . ARG A 1 308 ? 19.353 8.526 10.583 1.00 32.16 308 ARG A O 1
ATOM 2494 N N . LEU A 1 309 ? 18.553 8.083 12.682 1.00 31.88 309 LEU A N 1
ATOM 2495 C CA . LEU A 1 309 ? 18.696 9.318 13.471 1.00 31.88 309 LEU A CA 1
ATOM 2496 C C . LEU A 1 309 ? 17.356 9.883 13.954 1.00 31.88 309 LEU A C 1
ATOM 2498 O O . LEU A 1 309 ? 16.823 10.845 13.420 1.00 31.88 309 LEU A O 1
ATOM 2502 N N . LEU A 1 310 ? 16.858 9.284 15.036 1.00 31.03 310 LEU A N 1
ATOM 2503 C CA . LEU A 1 310 ? 16.267 10.019 16.151 1.00 31.03 310 LEU A CA 1
ATOM 2504 C C . LEU A 1 310 ? 16.419 9.149 17.401 1.00 31.03 310 LEU A C 1
ATOM 2506 O O . LEU A 1 310 ? 15.724 8.156 17.594 1.00 31.03 310 LEU A O 1
ATOM 2510 N N . ASN A 1 311 ? 17.420 9.503 18.206 1.00 35.66 311 ASN A N 1
ATOM 2511 C CA . ASN A 1 311 ? 17.593 9.004 19.559 1.00 35.66 311 ASN A CA 1
ATOM 2512 C C . ASN A 1 311 ? 16.405 9.465 20.405 1.00 35.66 311 ASN A C 1
ATOM 2514 O O . ASN A 1 311 ? 16.284 10.657 20.669 1.00 35.66 311 ASN A O 1
ATOM 2518 N N . MET A 1 312 ? 15.602 8.534 20.915 1.00 30.00 312 MET A N 1
ATOM 2519 C CA . MET A 1 312 ? 14.940 8.711 22.205 1.00 30.00 312 MET A CA 1
ATOM 2520 C C . MET A 1 312 ? 14.995 7.399 22.984 1.00 30.00 312 MET A C 1
ATOM 2522 O O . MET A 1 312 ? 14.489 6.366 22.555 1.00 30.00 312 MET A O 1
ATOM 2526 N N . LYS A 1 313 ? 15.647 7.476 24.146 1.00 37.66 313 LYS A N 1
ATOM 2527 C CA . LYS A 1 313 ? 15.566 6.505 25.236 1.00 37.66 313 LYS A CA 1
ATOM 2528 C C . LYS A 1 313 ? 14.094 6.228 25.562 1.00 37.66 313 LYS A C 1
ATOM 2530 O O . LYS A 1 313 ? 13.369 7.181 25.843 1.00 37.66 313 LYS A O 1
ATOM 2535 N N . LYS A 1 314 ? 13.702 4.955 25.643 1.00 33.47 314 LYS A N 1
ATOM 2536 C CA . LYS A 1 314 ? 12.966 4.423 26.801 1.00 33.47 314 LYS A CA 1
ATOM 2537 C C . LYS A 1 314 ? 12.915 2.898 26.796 1.00 33.47 314 LYS A C 1
ATOM 2539 O O . LYS A 1 314 ? 12.890 2.250 25.757 1.00 33.47 314 LYS A O 1
ATOM 2544 N N . GLU A 1 315 ? 12.997 2.398 28.015 1.00 36.62 315 GLU A N 1
ATOM 2545 C CA . GLU A 1 315 ? 13.203 1.029 28.460 1.00 36.62 315 GLU A CA 1
ATOM 2546 C C . GLU A 1 315 ? 12.014 0.098 28.184 1.00 36.62 315 GLU A C 1
ATOM 2548 O O . GLU A 1 315 ? 10.861 0.519 28.192 1.00 36.62 315 GLU A O 1
ATOM 2553 N N . GLY A 1 316 ? 12.325 -1.199 28.070 1.00 34.97 316 GLY A N 1
ATOM 2554 C CA . GLY A 1 316 ? 11.487 -2.254 28.640 1.00 34.97 316 GLY A CA 1
ATOM 2555 C C . GLY A 1 316 ? 10.346 -2.796 27.782 1.00 34.97 316 GLY A C 1
ATOM 2556 O O . GLY A 1 316 ? 9.187 -2.662 28.159 1.00 34.97 316 GLY A O 1
ATOM 2557 N N . GLN A 1 317 ? 10.653 -3.522 26.703 1.00 28.09 317 GLN A N 1
ATOM 2558 C CA . GLN A 1 317 ? 9.713 -4.511 26.162 1.00 28.09 317 GLN A CA 1
ATOM 2559 C C . GLN A 1 317 ? 10.457 -5.729 25.603 1.00 28.09 317 GLN A C 1
ATOM 2561 O O . GLN A 1 317 ? 11.190 -5.652 24.619 1.00 28.09 317 GLN A O 1
ATOM 2566 N N . THR A 1 318 ? 10.284 -6.865 26.274 1.00 30.86 318 THR A N 1
ATOM 2567 C CA . THR A 1 318 ? 10.769 -8.181 25.861 1.00 30.86 318 THR A CA 1
ATOM 2568 C C . THR A 1 318 ? 9.906 -8.696 24.711 1.00 30.86 318 THR A C 1
ATOM 2570 O O . THR A 1 318 ? 8.723 -8.974 24.886 1.00 30.86 318 THR A O 1
ATOM 2573 N N . SER A 1 319 ? 10.497 -8.833 23.521 1.00 27.06 319 SER A N 1
ATOM 2574 C CA . SER A 1 319 ? 9.882 -9.560 22.406 1.00 27.06 319 SER A CA 1
ATOM 2575 C C . SER A 1 319 ? 10.585 -10.903 22.214 1.00 27.06 319 SER A C 1
ATOM 2577 O O . SER A 1 319 ? 11.811 -10.981 22.140 1.00 27.06 319 SER A O 1
ATOM 2579 N N . LEU A 1 320 ? 9.784 -11.969 22.192 1.00 26.97 320 LEU A N 1
ATOM 2580 C CA . LEU A 1 320 ? 10.183 -13.331 21.850 1.00 26.97 320 LEU A CA 1
ATOM 2581 C C . LEU A 1 320 ? 10.557 -13.381 20.363 1.00 26.97 320 LEU A C 1
ATOM 2583 O O . LEU A 1 320 ? 9.691 -13.297 19.493 1.00 26.97 320 LEU A O 1
ATOM 2587 N N . VAL A 1 321 ? 11.850 -13.521 20.078 1.00 24.38 321 VAL A N 1
ATOM 2588 C CA . VAL A 1 321 ? 12.371 -13.772 18.730 1.00 24.38 321 VAL A CA 1
ATOM 2589 C C . VAL A 1 321 ? 12.390 -15.284 18.499 1.00 24.38 321 VAL A C 1
ATOM 2591 O O . VAL A 1 321 ? 13.165 -16.000 19.128 1.00 24.38 321 VAL A O 1
ATOM 2594 N N . CYS A 1 322 ? 11.540 -15.774 17.593 1.00 23.77 322 CYS A N 1
ATOM 2595 C CA . CYS A 1 322 ? 11.668 -17.116 17.022 1.00 23.77 322 CYS A CA 1
ATOM 2596 C C . CYS A 1 322 ? 12.864 -17.140 16.061 1.00 23.77 322 CYS A C 1
ATOM 2598 O O . CYS A 1 322 ? 12.866 -16.451 15.041 1.00 23.77 322 CYS A O 1
ATOM 2600 N N . SER A 1 323 ? 13.874 -17.941 16.387 1.00 23.42 323 SER A N 1
ATOM 2601 C CA . SER A 1 323 ? 15.017 -18.243 15.532 1.00 23.42 323 SER A CA 1
ATOM 2602 C C . SER A 1 323 ? 14.668 -19.375 14.559 1.00 23.42 323 SER A C 1
ATOM 2604 O O . SER A 1 323 ? 14.567 -20.535 14.945 1.00 23.42 323 SER A O 1
ATOM 2606 N N . PHE A 1 324 ? 14.518 -19.053 13.273 1.00 23.05 324 PHE A N 1
ATOM 2607 C CA . PHE A 1 324 ? 14.580 -20.049 12.201 1.00 23.05 324 PHE A CA 1
ATOM 2608 C C . PHE A 1 324 ? 16.034 -20.166 11.728 1.00 23.05 324 PHE A C 1
ATOM 2610 O O . PHE A 1 324 ? 16.588 -19.228 11.157 1.00 23.05 324 PHE A O 1
ATOM 2617 N N . ARG A 1 325 ? 16.663 -21.315 12.003 1.00 23.95 325 ARG A N 1
ATOM 2618 C CA . ARG A 1 325 ? 17.932 -21.744 11.395 1.00 23.95 325 ARG A CA 1
ATOM 2619 C C . ARG A 1 325 ? 17.605 -22.435 10.069 1.00 23.95 325 ARG A C 1
ATOM 2621 O O . ARG A 1 325 ? 16.971 -23.484 10.086 1.00 23.95 325 ARG A O 1
ATOM 2628 N N . SER A 1 326 ? 18.060 -21.882 8.950 1.00 25.36 326 SER A N 1
ATOM 2629 C CA . SER A 1 326 ? 18.153 -22.598 7.672 1.00 25.36 326 SER A CA 1
ATOM 2630 C C . SER A 1 326 ? 19.593 -23.076 7.472 1.00 25.36 326 SER A C 1
ATOM 2632 O O . SER A 1 326 ? 20.523 -22.276 7.573 1.00 25.36 326 SER A O 1
ATOM 2634 N N . GLN A 1 327 ? 19.771 -24.375 7.234 1.00 26.45 327 GLN A N 1
ATOM 2635 C CA . GLN A 1 327 ? 21.050 -24.974 6.840 1.00 26.45 327 GLN A CA 1
ATOM 2636 C C . GLN A 1 327 ? 21.375 -24.642 5.369 1.00 26.45 327 GLN A C 1
ATOM 2638 O O . GLN A 1 327 ? 20.441 -24.455 4.586 1.00 26.45 327 GLN A O 1
ATOM 2643 N N . PRO A 1 328 ? 22.661 -24.557 4.981 1.00 27.14 328 PRO A N 1
ATOM 2644 C CA . PRO A 1 328 ? 23.053 -24.412 3.584 1.00 27.14 328 PRO A CA 1
ATOM 2645 C C . PRO A 1 328 ? 22.937 -25.757 2.852 1.00 27.14 328 PRO A C 1
ATOM 2647 O O . PRO A 1 328 ? 23.251 -26.802 3.417 1.00 27.14 328 PRO A O 1
ATOM 2650 N N . ALA A 1 329 ? 22.472 -25.712 1.604 1.00 27.83 329 ALA A N 1
ATOM 2651 C CA . ALA A 1 329 ? 22.494 -26.846 0.690 1.00 27.83 329 ALA A CA 1
ATOM 2652 C C . ALA A 1 329 ? 23.853 -26.909 -0.029 1.00 27.83 329 ALA A C 1
ATOM 2654 O O . ALA A 1 329 ? 24.359 -25.877 -0.474 1.00 27.83 329 ALA A O 1
ATOM 2655 N N . ASP A 1 330 ? 24.412 -28.117 -0.119 1.00 28.81 330 ASP A N 1
ATOM 2656 C CA . ASP A 1 330 ? 25.588 -28.470 -0.920 1.00 28.81 330 ASP A CA 1
ATOM 2657 C C . ASP A 1 330 ? 25.356 -28.164 -2.408 1.00 28.81 330 ASP A C 1
ATOM 2659 O O . ASP A 1 330 ? 24.343 -28.570 -2.984 1.00 28.81 330 ASP A O 1
ATOM 2663 N N . PHE A 1 331 ? 26.311 -27.472 -3.035 1.00 31.00 331 PHE A N 1
ATOM 2664 C CA . PHE A 1 331 ? 26.348 -27.236 -4.478 1.00 31.00 331 PHE A CA 1
ATOM 2665 C C . PHE A 1 331 ? 27.348 -28.186 -5.139 1.00 31.00 331 PHE A C 1
ATOM 2667 O O . PHE A 1 331 ? 28.507 -28.266 -4.735 1.00 31.00 331 PHE A O 1
ATOM 2674 N N . GLY A 1 332 ? 26.872 -28.900 -6.160 1.00 33.91 332 GLY A N 1
ATOM 2675 C CA . GLY A 1 332 ? 27.669 -29.754 -7.030 1.00 33.91 332 GLY A CA 1
ATOM 2676 C C . GLY A 1 332 ? 28.229 -29.015 -8.249 1.00 33.91 332 GLY A C 1
ATOM 2677 O O . GLY A 1 332 ? 27.556 -28.174 -8.833 1.00 33.91 332 GLY A O 1
ATOM 2678 N N . ASP A 1 333 ? 29.460 -29.411 -8.570 1.00 38.66 333 ASP A N 1
ATOM 2679 C CA . ASP A 1 333 ? 30.237 -29.391 -9.820 1.00 38.66 333 ASP A CA 1
ATOM 2680 C C . ASP A 1 333 ? 30.272 -28.131 -10.720 1.00 38.66 333 ASP A C 1
ATOM 2682 O O . ASP A 1 333 ? 29.301 -27.708 -11.342 1.00 38.66 333 ASP A O 1
ATOM 2686 N N . GLU A 1 334 ? 31.482 -27.582 -10.843 1.00 46.47 334 GLU A N 1
ATOM 2687 C CA . GLU A 1 334 ? 31.846 -26.239 -11.314 1.00 46.47 334 GLU A CA 1
ATOM 2688 C C . GLU A 1 334 ? 32.566 -26.279 -12.686 1.00 46.47 334 GLU A C 1
ATOM 2690 O O . GLU A 1 334 ? 33.505 -25.528 -12.950 1.00 46.47 334 GLU A O 1
ATOM 2695 N N . THR A 1 335 ? 32.199 -27.206 -13.578 1.00 54.97 335 THR A N 1
ATOM 2696 C CA . THR A 1 335 ? 33.126 -27.657 -14.640 1.00 54.97 335 THR A CA 1
ATOM 2697 C C . THR A 1 335 ? 32.833 -27.207 -16.081 1.00 54.97 335 THR A C 1
ATOM 2699 O O . THR A 1 335 ? 33.701 -27.383 -16.940 1.00 54.97 335 THR A O 1
ATOM 2702 N N . GLU A 1 336 ? 31.705 -26.547 -16.373 1.00 41.91 336 GLU A N 1
ATOM 2703 C CA . GLU A 1 336 ? 31.378 -26.048 -17.732 1.00 41.91 336 GLU A CA 1
ATOM 2704 C C . GLU A 1 336 ? 31.627 -24.533 -17.898 1.00 41.91 336 GLU A C 1
ATOM 2706 O O . GLU A 1 336 ? 32.296 -24.113 -18.844 1.00 41.91 336 GLU A O 1
ATOM 2711 N N . ALA A 1 337 ? 31.210 -23.699 -16.938 1.00 40.00 337 ALA A N 1
ATOM 2712 C CA . ALA A 1 337 ? 31.440 -22.247 -16.989 1.00 40.00 337 ALA A CA 1
ATOM 2713 C C . ALA A 1 337 ? 32.938 -21.884 -16.902 1.00 40.00 337 ALA A C 1
ATOM 2715 O O . ALA A 1 337 ? 33.417 -20.998 -17.613 1.00 40.00 337 ALA A O 1
ATOM 2716 N N . ALA A 1 338 ? 33.714 -22.631 -16.108 1.00 47.28 338 ALA A N 1
ATOM 2717 C CA . ALA A 1 338 ? 35.160 -22.444 -15.975 1.00 47.28 338 ALA A CA 1
ATOM 2718 C C . ALA A 1 338 ? 35.945 -22.784 -17.260 1.00 47.28 338 ALA A C 1
ATOM 2720 O O . ALA A 1 338 ? 37.036 -22.251 -17.477 1.00 47.28 338 ALA A O 1
ATOM 2721 N N . LYS A 1 339 ? 35.402 -23.637 -18.144 1.00 43.22 339 LYS A N 1
ATOM 2722 C CA . LYS A 1 339 ? 36.017 -23.945 -19.449 1.00 43.22 339 LYS A CA 1
ATOM 2723 C C . LYS A 1 339 ? 35.798 -22.827 -20.469 1.00 43.22 339 LYS A C 1
ATOM 2725 O O . LYS A 1 339 ? 36.675 -22.599 -21.297 1.00 43.22 339 LYS A O 1
ATOM 2730 N N . PHE A 1 340 ? 34.684 -22.100 -20.380 1.00 45.09 340 PHE A N 1
ATOM 2731 C CA . PHE A 1 340 ? 34.389 -20.980 -21.277 1.00 45.09 340 PHE A CA 1
ATOM 2732 C C . PHE A 1 340 ? 35.242 -19.742 -20.956 1.00 45.09 340 PHE A C 1
ATOM 2734 O O . PHE A 1 340 ? 35.809 -19.134 -21.861 1.00 45.09 340 PHE A O 1
ATOM 2741 N N . TYR A 1 341 ? 35.434 -19.419 -19.671 1.00 44.47 341 TYR A N 1
ATOM 2742 C CA . TYR A 1 341 ? 36.318 -18.315 -19.270 1.00 44.47 341 TYR A CA 1
ATOM 2743 C C . TYR A 1 341 ? 37.805 -18.603 -19.546 1.00 44.47 341 TYR A C 1
ATOM 2745 O O . TYR A 1 341 ? 38.530 -17.697 -19.948 1.00 44.47 341 TYR A O 1
ATOM 2753 N N . LYS A 1 342 ? 38.250 -19.868 -19.488 1.00 47.97 342 LYS A N 1
ATOM 2754 C CA . LYS A 1 342 ? 39.607 -20.260 -19.922 1.00 47.97 342 LYS A CA 1
ATOM 2755 C C . LYS A 1 342 ? 39.868 -20.107 -21.427 1.00 47.97 342 LYS A C 1
ATOM 2757 O O . LYS A 1 342 ? 41.026 -20.080 -21.821 1.00 47.97 342 LYS A O 1
ATOM 2762 N N . LEU A 1 343 ? 38.829 -19.997 -22.260 1.00 46.94 343 LEU A N 1
ATOM 2763 C CA . LEU A 1 343 ? 38.971 -19.728 -23.698 1.00 46.94 343 LEU A CA 1
ATOM 2764 C C . LEU A 1 343 ? 39.104 -18.227 -24.014 1.00 46.94 343 LEU A C 1
ATOM 2766 O O . LEU A 1 343 ? 39.521 -17.867 -25.112 1.00 46.94 343 LEU A O 1
ATOM 2770 N N . LEU A 1 344 ? 38.757 -17.357 -23.059 1.00 43.94 344 LEU A N 1
ATOM 2771 C CA . LEU A 1 344 ? 38.923 -15.905 -23.166 1.00 43.94 344 LEU A CA 1
ATOM 2772 C C . LEU A 1 344 ? 40.269 -15.421 -22.594 1.00 43.94 344 LEU A C 1
ATOM 2774 O O . LEU A 1 344 ? 40.750 -14.370 -23.016 1.00 43.94 344 LEU A O 1
ATOM 2778 N N . ASP A 1 345 ? 40.898 -16.218 -21.725 1.00 42.72 345 ASP A N 1
ATOM 2779 C CA . ASP A 1 345 ? 42.221 -15.984 -21.132 1.00 42.72 345 ASP A CA 1
ATOM 2780 C C . ASP A 1 345 ? 43.314 -16.837 -21.813 1.00 42.72 345 ASP A C 1
ATOM 2782 O O . ASP A 1 345 ? 43.955 -17.672 -21.177 1.00 42.72 345 ASP A O 1
ATOM 2786 N N . ASP A 1 346 ? 43.539 -16.651 -23.119 1.00 55.97 346 ASP A N 1
ATOM 2787 C CA . ASP A 1 346 ? 44.716 -17.218 -23.795 1.00 55.97 346 ASP A CA 1
ATOM 2788 C C . ASP A 1 346 ? 45.977 -16.396 -23.431 1.00 55.97 346 ASP A C 1
ATOM 2790 O O . ASP A 1 346 ? 46.098 -15.241 -23.864 1.00 55.97 346 ASP A O 1
ATOM 2794 N N . PRO A 1 347 ? 46.935 -16.949 -22.658 1.00 46.12 347 PRO A N 1
ATOM 2795 C CA . PRO A 1 347 ? 48.142 -16.236 -22.236 1.00 46.12 347 PRO A CA 1
ATOM 2796 C C . PRO A 1 347 ? 49.112 -15.934 -23.393 1.00 46.12 347 PRO A C 1
ATOM 2798 O O . PRO A 1 347 ? 50.080 -15.201 -23.192 1.00 46.12 347 PRO A O 1
ATOM 2801 N N . GLY A 1 348 ? 48.870 -16.465 -24.599 1.00 47.97 348 GLY A N 1
ATOM 2802 C CA . GLY A 1 348 ? 49.640 -16.161 -25.808 1.00 47.97 348 GLY A CA 1
ATOM 2803 C C . GLY A 1 348 ? 49.177 -14.915 -26.570 1.00 47.97 348 GLY A C 1
ATOM 2804 O O . GLY A 1 348 ? 49.811 -14.536 -27.558 1.00 47.97 348 GLY A O 1
ATOM 2805 N N . ARG A 1 349 ? 48.086 -14.257 -26.152 1.00 48.19 349 ARG A N 1
ATOM 2806 C CA . ARG A 1 349 ? 47.573 -13.075 -26.855 1.00 48.19 349 ARG A CA 1
ATOM 2807 C C . ARG A 1 349 ? 48.463 -11.862 -26.548 1.00 48.19 349 ARG A C 1
ATOM 2809 O O . ARG A 1 349 ? 48.572 -11.481 -25.382 1.00 48.19 349 ARG A O 1
ATOM 2816 N N . PRO A 1 350 ? 49.100 -11.229 -27.551 1.00 43.31 350 PRO A N 1
ATOM 2817 C CA . PRO A 1 350 ? 49.973 -10.088 -27.307 1.00 43.31 350 PRO A CA 1
ATOM 2818 C C . PRO A 1 350 ? 49.195 -8.984 -26.585 1.00 43.31 350 PRO A C 1
ATOM 2820 O O . PRO A 1 350 ? 48.170 -8.511 -27.079 1.00 43.31 350 PRO A O 1
ATOM 2823 N N . GLN A 1 351 ? 49.688 -8.578 -25.411 1.00 43.28 351 GLN A N 1
ATOM 2824 C CA . GLN A 1 351 ? 49.199 -7.421 -24.662 1.00 43.28 351 GLN A CA 1
ATOM 2825 C C . GLN A 1 351 ? 49.595 -6.134 -25.400 1.00 43.28 351 GLN A C 1
ATOM 2827 O O . GLN A 1 351 ? 50.462 -5.377 -24.972 1.00 43.28 351 GLN A O 1
ATOM 2832 N N . THR A 1 352 ? 48.983 -5.885 -26.556 1.00 44.00 352 THR A N 1
ATOM 2833 C CA . THR A 1 352 ? 48.954 -4.547 -27.145 1.00 44.00 352 THR A CA 1
ATOM 2834 C C . THR A 1 352 ? 48.161 -3.669 -26.182 1.00 44.00 352 THR A C 1
ATOM 2836 O O . THR A 1 352 ? 47.040 -4.047 -25.838 1.00 44.00 352 THR A O 1
ATOM 2839 N N . GLY A 1 353 ? 48.768 -2.573 -25.708 1.00 46.22 353 GLY A N 1
ATOM 2840 C CA . GLY A 1 353 ? 48.245 -1.690 -24.659 1.00 46.22 353 GLY A CA 1
ATOM 2841 C C . GLY A 1 353 ? 46.729 -1.530 -24.706 1.00 46.22 353 GLY A C 1
ATOM 2842 O O . GLY A 1 353 ? 46.174 -1.373 -25.791 1.00 46.22 353 GLY A O 1
ATOM 2843 N N . ALA A 1 354 ? 46.091 -1.639 -23.533 1.00 40.38 354 ALA A N 1
ATOM 2844 C CA . ALA A 1 354 ? 44.642 -1.689 -23.361 1.00 40.38 354 ALA A CA 1
ATOM 2845 C C . ALA A 1 354 ? 43.952 -0.728 -24.345 1.00 40.38 354 ALA A C 1
ATOM 2847 O O . ALA A 1 354 ? 44.059 0.487 -24.162 1.00 40.38 354 ALA A O 1
ATOM 2848 N N . PRO A 1 355 ? 43.335 -1.245 -25.426 1.00 55.59 355 PRO A N 1
ATOM 2849 C CA . PRO A 1 355 ? 42.789 -0.387 -26.460 1.00 55.59 355 PRO A CA 1
ATOM 2850 C C . PRO A 1 355 ? 41.748 0.514 -25.804 1.00 55.59 355 PRO A C 1
ATOM 2852 O O . PRO A 1 355 ? 40.920 0.024 -25.028 1.00 55.59 355 PRO A O 1
ATOM 2855 N N . GLU A 1 356 ? 41.819 1.819 -26.090 1.00 53.97 356 GLU A N 1
ATOM 2856 C CA . GLU A 1 356 ? 40.760 2.783 -25.777 1.00 53.97 356 GLU A CA 1
ATOM 2857 C C . GLU A 1 356 ? 39.398 2.111 -25.960 1.00 53.97 356 GLU A C 1
ATOM 2859 O O . GLU A 1 356 ? 39.188 1.392 -26.941 1.00 53.97 356 GLU A O 1
ATOM 2864 N N . SER A 1 357 ? 38.511 2.263 -24.972 1.00 59.47 357 SER A N 1
ATOM 2865 C CA . SER A 1 357 ? 37.315 1.431 -24.847 1.00 59.47 357 SER A CA 1
ATOM 2866 C C . SER A 1 357 ? 36.572 1.327 -26.182 1.00 59.47 357 SER A C 1
ATOM 2868 O O . SER A 1 357 ? 35.981 2.304 -26.635 1.00 59.47 357 SER A O 1
ATOM 2870 N N . ARG A 1 358 ? 36.554 0.127 -26.782 1.00 86.44 358 ARG A N 1
ATOM 2871 C CA . ARG A 1 358 ? 35.871 -0.194 -28.058 1.00 86.44 358 ARG A CA 1
ATOM 2872 C C . ARG A 1 358 ? 34.364 0.111 -28.062 1.00 86.44 358 ARG A C 1
ATOM 2874 O O . ARG A 1 358 ? 33.699 0.027 -29.091 1.00 86.44 358 ARG A O 1
ATOM 2881 N N . LEU A 1 359 ? 33.827 0.455 -26.894 1.00 91.75 359 LEU A N 1
ATOM 2882 C CA . LEU A 1 359 ? 32.456 0.876 -26.679 1.00 91.75 359 LEU A CA 1
ATOM 2883 C C . LEU A 1 359 ? 32.345 2.400 -26.746 1.00 91.75 359 LEU A C 1
ATOM 2885 O O . LEU A 1 359 ? 32.826 3.118 -25.866 1.00 91.75 359 LEU A O 1
ATOM 2889 N N . LEU A 1 360 ? 31.623 2.877 -27.751 1.00 93.56 360 LEU A N 1
ATOM 2890 C CA . LEU A 1 360 ? 31.161 4.251 -27.846 1.00 93.56 360 LEU A CA 1
ATOM 2891 C C . LEU A 1 360 ? 29.988 4.455 -26.891 1.00 93.56 360 LEU A C 1
ATOM 2893 O O . LEU A 1 360 ? 29.061 3.648 -26.835 1.00 93.56 360 LEU A O 1
ATOM 2897 N N . THR A 1 361 ? 30.030 5.542 -26.124 1.00 95.62 361 THR A N 1
ATOM 2898 C CA . THR A 1 361 ? 28.884 5.973 -25.319 1.00 95.62 361 THR A CA 1
ATOM 2899 C C . THR A 1 361 ? 27.964 6.801 -26.201 1.00 95.62 361 THR A C 1
ATOM 2901 O O . THR A 1 361 ? 28.318 7.917 -26.561 1.00 95.62 361 THR A O 1
ATOM 2904 N N . CYS A 1 362 ? 26.802 6.246 -26.537 1.00 95.62 362 CYS A N 1
ATOM 2905 C CA . CYS A 1 362 ? 25.854 6.861 -27.460 1.00 95.62 362 CYS A CA 1
ATOM 2906 C C . CYS A 1 362 ? 24.925 7.866 -26.780 1.00 95.62 362 CYS A C 1
ATOM 2908 O O . CYS A 1 362 ? 24.534 8.855 -27.392 1.00 95.62 362 CYS A O 1
ATOM 2910 N N . ASP A 1 363 ? 24.536 7.585 -25.536 1.00 97.50 363 ASP A N 1
ATOM 2911 C CA . ASP A 1 363 ? 23.658 8.440 -24.737 1.00 97.50 363 ASP A CA 1
ATOM 2912 C C . ASP A 1 363 ? 23.805 8.094 -23.246 1.00 97.50 363 ASP A C 1
ATOM 2914 O O . ASP A 1 363 ? 24.197 6.979 -22.879 1.00 97.50 363 ASP A O 1
ATOM 2918 N N . VAL A 1 364 ? 23.472 9.038 -22.371 1.00 97.75 364 VAL A N 1
ATOM 2919 C CA . VAL A 1 364 ? 23.310 8.813 -20.932 1.00 97.75 364 VAL A CA 1
ATOM 2920 C C . VAL A 1 364 ? 21.997 9.448 -20.512 1.00 97.75 364 VAL A C 1
ATOM 2922 O O . VAL A 1 364 ? 21.903 10.667 -20.370 1.00 97.75 364 VAL A O 1
ATOM 2925 N N . ILE A 1 365 ? 20.993 8.614 -20.257 1.00 97.88 365 ILE A N 1
ATOM 2926 C CA . ILE A 1 365 ? 19.702 9.095 -19.776 1.00 97.88 365 ILE A CA 1
ATOM 2927 C C . ILE A 1 365 ? 19.669 9.084 -18.249 1.00 97.88 365 ILE A C 1
ATOM 2929 O O . ILE A 1 365 ? 20.191 8.180 -17.585 1.00 97.88 365 ILE A O 1
ATOM 2933 N N . LYS A 1 366 ? 19.044 10.123 -17.704 1.00 97.31 366 LYS A N 1
ATOM 2934 C CA . LYS A 1 366 ? 18.807 10.326 -16.275 1.00 97.31 366 LYS A CA 1
ATOM 2935 C C . LYS A 1 366 ? 17.311 10.343 -15.995 1.00 97.31 366 LYS A C 1
ATOM 2937 O O . LYS A 1 366 ? 16.500 10.422 -16.920 1.00 97.31 366 LYS A O 1
ATOM 2942 N N . GLU A 1 367 ? 16.954 10.270 -14.727 1.00 94.81 367 GLU A N 1
ATOM 2943 C CA . GLU A 1 367 ? 15.588 10.434 -14.258 1.00 94.81 367 GLU A CA 1
ATOM 2944 C C . GLU A 1 367 ? 14.968 11.790 -14.670 1.00 94.81 367 GLU A C 1
ATOM 2946 O O . GLU A 1 367 ? 15.663 12.810 -14.672 1.00 94.81 367 GLU A O 1
ATOM 2951 N N . PRO A 1 368 ? 13.654 11.850 -14.966 1.00 95.94 368 PRO A N 1
ATOM 2952 C CA . PRO A 1 368 ? 12.737 10.749 -15.266 1.00 95.94 368 PRO A CA 1
ATOM 2953 C C . PRO A 1 368 ? 12.662 10.484 -16.782 1.00 95.94 368 PRO A C 1
ATOM 2955 O O . PRO A 1 368 ? 12.114 11.281 -17.541 1.00 95.94 368 PRO A O 1
ATOM 2958 N N . ARG A 1 369 ? 13.191 9.346 -17.243 1.00 97.38 369 ARG A N 1
ATOM 2959 C CA . ARG A 1 369 ? 13.154 8.940 -18.660 1.00 97.38 369 ARG A CA 1
ATOM 2960 C C . ARG A 1 369 ? 12.725 7.487 -18.811 1.00 97.38 369 ARG A C 1
ATOM 2962 O O . ARG A 1 369 ? 13.021 6.654 -17.952 1.00 97.38 369 ARG A O 1
ATOM 2969 N N . LEU A 1 370 ? 12.019 7.204 -19.902 1.00 97.62 370 LEU A N 1
ATOM 2970 C CA . LEU A 1 370 ? 11.568 5.868 -20.276 1.00 97.62 370 LEU A CA 1
ATOM 2971 C C . LEU A 1 370 ? 12.541 5.273 -21.300 1.00 97.62 370 LEU A C 1
ATOM 2973 O O . LEU A 1 370 ? 12.979 5.961 -22.214 1.00 97.62 370 LEU A O 1
ATOM 2977 N N . PHE A 1 371 ? 12.854 3.990 -21.172 1.00 98.19 371 PHE A N 1
ATOM 2978 C CA . PHE A 1 371 ? 13.525 3.221 -22.218 1.00 98.19 371 PHE A CA 1
ATOM 2979 C C . PHE A 1 371 ? 12.957 1.802 -22.280 1.00 98.19 371 PHE A C 1
ATOM 2981 O O . PHE A 1 371 ? 12.262 1.367 -21.360 1.00 98.19 371 PHE A O 1
ATOM 2988 N N . CYS A 1 372 ? 13.215 1.070 -23.360 1.00 97.94 372 CYS A N 1
ATOM 2989 C CA . CYS A 1 372 ? 12.661 -0.268 -23.542 1.00 97.94 372 CYS A CA 1
ATOM 2990 C C . CYS A 1 372 ? 13.571 -1.177 -24.364 1.00 97.94 372 CYS A C 1
ATOM 2992 O O . CYS A 1 372 ? 14.471 -0.705 -25.050 1.00 97.94 372 CYS A O 1
ATOM 2994 N N . THR A 1 373 ? 13.268 -2.470 -24.312 1.00 96.75 373 THR A N 1
ATOM 2995 C CA . THR A 1 373 ? 13.781 -3.503 -25.225 1.00 96.75 373 THR A CA 1
ATOM 2996 C C . THR A 1 373 ? 13.078 -3.428 -26.581 1.00 96.75 373 THR A C 1
ATOM 2998 O O . THR A 1 373 ? 11.894 -3.076 -26.622 1.00 96.75 373 THR A O 1
ATOM 3001 N N . MET A 1 374 ? 13.711 -3.861 -27.669 1.00 95.62 374 MET A N 1
ATOM 3002 C CA . MET A 1 374 ? 13.088 -3.872 -29.005 1.00 95.62 374 MET A CA 1
ATOM 3003 C C . MET A 1 374 ? 11.769 -4.664 -29.115 1.00 95.62 374 MET A C 1
ATOM 3005 O O . MET A 1 374 ? 10.843 -4.155 -29.756 1.00 95.62 374 MET A O 1
ATOM 3009 N N . PRO A 1 375 ? 11.580 -5.824 -28.450 1.00 95.12 375 PRO A N 1
ATOM 3010 C CA . PRO A 1 375 ? 10.291 -6.521 -28.458 1.00 95.12 375 PRO A CA 1
ATOM 3011 C C . PRO A 1 375 ? 9.133 -5.706 -27.864 1.00 95.12 375 PRO A C 1
ATOM 3013 O O . PRO A 1 375 ? 7.971 -5.980 -28.158 1.00 95.12 375 PRO A O 1
ATOM 3016 N N . PHE A 1 376 ? 9.417 -4.682 -27.048 1.00 96.31 376 PHE A N 1
ATOM 3017 C CA . PHE A 1 376 ? 8.388 -3.764 -26.555 1.00 96.31 376 PHE A CA 1
ATOM 3018 C C . PHE A 1 376 ? 7.816 -2.877 -27.677 1.00 96.31 376 PHE A C 1
ATOM 3020 O O . PHE A 1 376 ? 6.660 -2.456 -27.574 1.00 96.31 376 PHE A O 1
ATOM 3027 N N . LEU A 1 377 ? 8.592 -2.629 -28.744 1.00 95.19 377 LEU A N 1
ATOM 3028 C CA . LEU A 1 377 ? 8.239 -1.852 -29.946 1.00 95.19 377 LEU A CA 1
ATOM 3029 C C . LEU A 1 377 ? 7.597 -2.696 -31.065 1.00 95.19 377 LEU A C 1
ATOM 3031 O O . LEU A 1 377 ? 7.528 -2.263 -32.210 1.00 95.19 377 LEU A O 1
ATOM 3035 N N . PRO A 1 378 ? 6.947 -3.810 -30.710 1.00 90.00 378 PRO A N 1
ATOM 3036 C CA . PRO A 1 378 ? 6.685 -4.974 -31.572 1.00 90.00 378 PRO A CA 1
ATOM 3037 C C . PRO A 1 378 ? 7.705 -5.265 -32.683 1.00 90.00 378 PRO A C 1
ATOM 3039 O O . PRO A 1 378 ? 7.326 -5.689 -33.773 1.00 90.00 378 PRO A O 1
ATOM 3042 N N . LEU A 1 379 ? 9.000 -5.055 -32.427 1.00 88.75 379 LEU A N 1
ATOM 3043 C CA . LEU A 1 379 ? 10.049 -5.325 -33.406 1.00 88.75 379 LEU A CA 1
ATOM 3044 C C . LEU A 1 379 ? 10.810 -6.595 -33.032 1.00 88.75 379 LEU A C 1
ATOM 3046 O O . LEU A 1 379 ? 11.420 -6.680 -31.967 1.00 88.75 379 LEU A O 1
ATOM 3050 N N . SER A 1 380 ? 10.830 -7.567 -33.941 1.00 87.38 380 SER A N 1
ATOM 3051 C CA . SER A 1 380 ? 11.640 -8.787 -33.828 1.00 87.38 380 SER A CA 1
ATOM 3052 C C . SER A 1 380 ? 13.073 -8.548 -34.313 1.00 87.38 380 SER A C 1
ATOM 3054 O O . SER A 1 380 ? 13.583 -9.280 -35.159 1.00 87.38 380 SER A O 1
ATOM 3056 N N . VAL A 1 381 ? 13.711 -7.488 -33.813 1.00 90.81 381 VAL A N 1
ATOM 3057 C CA . VAL A 1 381 ? 15.096 -7.143 -34.155 1.00 90.81 381 VAL A CA 1
ATOM 3058 C C . VAL A 1 381 ? 16.005 -7.246 -32.935 1.00 90.81 381 VAL A C 1
ATOM 3060 O O . VAL A 1 381 ? 15.548 -7.210 -31.793 1.00 90.81 381 VAL A O 1
ATOM 3063 N N . ALA A 1 382 ? 17.304 -7.386 -33.189 1.00 92.69 382 ALA A N 1
ATOM 3064 C CA . ALA A 1 382 ? 18.314 -7.324 -32.144 1.00 92.69 382 ALA A CA 1
ATOM 3065 C C . ALA A 1 382 ? 18.365 -5.928 -31.507 1.00 92.69 382 ALA A C 1
ATOM 3067 O O . ALA A 1 382 ? 18.097 -4.926 -32.176 1.00 92.69 382 ALA A O 1
ATOM 3068 N N . GLU A 1 383 ? 18.741 -5.862 -30.230 1.00 94.88 383 GLU A N 1
ATOM 3069 C CA . GLU A 1 383 ? 18.908 -4.588 -29.535 1.00 94.88 383 GLU A CA 1
ATOM 3070 C C . GLU A 1 383 ? 20.003 -3.749 -30.227 1.00 94.88 383 GLU A C 1
ATOM 3072 O O . GLU A 1 383 ? 21.111 -4.251 -30.448 1.00 94.88 383 GLU A O 1
ATOM 3077 N N . PRO A 1 384 ? 19.737 -2.475 -30.569 1.00 94.88 384 PRO A N 1
ATOM 3078 C CA . PRO A 1 384 ? 20.715 -1.613 -31.235 1.00 94.88 384 PRO A CA 1
ATOM 3079 C C . PRO A 1 384 ? 21.791 -1.071 -30.283 1.00 94.88 384 PRO A C 1
ATOM 3081 O O . PRO A 1 384 ? 22.797 -0.529 -30.739 1.00 94.88 384 PRO A O 1
ATOM 3084 N N . PHE A 1 385 ? 21.579 -1.196 -28.969 1.00 96.00 385 PHE A N 1
ATOM 3085 C CA . PHE A 1 385 ? 22.470 -0.689 -27.931 1.00 96.00 385 PHE A CA 1
ATOM 3086 C C . PHE A 1 385 ? 22.606 -1.690 -26.784 1.00 96.00 385 PHE A C 1
ATOM 3088 O O . PHE A 1 385 ? 21.645 -2.355 -26.396 1.00 96.00 385 PHE A O 1
ATOM 3095 N N . SER A 1 386 ? 23.788 -1.717 -26.176 1.00 96.06 386 SER A N 1
ATOM 3096 C CA . SER A 1 386 ? 23.964 -2.224 -24.820 1.00 96.06 386 SER A CA 1
ATOM 3097 C C . SER A 1 386 ? 23.554 -1.129 -23.841 1.00 96.06 386 SER A C 1
ATOM 3099 O O . SER A 1 386 ? 23.983 0.016 -23.984 1.00 96.06 386 SER A O 1
ATOM 3101 N N . VAL A 1 387 ? 22.750 -1.452 -22.833 1.00 97.88 387 VAL A N 1
ATOM 3102 C CA . VAL A 1 387 ? 22.287 -0.467 -21.844 1.00 97.88 387 VAL A CA 1
ATOM 3103 C C . VAL A 1 387 ? 22.699 -0.912 -20.459 1.00 97.88 387 VAL A C 1
ATOM 3105 O O . VAL A 1 387 ? 22.286 -1.979 -20.001 1.00 97.88 387 VAL A O 1
ATOM 3108 N N . LYS A 1 388 ? 23.501 -0.083 -19.786 1.00 97.81 388 LYS A N 1
ATOM 3109 C CA . LYS A 1 388 ? 24.045 -0.387 -18.458 1.00 97.81 388 LYS A CA 1
ATOM 3110 C C . LYS A 1 388 ? 23.707 0.691 -17.445 1.00 97.81 388 LYS A C 1
ATOM 3112 O O . LYS A 1 388 ? 23.746 1.880 -17.756 1.00 97.81 388 LYS A O 1
ATOM 3117 N N . ALA A 1 389 ? 23.436 0.283 -16.214 1.00 98.25 389 ALA A N 1
ATOM 3118 C CA . ALA A 1 389 ? 23.301 1.191 -15.086 1.00 98.25 389 ALA A CA 1
ATOM 3119 C C . ALA A 1 389 ? 24.639 1.895 -14.801 1.00 98.25 389 ALA A C 1
ATOM 3121 O O . ALA A 1 389 ? 25.635 1.243 -14.488 1.00 98.25 389 ALA A O 1
ATOM 3122 N N . THR A 1 390 ? 24.688 3.225 -14.891 1.00 97.94 390 THR A N 1
ATOM 3123 C CA . THR A 1 390 ? 25.882 4.003 -14.509 1.00 97.94 390 THR A CA 1
ATOM 3124 C C . THR A 1 390 ? 25.946 4.245 -13.007 1.00 97.94 390 THR A C 1
ATOM 3126 O O . THR A 1 390 ? 27.030 4.282 -12.430 1.00 97.94 390 THR A O 1
ATOM 3129 N N . THR A 1 391 ? 24.788 4.363 -12.363 1.00 97.50 391 THR A N 1
ATOM 3130 C CA . THR A 1 391 ? 24.624 4.428 -10.904 1.00 97.50 391 THR A CA 1
ATOM 3131 C C . THR A 1 391 ? 23.722 3.289 -10.436 1.00 97.50 391 THR A C 1
ATOM 3133 O O . THR A 1 391 ? 23.271 2.488 -11.246 1.00 97.50 391 THR A O 1
ATOM 3136 N N . ALA A 1 392 ? 23.413 3.210 -9.140 1.00 97.81 392 ALA A N 1
ATOM 3137 C CA . ALA A 1 392 ? 22.240 2.446 -8.734 1.00 97.81 392 ALA A CA 1
ATOM 3138 C C . ALA A 1 392 ? 21.005 3.104 -9.371 1.00 97.81 392 ALA A C 1
ATOM 3140 O O . ALA A 1 392 ? 20.895 4.334 -9.350 1.00 97.81 392 ALA A O 1
ATOM 3141 N N . VAL A 1 393 ? 20.128 2.303 -9.970 1.00 98.25 393 VAL A N 1
ATOM 3142 C CA . VAL A 1 393 ? 18.938 2.779 -10.681 1.00 98.25 393 VAL A CA 1
ATOM 3143 C C . VAL A 1 393 ? 17.710 2.264 -9.961 1.00 98.25 393 VAL A C 1
ATOM 3145 O O . VAL A 1 393 ? 17.505 1.055 -9.877 1.00 98.25 393 VAL A O 1
ATOM 3148 N N . ASN A 1 394 ? 16.879 3.172 -9.462 1.00 97.94 394 ASN A N 1
ATOM 3149 C CA . ASN A 1 394 ? 15.515 2.828 -9.094 1.00 97.94 394 ASN A CA 1
ATOM 3150 C C . ASN A 1 394 ? 14.628 3.094 -10.308 1.00 97.94 394 ASN A C 1
ATOM 3152 O O . ASN A 1 394 ? 14.548 4.228 -10.781 1.00 97.94 394 ASN A O 1
ATOM 3156 N N . ALA A 1 395 ? 13.994 2.054 -10.834 1.00 98.00 395 ALA A N 1
ATOM 3157 C CA . ALA A 1 395 ? 13.114 2.174 -11.981 1.00 98.00 395 ALA A CA 1
ATOM 3158 C C . ALA A 1 395 ? 11.839 1.359 -11.797 1.00 98.00 395 ALA A C 1
ATOM 3160 O O . ALA A 1 395 ? 11.810 0.292 -11.180 1.00 98.00 395 ALA A O 1
ATOM 3161 N N . PHE A 1 396 ? 10.780 1.860 -12.413 1.00 97.88 396 PHE A N 1
ATOM 3162 C CA . PHE A 1 396 ? 9.534 1.146 -12.586 1.00 97.88 396 PHE A CA 1
ATOM 3163 C C . PHE A 1 396 ? 9.641 0.256 -13.828 1.00 97.88 396 PHE A C 1
ATOM 3165 O O . PHE A 1 396 ? 9.774 0.749 -14.947 1.00 97.88 396 PHE A O 1
ATOM 3172 N N . HIS A 1 397 ? 9.588 -1.057 -13.626 1.00 97.56 397 HIS A N 1
ATOM 3173 C CA . HIS A 1 397 ? 9.710 -2.081 -14.659 1.00 97.56 397 HIS A CA 1
ATOM 3174 C C . HIS A 1 397 ? 8.337 -2.602 -15.095 1.00 97.56 397 HIS A C 1
ATOM 3176 O O . HIS A 1 397 ? 7.574 -3.116 -14.275 1.00 97.56 397 HIS A O 1
ATOM 3182 N N . LEU A 1 398 ? 8.052 -2.524 -16.390 1.00 97.69 398 LEU A N 1
ATOM 3183 C CA . LEU A 1 398 ? 6.877 -3.095 -17.040 1.00 97.69 398 LEU A CA 1
ATOM 3184 C C . LEU A 1 398 ? 7.341 -4.212 -17.979 1.00 97.69 398 LEU A C 1
ATOM 3186 O O . LEU A 1 398 ? 8.033 -3.922 -18.947 1.00 97.69 398 LEU A O 1
ATOM 3190 N N . GLY A 1 399 ? 6.954 -5.464 -17.727 1.00 96.12 399 GLY A N 1
ATOM 3191 C CA . GLY A 1 399 ? 7.366 -6.597 -18.564 1.00 96.12 399 GLY A CA 1
ATOM 3192 C C . GLY A 1 399 ? 6.369 -7.755 -18.590 1.00 96.12 399 GLY A C 1
ATOM 3193 O O . GLY A 1 399 ? 5.451 -7.815 -17.763 1.00 96.12 399 GLY A O 1
ATOM 3194 N N . GLY A 1 400 ? 6.544 -8.662 -19.554 1.00 92.06 400 GLY A N 1
ATOM 3195 C CA . GLY A 1 400 ? 5.746 -9.885 -19.710 1.00 92.06 400 GLY A CA 1
ATOM 3196 C C . GLY A 1 400 ? 4.236 -9.622 -19.776 1.00 92.06 400 GLY A C 1
ATOM 3197 O O . GLY A 1 400 ? 3.784 -8.658 -20.392 1.00 92.06 400 GLY A O 1
ATOM 3198 N N . ALA A 1 401 ? 3.449 -10.434 -19.063 1.00 93.19 401 ALA A N 1
ATOM 3199 C CA . ALA A 1 401 ? 1.985 -10.329 -19.022 1.00 93.19 401 ALA A CA 1
ATOM 3200 C C . ALA A 1 401 ? 1.450 -8.985 -18.479 1.00 93.19 401 ALA A C 1
ATOM 3202 O O . ALA A 1 401 ? 0.259 -8.699 -18.603 1.00 93.19 401 ALA A O 1
ATOM 3203 N N . SER A 1 402 ? 2.283 -8.150 -17.843 1.00 94.62 402 SER A N 1
ATOM 3204 C CA . SER A 1 402 ? 1.861 -6.796 -17.461 1.00 94.62 402 SER A CA 1
ATOM 3205 C C . SER A 1 402 ? 1.734 -5.869 -18.668 1.00 94.62 402 SER A C 1
ATOM 3207 O O . SER A 1 402 ? 0.888 -4.981 -18.637 1.00 94.62 402 SER A O 1
ATOM 3209 N N . VAL A 1 403 ? 2.525 -6.080 -19.728 1.00 95.56 403 VAL A N 1
ATOM 3210 C CA . VAL A 1 403 ? 2.441 -5.297 -20.974 1.00 95.56 403 VAL A CA 1
ATOM 3211 C C . VAL A 1 403 ? 1.085 -5.517 -21.644 1.00 95.56 403 VAL A C 1
ATOM 3213 O O . VAL A 1 403 ? 0.452 -4.558 -22.065 1.00 95.56 403 VAL A O 1
ATOM 3216 N N . GLU A 1 404 ? 0.600 -6.758 -21.664 1.00 93.31 404 GLU A N 1
ATOM 3217 C CA . GLU A 1 404 ? -0.692 -7.137 -22.260 1.00 93.31 404 GLU A CA 1
ATOM 3218 C C . GLU A 1 404 ? -1.900 -6.553 -21.516 1.00 93.31 404 GLU A C 1
ATOM 3220 O O . GLU A 1 404 ? -2.974 -6.389 -22.085 1.00 93.31 404 GLU A O 1
ATOM 3225 N N . LYS A 1 405 ? -1.733 -6.219 -20.232 1.00 93.56 405 LYS A N 1
ATOM 3226 C CA . LYS A 1 405 ? -2.787 -5.608 -19.408 1.00 93.56 405 LYS A CA 1
ATOM 3227 C C . LYS A 1 405 ? -2.828 -4.085 -19.528 1.00 93.56 405 LYS A C 1
ATOM 3229 O O . LYS A 1 405 ? -3.753 -3.468 -19.000 1.00 93.56 405 LYS A O 1
ATOM 3234 N N . MET A 1 406 ? -1.839 -3.478 -20.186 1.00 94.50 406 MET A N 1
ATOM 3235 C CA . MET A 1 406 ? -1.803 -2.034 -20.392 1.00 94.50 406 MET A CA 1
ATOM 3236 C C . MET A 1 406 ? -2.881 -1.605 -21.390 1.00 94.50 406 MET A C 1
ATOM 3238 O O . MET A 1 406 ? -3.067 -2.262 -22.413 1.00 94.50 406 MET A O 1
ATOM 3242 N N . PRO A 1 407 ? -3.557 -0.466 -21.165 1.00 93.12 407 PRO A N 1
ATOM 3243 C CA . PRO A 1 407 ? -4.527 0.035 -22.129 1.00 93.12 407 PRO A CA 1
ATOM 3244 C C . PRO A 1 407 ? -3.882 0.333 -23.485 1.00 93.12 407 PRO A C 1
ATOM 3246 O O . PRO A 1 407 ? -2.891 1.061 -23.563 1.00 93.12 407 PRO A O 1
ATOM 3249 N N . VAL A 1 408 ? -4.471 -0.211 -24.554 1.00 93.38 408 VAL A N 1
ATOM 3250 C CA . VAL A 1 408 ? -3.903 -0.223 -25.916 1.00 93.38 408 VAL A CA 1
ATOM 3251 C C . VAL A 1 408 ? -3.490 1.172 -26.389 1.00 93.38 408 VAL A C 1
ATOM 3253 O O . VAL A 1 408 ? -2.385 1.357 -26.893 1.00 93.38 408 VAL A O 1
ATOM 3256 N N . MET A 1 409 ? -4.332 2.184 -26.155 1.00 93.44 409 MET A N 1
ATOM 3257 C CA . MET A 1 409 ? -4.045 3.570 -26.548 1.00 93.44 409 MET A CA 1
ATOM 3258 C C . MET A 1 409 ? -2.822 4.155 -25.834 1.00 93.44 409 MET A C 1
ATOM 3260 O O . MET A 1 409 ? -2.035 4.876 -26.446 1.00 93.44 409 MET A O 1
ATOM 3264 N N . LEU A 1 410 ? -2.637 3.827 -24.553 1.00 94.62 410 LEU A N 1
ATOM 3265 C CA . LEU A 1 410 ? -1.463 4.250 -23.796 1.00 94.62 410 LEU A CA 1
ATOM 3266 C C . LEU A 1 410 ? -0.216 3.513 -24.280 1.00 94.62 410 LEU A C 1
ATOM 3268 O O . LEU A 1 410 ? 0.821 4.135 -24.491 1.00 94.62 410 LEU A O 1
ATOM 3272 N N . LEU A 1 411 ? -0.327 2.202 -24.499 1.00 95.44 411 LEU A N 1
ATOM 3273 C CA . LEU A 1 411 ? 0.779 1.387 -24.989 1.00 95.44 411 LEU A CA 1
ATOM 3274 C C . LEU A 1 411 ? 1.255 1.863 -26.369 1.00 95.44 411 LEU A C 1
ATOM 3276 O O . LEU A 1 411 ? 2.459 1.956 -26.602 1.00 95.44 411 LEU A O 1
ATOM 3280 N N . LYS A 1 412 ? 0.326 2.234 -27.257 1.00 95.31 412 LYS A N 1
ATOM 3281 C CA . LYS A 1 412 ? 0.633 2.857 -28.549 1.00 95.31 412 LYS A CA 1
ATOM 3282 C C . LYS A 1 412 ? 1.412 4.163 -28.374 1.00 95.31 412 LYS A C 1
ATOM 3284 O O . LYS A 1 412 ? 2.478 4.305 -28.963 1.00 95.31 412 LYS A O 1
ATOM 3289 N N . ALA A 1 413 ? 0.933 5.069 -27.523 1.00 95.44 413 ALA A N 1
ATOM 3290 C CA . ALA A 1 413 ? 1.607 6.343 -27.270 1.00 95.44 413 ALA A CA 1
ATOM 3291 C C . ALA A 1 413 ? 3.013 6.162 -26.667 1.00 95.44 413 ALA A C 1
ATOM 3293 O O . ALA A 1 413 ? 3.952 6.834 -27.089 1.00 95.44 413 ALA A O 1
ATOM 3294 N N . MET A 1 414 ? 3.181 5.219 -25.732 1.00 96.81 414 MET A N 1
ATOM 3295 C CA . MET A 1 414 ? 4.494 4.857 -25.187 1.00 96.81 414 MET A CA 1
ATOM 3296 C C . MET A 1 414 ? 5.438 4.341 -26.279 1.00 96.81 414 MET A C 1
ATOM 3298 O O . MET A 1 414 ? 6.594 4.749 -26.331 1.00 96.81 414 MET A O 1
ATOM 3302 N N . ARG A 1 415 ? 4.957 3.450 -27.155 1.00 96.94 415 ARG A N 1
ATOM 3303 C CA . ARG A 1 415 ? 5.755 2.875 -28.249 1.00 96.94 415 ARG A CA 1
ATOM 3304 C C . ARG A 1 415 ? 6.176 3.924 -29.273 1.00 96.94 415 ARG A C 1
ATOM 3306 O O . ARG A 1 415 ? 7.318 3.897 -29.710 1.00 96.94 415 ARG A O 1
ATOM 3313 N N . GLU A 1 416 ? 5.289 4.844 -29.639 1.00 96.06 416 GLU A N 1
ATOM 3314 C CA . GLU A 1 416 ? 5.604 5.935 -30.571 1.00 96.06 416 GLU A CA 1
ATOM 3315 C C . GLU A 1 416 ? 6.699 6.863 -30.024 1.00 96.06 416 GLU A C 1
ATOM 3317 O O . GLU A 1 416 ? 7.607 7.251 -30.762 1.00 96.06 416 GLU A O 1
ATOM 3322 N N . ASP A 1 417 ? 6.630 7.199 -28.735 1.00 96.44 417 ASP A N 1
ATOM 3323 C CA . ASP A 1 417 ? 7.636 8.022 -28.059 1.00 96.44 417 ASP A CA 1
ATOM 3324 C C . ASP A 1 417 ? 8.991 7.300 -27.979 1.00 96.44 417 ASP A C 1
ATOM 3326 O O . ASP A 1 417 ? 10.009 7.813 -28.442 1.00 96.44 417 ASP A O 1
ATOM 3330 N N . LEU A 1 418 ? 8.986 6.047 -27.517 1.00 96.88 418 LEU A N 1
ATOM 3331 C CA . LEU A 1 418 ? 10.185 5.215 -27.410 1.00 96.88 418 LEU A CA 1
ATOM 3332 C C . LEU A 1 418 ? 10.842 4.922 -28.763 1.00 96.88 418 LEU A C 1
ATOM 3334 O O . LEU A 1 418 ? 12.071 4.930 -28.869 1.00 96.88 418 LEU A O 1
ATOM 3338 N N . PHE A 1 419 ? 10.044 4.679 -29.805 1.00 96.25 419 PHE A N 1
ATOM 3339 C CA . PHE A 1 419 ? 10.544 4.473 -31.162 1.00 96.25 419 PHE A CA 1
ATOM 3340 C C . PHE A 1 419 ? 11.248 5.727 -31.682 1.00 96.25 419 PHE A C 1
ATOM 3342 O O . PHE A 1 419 ? 12.340 5.632 -32.245 1.00 96.25 419 PHE A O 1
ATOM 3349 N N . ARG A 1 420 ? 10.659 6.907 -31.448 1.00 96.19 420 ARG A N 1
ATOM 3350 C CA . ARG A 1 420 ? 11.260 8.193 -31.811 1.00 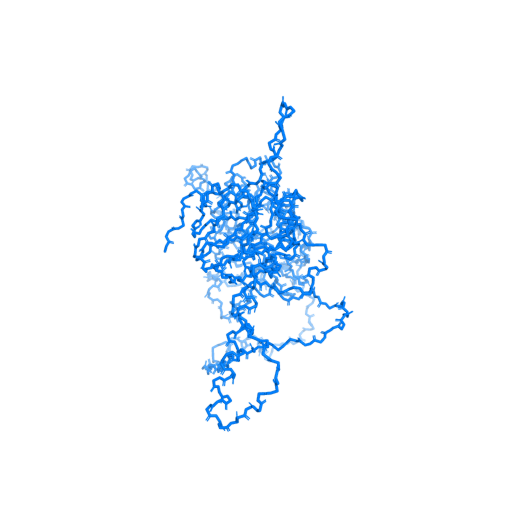96.19 420 ARG A CA 1
ATOM 3351 C C . ARG A 1 420 ? 12.593 8.399 -31.102 1.00 96.19 420 ARG A C 1
ATOM 3353 O O . ARG A 1 420 ? 13.596 8.584 -31.782 1.00 96.19 420 ARG A O 1
ATOM 3360 N N . GLU A 1 421 ? 12.628 8.280 -29.773 1.00 96.31 421 GLU A N 1
ATOM 3361 C CA . GLU A 1 421 ? 13.876 8.470 -29.026 1.00 96.31 421 GLU A CA 1
ATOM 3362 C C . GLU A 1 421 ? 14.965 7.470 -29.452 1.00 96.31 421 GLU A C 1
ATOM 3364 O O . GLU A 1 421 ? 16.137 7.823 -29.570 1.00 96.31 421 GLU A O 1
ATOM 3369 N N . THR A 1 422 ? 14.593 6.212 -29.703 1.00 94.88 422 THR A N 1
ATOM 3370 C CA . THR A 1 422 ? 15.528 5.185 -30.189 1.00 94.88 422 THR A CA 1
ATOM 3371 C C . THR A 1 422 ? 16.063 5.546 -31.573 1.00 94.88 422 THR A C 1
ATOM 3373 O O . THR A 1 422 ? 17.272 5.483 -31.796 1.00 94.88 422 THR A O 1
ATOM 3376 N N . SER A 1 423 ? 15.195 5.983 -32.490 1.00 93.44 423 SER A N 1
ATOM 3377 C CA . SER A 1 423 ? 15.613 6.433 -33.818 1.00 93.44 423 SER A CA 1
ATOM 3378 C C . SER A 1 423 ? 16.548 7.640 -33.747 1.00 93.44 423 SER A C 1
ATOM 3380 O O . SER A 1 423 ? 17.500 7.696 -34.526 1.00 93.44 423 SER A O 1
ATOM 3382 N N . ASP A 1 424 ? 16.294 8.589 -32.849 1.00 94.56 424 ASP A N 1
ATOM 3383 C CA . ASP A 1 424 ? 17.125 9.784 -32.692 1.00 94.56 424 ASP A CA 1
ATOM 3384 C C . ASP A 1 424 ? 18.516 9.420 -32.160 1.00 94.56 424 ASP A C 1
ATOM 3386 O O . ASP A 1 424 ? 19.515 9.897 -32.697 1.00 94.56 424 ASP A O 1
ATOM 3390 N N . ARG A 1 425 ? 18.610 8.491 -31.196 1.00 94.12 425 ARG A N 1
ATOM 3391 C CA . ARG A 1 425 ? 19.900 7.960 -30.711 1.00 94.12 425 ARG A CA 1
ATOM 3392 C C . ARG A 1 425 ? 20.700 7.275 -31.813 1.00 94.12 425 ARG A C 1
ATOM 3394 O O . ARG A 1 425 ? 21.919 7.437 -31.864 1.00 94.12 425 ARG A O 1
ATOM 3401 N N . VAL A 1 426 ? 20.031 6.520 -32.689 1.00 90.81 426 VAL A N 1
ATOM 3402 C CA . VAL A 1 426 ? 20.687 5.855 -33.826 1.00 90.81 426 VAL A CA 1
ATOM 3403 C C . VAL A 1 426 ? 21.244 6.886 -34.808 1.00 90.81 426 VAL A C 1
ATOM 3405 O O . VAL A 1 426 ? 22.401 6.779 -35.202 1.00 90.81 426 VAL A O 1
ATOM 3408 N N . LYS A 1 427 ? 20.455 7.912 -35.153 1.00 90.88 427 LYS A N 1
ATOM 3409 C CA . LYS A 1 427 ? 20.865 8.979 -36.082 1.00 90.88 427 LYS A CA 1
ATOM 3410 C C . LYS A 1 427 ? 21.982 9.860 -35.521 1.00 90.88 427 LYS A C 1
ATOM 3412 O O . LYS A 1 427 ? 22.903 10.206 -36.248 1.00 90.88 427 LYS A O 1
ATOM 3417 N N . ALA A 1 428 ? 21.908 10.227 -34.241 1.00 91.00 428 ALA A N 1
ATOM 3418 C CA . ALA A 1 428 ? 22.838 11.170 -33.617 1.00 91.00 428 ALA A CA 1
ATOM 3419 C C . ALA A 1 428 ? 24.283 10.655 -33.536 1.00 91.00 428 ALA A C 1
ATOM 3421 O O . ALA A 1 428 ? 25.210 11.447 -33.414 1.00 91.00 428 ALA A O 1
ATOM 3422 N N . ASN A 1 429 ? 24.475 9.340 -33.592 1.00 84.69 429 ASN A N 1
ATOM 3423 C CA . ASN A 1 429 ? 25.784 8.716 -33.446 1.00 84.69 429 ASN A CA 1
ATOM 3424 C C . ASN A 1 429 ? 26.438 8.369 -34.796 1.00 84.69 429 ASN A C 1
ATOM 3426 O O . ASN A 1 429 ? 27.389 7.592 -34.799 1.00 84.69 429 ASN A O 1
ATOM 3430 N N . ASP A 1 430 ? 25.906 8.917 -35.905 1.00 78.94 430 ASP A N 1
ATOM 3431 C CA . ASP A 1 430 ? 26.302 8.638 -37.301 1.00 78.94 430 ASP A CA 1
ATOM 3432 C C . ASP A 1 430 ? 26.595 7.155 -37.525 1.00 78.94 430 ASP A C 1
ATOM 3434 O O . ASP A 1 430 ? 27.592 6.733 -38.109 1.00 78.94 430 ASP A O 1
ATOM 3438 N N . LEU A 1 431 ? 25.752 6.341 -36.898 1.00 66.62 431 LEU A N 1
ATOM 3439 C CA . LEU A 1 431 ? 25.962 4.922 -36.890 1.00 66.62 431 LEU A CA 1
ATOM 3440 C C . LEU A 1 431 ? 25.657 4.448 -38.292 1.00 66.62 431 LEU A C 1
ATOM 3442 O O . LEU A 1 431 ? 24.538 4.681 -38.761 1.00 66.62 431 LEU A O 1
ATOM 3446 N N . ASP A 1 432 ? 26.619 3.746 -38.902 1.00 64.88 432 ASP A N 1
ATOM 3447 C CA . ASP A 1 432 ? 26.378 3.036 -40.150 1.00 64.88 432 ASP A CA 1
ATOM 3448 C C . ASP A 1 432 ? 25.012 2.361 -40.019 1.00 64.88 432 ASP A C 1
ATOM 3450 O O . ASP A 1 432 ? 24.792 1.628 -39.028 1.00 64.88 432 ASP A O 1
ATOM 3454 N N . PRO A 1 433 ? 24.064 2.678 -40.929 1.00 62.09 433 PRO A N 1
ATOM 3455 C CA . PRO A 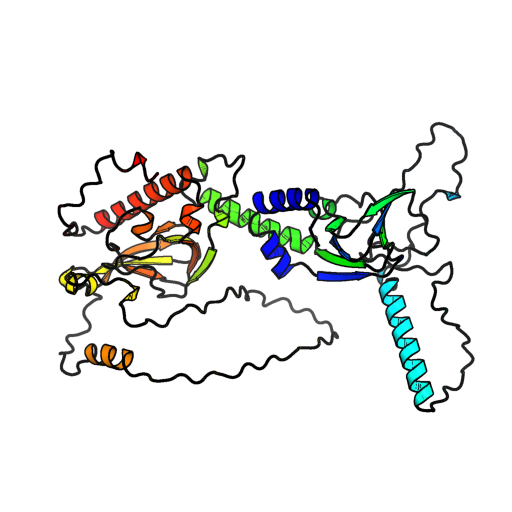1 433 ? 22.761 2.057 -40.896 1.00 62.09 433 PRO A CA 1
ATOM 3456 C C . PRO A 1 433 ? 23.061 0.576 -40.832 1.00 62.09 433 PRO A C 1
ATOM 3458 O O . PRO A 1 433 ? 23.866 0.074 -41.622 1.00 62.09 433 PRO A O 1
ATOM 3461 N N . PHE A 1 434 ? 22.516 -0.081 -39.805 1.00 60.03 434 PHE A N 1
ATOM 3462 C CA . PHE A 1 434 ? 22.690 -1.511 -39.621 1.00 60.03 434 PHE A CA 1
ATOM 3463 C C . PHE A 1 434 ? 22.655 -2.174 -40.998 1.00 60.03 434 PHE A C 1
ATOM 3465 O O . PHE A 1 434 ? 21.819 -1.768 -41.818 1.00 60.03 434 PHE A O 1
ATOM 3472 N N . PRO A 1 435 ? 23.453 -3.219 -41.266 1.00 53.38 435 PRO A N 1
ATOM 3473 C CA . PRO A 1 435 ? 23.049 -4.199 -42.254 1.00 53.38 435 PRO A CA 1
ATOM 3474 C C . PRO A 1 435 ? 21.781 -4.868 -41.703 1.00 53.38 435 PRO A C 1
ATOM 3476 O O . PRO A 1 435 ? 21.786 -6.014 -41.260 1.00 53.38 435 PRO A O 1
ATOM 3479 N N . MET A 1 436 ? 20.692 -4.098 -41.653 1.00 50.88 436 MET A N 1
ATOM 3480 C CA . MET A 1 436 ? 19.335 -4.558 -41.565 1.00 50.88 436 MET A CA 1
ATOM 3481 C C . MET A 1 436 ? 19.266 -5.541 -42.720 1.00 50.88 436 MET A C 1
ATOM 3483 O O . MET A 1 436 ? 19.620 -5.172 -43.848 1.00 50.88 436 MET A O 1
ATOM 3487 N N . PRO A 1 437 ? 18.882 -6.797 -42.471 1.00 49.41 437 PRO A N 1
ATOM 3488 C CA . PRO A 1 437 ? 18.442 -7.640 -43.561 1.00 49.41 437 PRO A CA 1
ATOM 3489 C C . PRO A 1 437 ? 17.480 -6.781 -44.390 1.00 49.41 437 PRO A C 1
ATOM 3491 O O . PRO A 1 437 ? 16.530 -6.227 -43.833 1.00 49.41 437 PRO A O 1
ATOM 3494 N N . LEU A 1 438 ? 17.778 -6.593 -45.678 1.00 44.91 438 LEU A N 1
ATOM 3495 C CA . LEU A 1 438 ? 17.065 -5.691 -46.597 1.00 44.91 438 LEU A CA 1
ATOM 3496 C C . LEU A 1 438 ? 15.548 -5.990 -46.713 1.00 44.91 438 LEU A C 1
ATOM 3498 O O . LEU A 1 438 ? 14.831 -5.261 -47.392 1.00 44.91 438 LEU A O 1
ATOM 3502 N N . ASP A 1 439 ? 15.052 -7.006 -46.003 1.00 46.44 439 ASP A N 1
ATOM 3503 C CA . ASP A 1 439 ? 13.668 -7.470 -45.972 1.00 46.44 439 ASP A CA 1
ATOM 3504 C C . ASP A 1 439 ? 12.822 -6.966 -44.789 1.00 46.44 439 ASP A C 1
ATOM 3506 O O . ASP A 1 439 ? 11.653 -7.331 -44.681 1.00 46.44 439 ASP A O 1
ATOM 3510 N N . LEU A 1 440 ? 13.324 -6.073 -43.930 1.00 43.56 440 LEU A N 1
ATOM 3511 C CA . LEU A 1 440 ? 12.493 -5.403 -42.912 1.00 43.56 440 LEU A CA 1
ATOM 3512 C C . LEU A 1 440 ? 11.660 -4.258 -43.517 1.00 43.56 440 LEU A C 1
ATOM 3514 O O . LEU A 1 440 ? 11.707 -3.114 -43.061 1.00 43.56 440 LEU A O 1
ATOM 3518 N N . ARG A 1 441 ? 10.864 -4.557 -44.549 1.00 44.56 441 ARG A N 1
ATOM 3519 C CA . ARG A 1 441 ? 9.694 -3.724 -44.848 1.00 44.56 441 ARG A CA 1
ATOM 3520 C C . ARG A 1 441 ? 8.701 -3.935 -43.700 1.00 44.56 441 ARG A C 1
ATOM 3522 O O . ARG A 1 441 ? 8.487 -5.086 -43.318 1.00 44.56 441 ARG A O 1
ATOM 3529 N N . PRO A 1 442 ? 8.094 -2.877 -43.131 1.00 41.31 442 PRO A N 1
ATOM 3530 C CA . PRO A 1 442 ? 6.983 -3.066 -42.207 1.00 41.31 442 PRO A CA 1
ATOM 3531 C C . PRO A 1 442 ? 5.963 -3.965 -42.902 1.00 41.31 442 PRO A C 1
ATOM 3533 O O . PRO A 1 442 ? 5.650 -3.723 -44.071 1.00 41.31 442 PRO A O 1
ATOM 3536 N N . ALA A 1 443 ? 5.507 -5.021 -42.217 1.00 42.84 443 ALA A N 1
ATOM 3537 C CA . ALA A 1 443 ? 4.434 -5.863 -42.723 1.00 42.84 443 ALA A CA 1
ATOM 3538 C C . ALA A 1 443 ? 3.332 -4.926 -43.219 1.00 42.84 443 ALA A C 1
ATOM 3540 O O . ALA A 1 443 ? 2.814 -4.106 -42.457 1.00 42.84 443 ALA A O 1
ATOM 3541 N N . THR A 1 444 ? 3.080 -4.960 -44.529 1.00 40.66 444 THR A N 1
ATOM 3542 C CA . THR A 1 444 ? 2.069 -4.124 -45.170 1.00 40.66 444 THR A CA 1
ATOM 3543 C C . THR A 1 444 ? 0.786 -4.226 -44.358 1.00 40.66 444 THR A C 1
ATOM 3545 O O . THR A 1 444 ? 0.424 -5.322 -43.927 1.00 40.66 444 THR A O 1
ATOM 3548 N N . SER A 1 445 ? 0.141 -3.081 -44.147 1.00 47.34 445 SER A N 1
ATOM 3549 C CA . SER A 1 445 ? -0.967 -2.770 -43.228 1.00 47.34 445 SER A CA 1
ATOM 3550 C C . SER A 1 445 ? -2.180 -3.717 -43.200 1.00 47.34 445 SER A C 1
ATOM 3552 O O . SER A 1 445 ? -3.123 -3.460 -42.464 1.00 47.34 445 SER A O 1
ATOM 3554 N N . ALA A 1 446 ? -2.177 -4.815 -43.953 1.00 45.09 446 ALA A N 1
ATOM 3555 C CA . ALA A 1 446 ? -3.221 -5.830 -43.967 1.00 45.09 446 ALA A CA 1
ATOM 3556 C C . ALA A 1 446 ? -3.114 -6.879 -42.837 1.00 45.09 446 ALA A C 1
ATOM 3558 O O . ALA A 1 446 ? -4.086 -7.582 -42.590 1.00 45.09 446 ALA A O 1
ATOM 3559 N N . GLN A 1 447 ? -1.978 -7.004 -42.132 1.00 39.59 447 GLN A N 1
ATOM 3560 C CA . GLN A 1 447 ? -1.835 -7.970 -41.017 1.00 39.59 447 GLN A CA 1
ATOM 3561 C C . GLN A 1 447 ? -1.822 -7.338 -39.615 1.00 39.59 447 GLN A C 1
ATOM 3563 O O . GLN A 1 447 ? -1.889 -8.057 -38.621 1.00 39.59 447 GLN A O 1
ATOM 3568 N N . SER A 1 448 ? -1.799 -6.006 -39.504 1.00 43.03 448 SER A N 1
ATOM 3569 C CA . SER A 1 448 ? -1.838 -5.316 -38.206 1.00 43.03 448 SER A CA 1
ATOM 3570 C C . SER A 1 448 ? -3.249 -5.063 -37.666 1.00 43.03 448 SER A C 1
ATOM 3572 O O . SER A 1 448 ? -3.366 -4.688 -36.507 1.00 43.03 448 SER A O 1
ATOM 3574 N N . GLU A 1 449 ? -4.314 -5.288 -38.444 1.00 41.50 449 GLU A N 1
ATOM 3575 C CA . GLU A 1 449 ? -5.693 -5.218 -37.917 1.00 41.50 449 GLU A CA 1
ATOM 3576 C C . GLU A 1 449 ? -6.083 -6.446 -37.075 1.00 41.50 449 GLU A C 1
ATOM 3578 O O . GLU A 1 449 ? -7.095 -6.413 -36.386 1.00 41.50 449 GLU A O 1
ATOM 3583 N N . VAL A 1 450 ? -5.271 -7.512 -37.071 1.00 39.38 450 VAL A N 1
ATOM 3584 C CA . VAL A 1 450 ? -5.541 -8.738 -36.291 1.00 39.38 450 VAL A CA 1
ATOM 3585 C C . VAL A 1 450 ? -4.667 -8.842 -35.026 1.00 39.38 450 VAL A C 1
ATOM 3587 O O . VAL A 1 450 ? -4.920 -9.683 -34.170 1.00 39.38 450 VAL A O 1
ATOM 3590 N N . CYS A 1 451 ? -3.683 -7.950 -34.850 1.00 37.59 451 CYS A N 1
ATOM 3591 C CA . CYS A 1 451 ? -2.780 -7.929 -33.687 1.00 37.59 451 CYS A CA 1
ATOM 3592 C C . CYS A 1 451 ? -2.695 -6.554 -32.987 1.00 37.59 451 CYS A C 1
ATOM 3594 O O . CYS A 1 451 ? -1.655 -6.224 -32.408 1.00 37.59 451 CYS A O 1
ATOM 3596 N N . LEU A 1 452 ? -3.768 -5.754 -33.033 1.00 37.16 452 LEU A N 1
ATOM 3597 C CA . LEU A 1 452 ? -3.918 -4.507 -32.269 1.00 37.16 452 LEU A CA 1
ATOM 3598 C C . LEU A 1 452 ? -5.171 -4.515 -31.396 1.00 37.16 452 LEU A C 1
ATOM 3600 O O . LEU A 1 452 ? -6.248 -4.869 -31.922 1.00 37.16 452 LEU A O 1
#

InterPro domains:
  IPR000595 Cyclic nucleotide-binding domain [PF00027] (151-203)
  IPR000595 Cyclic nucleotide-binding domain [PS50042] (39-80)
  IPR000595 Cyclic nucleotide-binding domain [PS50042] (138-209)
  IPR000595 Cyclic nucleotide-binding domain [cd00038] (155-211)
  IPR014710 RmlC-like jelly roll fold [G3DSA:2.60.120.10] (9-101)
  IPR014710 RmlC-like jelly roll fold [G3DSA:2.60.120.10] (102-211)
  IPR018488 Cyclic nucleotide-binding, conserved site [PS00889] (166-183)
  IPR018490 Cyclic nucleotide-binding domain superfamily [SSF51206] (30-215)

Foldseek 3Di:
DDQPVVLVVVVCVVCLVFPCLVVLCVVPFKDKDWDFAFAWQDAFQFWFWKKKAWAAAKKWWFAADDDPPPDPDDDPPPQDFDDWDPPQLVPFATLRRLLVVVVVVVVVVVVCVVVVNPPPPPPPPPPPPSAPDQPDWHAHSVSRTIDGPPGNRHDGDDMDGHRDMPSPVSLVDRGGHRTIMGGNGTTMITMGTSVSSVVSRVVSVVLLVQCCPQQFPNVVDDPPDGRRLLNLWDWDKDAFFDWPADFLAAAPWWKKKFFAFAKKWWKDFQDLCPRPSSVVVVDRDHVVPDDDPPPPPPPDPPPDDDDDDDDDDDDDDDDDDDDDDDDDDDDDDDPPVVVVVVVVPDVPDDCPDDPDPSMDGLDMDGPRHMEIGVVLLVDRGGGNTTMTGNHTTTITMRIDVSLVVDDPSSSVRNSVVNVVVSVCSCVSVVRDPPVPVPPPDPPPPPPVVVVD

Organism: NCBI:txid878477

pLDDT: mean 78.75, std 22.67, range [23.05, 98.44]